Protein AF-K2BQH3-F1 (afdb_monomer)

Structure (mmCIF, N/CA/C/O backbone):
data_AF-K2BQH3-F1
#
_entry.id   AF-K2BQH3-F1
#
loop_
_atom_site.group_PDB
_atom_site.id
_atom_site.type_symbol
_atom_site.label_atom_id
_atom_site.label_alt_id
_atom_site.label_comp_id
_atom_site.label_asym_id
_atom_site.label_entity_id
_atom_site.label_seq_id
_atom_site.pdbx_PDB_ins_code
_atom_site.Cartn_x
_atom_site.Cartn_y
_atom_site.Cartn_z
_atom_site.occupancy
_atom_site.B_iso_or_equiv
_atom_site.auth_seq_id
_atom_site.auth_comp_id
_atom_site.auth_asym_id
_atom_site.auth_atom_id
_atom_site.pdbx_PDB_model_num
ATOM 1 N N . GLY A 1 1 ? 79.949 20.414 -43.241 1.00 42.97 1 GLY A N 1
ATOM 2 C CA . GLY A 1 1 ? 78.629 20.260 -43.867 1.00 42.97 1 GLY A CA 1
ATOM 3 C C . GLY A 1 1 ? 78.050 18.980 -43.336 1.00 42.97 1 GLY A C 1
ATOM 4 O O . GLY A 1 1 ? 78.662 17.947 -43.558 1.00 42.97 1 GLY A O 1
ATOM 5 N N . GLY A 1 2 ? 76.988 19.073 -42.546 1.00 39.22 2 GLY A N 1
ATOM 6 C CA . GLY A 1 2 ? 76.248 17.928 -42.030 1.00 39.22 2 GLY A CA 1
ATOM 7 C C . GLY A 1 2 ? 74.775 18.188 -42.300 1.00 39.22 2 GLY A C 1
ATOM 8 O O . GLY A 1 2 ? 74.281 19.247 -41.920 1.00 39.22 2 GLY A O 1
ATOM 9 N N . ASP A 1 3 ? 74.164 17.268 -43.039 1.00 40.38 3 ASP A N 1
ATOM 10 C CA . ASP A 1 3 ? 72.773 17.261 -43.484 1.00 40.38 3 ASP A CA 1
ATOM 11 C C . ASP A 1 3 ? 71.776 17.433 -42.336 1.00 40.38 3 ASP A C 1
ATOM 13 O O . ASP A 1 3 ? 71.841 16.737 -41.324 1.00 40.38 3 ASP A O 1
ATOM 17 N N . THR A 1 4 ? 70.802 18.315 -42.544 1.00 43.62 4 THR A N 1
ATOM 18 C CA . THR A 1 4 ? 69.538 18.358 -41.804 1.00 43.62 4 THR A CA 1
ATOM 19 C C . THR A 1 4 ? 68.500 17.539 -42.569 1.00 43.62 4 THR A C 1
ATOM 21 O O . THR A 1 4 ? 68.071 17.954 -43.646 1.00 43.62 4 THR A O 1
ATOM 24 N N . ALA A 1 5 ? 68.088 16.393 -42.022 1.00 47.06 5 ALA A N 1
ATOM 25 C CA . ALA A 1 5 ? 66.896 15.678 -42.478 1.00 47.06 5 ALA A CA 1
ATOM 26 C C . ALA A 1 5 ? 65.623 16.387 -41.960 1.00 47.06 5 ALA A C 1
ATOM 28 O O . ALA A 1 5 ? 65.644 16.909 -40.840 1.00 47.06 5 ALA A O 1
ATOM 29 N N . PRO A 1 6 ? 64.533 16.440 -42.748 1.00 49.22 6 PRO A N 1
ATOM 30 C CA . PRO A 1 6 ? 63.314 17.147 -42.379 1.00 49.22 6 PRO A CA 1
ATOM 31 C C . PRO A 1 6 ? 62.474 16.327 -41.392 1.00 49.22 6 PRO A C 1
ATOM 33 O O . PRO A 1 6 ? 62.423 15.099 -41.470 1.00 49.22 6 PRO A O 1
ATOM 36 N N . GLY A 1 7 ? 61.836 17.034 -40.457 1.00 43.50 7 GLY A N 1
ATOM 37 C CA . GLY A 1 7 ? 60.941 16.470 -39.453 1.00 43.50 7 GLY A CA 1
ATOM 38 C C . GLY A 1 7 ? 59.785 15.703 -40.086 1.00 43.50 7 GLY A C 1
ATOM 39 O O . GLY A 1 7 ? 59.143 16.188 -41.016 1.00 43.50 7 GLY A O 1
ATOM 40 N N . GLY A 1 8 ? 59.554 14.496 -39.571 1.00 41.94 8 GLY A N 1
ATOM 41 C CA . GLY A 1 8 ? 58.343 13.737 -39.829 1.00 41.94 8 GLY A CA 1
ATOM 42 C C . GLY A 1 8 ? 57.172 14.422 -39.141 1.00 41.94 8 GLY A C 1
ATOM 43 O O . GLY A 1 8 ? 57.174 14.587 -37.924 1.00 41.94 8 GLY A O 1
ATOM 44 N N . ASP A 1 9 ? 56.210 14.835 -39.952 1.00 46.88 9 ASP A N 1
ATOM 45 C CA . ASP A 1 9 ? 54.870 15.219 -39.544 1.00 46.88 9 ASP A CA 1
ATOM 46 C C . ASP A 1 9 ? 54.182 13.966 -38.982 1.00 46.88 9 ASP A C 1
ATOM 48 O O . ASP A 1 9 ? 53.768 13.074 -39.727 1.00 46.88 9 ASP A O 1
ATOM 52 N N . THR A 1 10 ? 54.168 13.818 -37.656 1.00 50.34 10 THR A N 1
ATOM 53 C CA . THR A 1 10 ? 53.294 12.846 -37.001 1.00 50.34 10 THR A CA 1
ATOM 54 C C . THR A 1 10 ? 51.891 13.421 -37.090 1.00 50.34 10 THR A C 1
ATOM 56 O O . THR A 1 10 ? 51.503 14.232 -36.246 1.00 50.34 10 THR A O 1
ATOM 59 N N . GLY A 1 11 ? 51.166 13.042 -38.146 1.00 50.97 11 GLY A N 1
ATOM 60 C CA . GLY A 1 11 ? 49.738 13.317 -38.256 1.00 50.97 11 GLY A CA 1
ATOM 61 C C . GLY A 1 11 ? 49.010 12.919 -36.965 1.00 50.97 11 GLY A C 1
ATOM 62 O O . GLY A 1 11 ? 49.521 12.071 -36.223 1.00 50.97 11 GLY A O 1
ATOM 63 N N . PRO A 1 12 ? 47.862 13.548 -36.666 1.00 50.16 12 PRO A N 1
ATOM 64 C CA . PRO A 1 12 ? 47.125 13.275 -35.442 1.00 50.16 12 PRO A CA 1
ATOM 65 C C . PRO A 1 12 ? 46.907 11.768 -35.317 1.00 50.16 12 PRO A C 1
ATOM 67 O O . PRO A 1 12 ? 46.407 11.126 -36.242 1.00 50.16 12 PRO A O 1
ATOM 70 N N . THR A 1 13 ? 47.355 11.202 -34.195 1.00 50.53 13 THR A N 1
ATOM 71 C CA . THR A 1 13 ? 47.004 9.839 -33.800 1.00 50.53 13 THR A CA 1
ATOM 72 C C . THR A 1 13 ? 45.485 9.726 -33.917 1.00 50.53 13 THR A C 1
ATOM 74 O O . THR A 1 13 ? 44.815 10.609 -33.378 1.00 50.53 13 THR A O 1
ATOM 77 N N . PRO A 1 14 ? 44.934 8.719 -34.620 1.00 55.00 14 PRO A N 1
ATOM 78 C CA . PRO A 1 14 ? 43.497 8.500 -34.623 1.00 55.00 14 PRO A CA 1
ATOM 79 C C . PRO A 1 14 ? 43.061 8.400 -33.163 1.00 55.00 14 PRO A C 1
ATOM 81 O O . PRO A 1 14 ? 43.542 7.533 -32.432 1.00 55.00 14 PRO A O 1
ATOM 84 N N . THR A 1 15 ? 42.256 9.353 -32.707 1.00 60.09 15 THR A N 1
ATOM 85 C CA . THR A 1 15 ? 41.535 9.208 -31.449 1.00 60.09 15 THR A CA 1
ATOM 86 C C . THR A 1 15 ? 40.572 8.061 -31.682 1.00 60.09 15 THR A C 1
ATOM 88 O O . THR A 1 15 ? 39.763 8.129 -32.606 1.00 60.09 15 THR A O 1
ATOM 91 N N . ASN A 1 16 ? 40.735 6.971 -30.929 1.00 72.56 16 ASN A N 1
ATOM 92 C CA . ASN A 1 16 ? 39.737 5.910 -30.938 1.00 72.56 16 ASN A CA 1
ATOM 93 C C . ASN A 1 16 ? 38.378 6.550 -30.628 1.00 72.56 16 ASN A C 1
ATOM 95 O O . ASN A 1 16 ? 38.345 7.423 -29.755 1.00 72.56 16 ASN A O 1
ATOM 99 N N . PRO A 1 17 ? 37.307 6.154 -31.332 1.00 77.50 17 PRO A N 1
ATOM 100 C CA . PRO A 1 17 ? 35.974 6.627 -31.003 1.00 77.50 17 PRO A CA 1
ATOM 101 C C . PRO A 1 17 ? 35.690 6.351 -29.521 1.00 77.50 17 PRO A C 1
ATOM 103 O O . PRO A 1 17 ? 35.982 5.268 -29.008 1.00 77.50 17 PRO A O 1
ATOM 106 N N . GLU A 1 18 ? 35.200 7.372 -28.827 1.00 85.31 18 GLU A N 1
ATOM 107 C CA . GLU A 1 18 ? 34.696 7.264 -27.462 1.00 85.31 18 GLU A CA 1
ATOM 108 C C . GLU A 1 18 ? 33.293 6.659 -27.521 1.00 85.31 18 GLU A C 1
ATOM 110 O O . GLU A 1 18 ? 32.458 7.128 -28.299 1.00 85.31 18 GLU A O 1
ATOM 115 N N . ALA A 1 19 ? 33.070 5.598 -26.745 1.00 89.00 19 ALA A N 1
ATOM 116 C CA . ALA A 1 19 ? 31.768 4.954 -26.622 1.00 89.00 19 ALA A CA 1
ATOM 117 C C . ALA A 1 19 ? 30.824 5.809 -25.776 1.00 89.00 19 ALA A C 1
ATOM 119 O O . ALA A 1 19 ? 31.276 6.552 -24.904 1.00 89.00 19 ALA A O 1
ATOM 120 N N . GLY A 1 20 ? 29.527 5.687 -26.035 1.00 92.50 20 GLY A N 1
ATOM 121 C CA . GLY A 1 20 ? 28.484 6.269 -25.208 1.00 92.50 20 GLY A CA 1
ATOM 122 C C . GLY A 1 20 ? 28.276 5.534 -23.887 1.00 92.50 20 GLY A C 1
ATOM 123 O O . GLY A 1 20 ? 29.080 4.705 -23.453 1.00 92.50 20 GLY A O 1
ATOM 124 N N . GLU A 1 21 ? 27.147 5.837 -23.259 1.00 94.31 21 GLU A N 1
ATOM 125 C CA . GLU A 1 21 ? 26.699 5.239 -22.004 1.00 94.31 21 GLU A CA 1
ATOM 126 C C . GLU A 1 21 ? 25.273 4.703 -22.169 1.00 94.31 21 GLU A C 1
ATOM 128 O O . GLU A 1 21 ? 24.444 5.313 -22.848 1.00 94.31 21 GLU A O 1
ATOM 133 N N . LEU A 1 22 ? 24.995 3.551 -21.556 1.00 94.00 22 LEU A N 1
ATOM 134 C CA . LEU A 1 22 ? 23.678 2.921 -21.544 1.00 94.00 22 LEU A CA 1
ATOM 135 C C . LEU A 1 22 ? 23.292 2.610 -20.099 1.00 94.00 22 LEU A C 1
ATOM 137 O O . LEU A 1 22 ? 24.027 1.923 -19.389 1.00 94.00 22 LEU A O 1
ATOM 141 N N . GLU A 1 23 ? 22.119 3.076 -19.698 1.00 91.44 23 GLU A N 1
ATOM 142 C CA . GLU A 1 23 ? 21.508 2.806 -18.403 1.00 91.44 23 GLU A CA 1
ATOM 143 C C . GLU A 1 23 ? 20.131 2.174 -18.603 1.00 91.44 23 GLU A C 1
ATOM 145 O O . GLU A 1 23 ? 19.475 2.362 -19.633 1.00 91.44 23 GLU A O 1
ATOM 150 N N . LYS A 1 24 ? 19.702 1.394 -17.612 1.00 86.81 24 LYS A N 1
ATOM 151 C CA . LYS A 1 24 ? 18.449 0.654 -17.661 1.00 86.81 24 LYS A CA 1
ATOM 152 C C . LYS A 1 24 ? 17.774 0.633 -16.304 1.00 86.81 24 LYS A C 1
ATOM 154 O O . LYS A 1 24 ? 18.370 0.205 -15.318 1.00 86.81 24 LYS A O 1
ATOM 159 N N . GLU A 1 25 ? 16.505 1.000 -16.301 1.00 82.44 25 GLU A N 1
ATOM 160 C CA . GLU A 1 25 ? 15.615 0.897 -15.155 1.00 82.44 25 GLU A CA 1
ATOM 161 C C . GLU A 1 25 ? 14.397 0.056 -15.534 1.00 82.44 25 GLU A C 1
ATOM 163 O O . GLU A 1 25 ? 13.898 0.132 -16.660 1.00 82.44 25 GLU A O 1
ATOM 168 N N . ALA A 1 26 ? 13.928 -0.758 -14.593 1.00 73.62 26 ALA A N 1
ATOM 169 C CA . ALA A 1 26 ? 12.722 -1.550 -14.745 1.00 73.62 26 ALA A CA 1
ATOM 170 C C . ALA A 1 26 ? 11.937 -1.543 -13.434 1.00 73.62 26 ALA A C 1
ATOM 172 O O . ALA A 1 26 ? 12.515 -1.649 -12.352 1.00 73.62 26 ALA A O 1
ATOM 173 N N . GLN A 1 27 ? 10.620 -1.410 -13.539 1.00 68.38 27 GLN A N 1
ATOM 174 C CA . GLN A 1 27 ? 9.699 -1.423 -12.410 1.00 68.38 27 GLN A CA 1
ATOM 175 C C . GLN A 1 27 ? 8.543 -2.358 -12.737 1.00 68.38 27 GLN A C 1
ATOM 177 O O . GLN A 1 27 ? 7.820 -2.129 -13.705 1.00 68.38 27 GLN A O 1
ATOM 182 N N . SER A 1 28 ? 8.390 -3.416 -11.951 1.00 65.12 28 SER A N 1
ATOM 183 C CA . SER A 1 28 ? 7.270 -4.346 -12.039 1.00 65.12 28 SER A CA 1
ATOM 184 C C . SER A 1 28 ? 6.154 -3.927 -11.096 1.00 65.12 28 SER A C 1
ATOM 186 O O . SER A 1 28 ? 6.394 -3.511 -9.960 1.00 65.12 28 SER A O 1
ATOM 188 N N . TYR A 1 29 ? 4.932 -4.069 -11.586 1.00 61.69 29 TYR A N 1
ATOM 189 C CA . TYR A 1 29 ? 3.720 -3.885 -10.819 1.00 61.69 29 TYR A CA 1
ATOM 190 C C . TYR A 1 29 ? 2.771 -5.036 -11.136 1.00 61.69 29 TYR A C 1
ATOM 192 O O . TYR A 1 29 ? 2.595 -5.401 -12.299 1.00 61.69 29 TYR A O 1
ATOM 200 N N . ASN A 1 30 ? 2.180 -5.616 -10.102 1.00 59.84 30 ASN A N 1
ATOM 201 C CA . ASN A 1 30 ? 1.113 -6.592 -10.267 1.00 59.84 30 ASN A CA 1
ATOM 202 C C . ASN A 1 30 ? -0.209 -5.869 -10.492 1.00 59.84 30 ASN A C 1
ATOM 204 O O . ASN A 1 30 ? -0.426 -4.818 -9.889 1.00 59.84 30 ASN A O 1
ATOM 208 N N . PHE A 1 31 ? -1.054 -6.416 -11.362 1.00 50.59 31 PHE A N 1
ATOM 209 C CA . PHE A 1 31 ? -2.405 -5.927 -11.585 1.00 50.59 31 PHE A CA 1
ATOM 210 C C . PHE A 1 31 ? -3.370 -7.107 -11.515 1.00 50.59 31 PHE A C 1
ATOM 212 O O . PHE A 1 31 ? -3.594 -7.797 -12.508 1.00 50.59 31 PHE A O 1
ATOM 219 N N . THR A 1 32 ? -4.002 -7.333 -10.363 1.00 45.41 32 THR A N 1
ATOM 220 C CA . THR A 1 32 ? -5.125 -8.273 -10.307 1.00 45.41 32 THR A CA 1
ATOM 221 C C . THR A 1 32 ? -6.323 -7.668 -11.038 1.00 45.41 32 THR A C 1
ATOM 223 O O . THR A 1 32 ? -6.978 -6.737 -10.573 1.00 45.41 32 THR A O 1
ATOM 226 N N . ILE A 1 33 ? -6.640 -8.200 -12.219 1.00 38.78 33 ILE A N 1
ATOM 227 C CA . ILE A 1 33 ? -7.914 -7.926 -12.889 1.00 38.78 33 ILE A CA 1
ATOM 228 C C . ILE A 1 33 ? -8.554 -9.255 -13.280 1.00 38.78 33 ILE A C 1
ATOM 230 O O . ILE A 1 33 ? -8.529 -9.659 -14.442 1.00 38.78 33 ILE A O 1
ATOM 234 N N . TYR A 1 34 ? -9.222 -9.929 -12.337 1.00 38.19 34 TYR A N 1
ATOM 235 C CA . TYR A 1 34 ? -10.145 -11.000 -12.721 1.00 38.19 34 TYR A CA 1
ATOM 236 C C . TYR A 1 34 ? -11.494 -10.417 -13.151 1.00 38.19 34 TYR A C 1
ATOM 238 O O . TYR A 1 34 ? -12.498 -10.432 -12.444 1.00 38.19 34 TYR A O 1
ATOM 246 N N . GLY A 1 35 ? -11.505 -9.873 -14.366 1.00 38.59 35 GLY A N 1
ATOM 247 C CA . GLY A 1 35 ? -12.663 -9.252 -14.993 1.00 38.59 35 GLY A CA 1
ATOM 248 C C . GLY A 1 35 ? -13.230 -10.032 -16.178 1.00 38.59 35 GLY A C 1
ATOM 249 O O . GLY A 1 35 ? -13.637 -9.394 -17.144 1.00 38.59 35 GLY A O 1
ATOM 250 N N . SER A 1 36 ? -13.273 -11.375 -16.188 1.00 35.62 36 SER A N 1
ATOM 251 C CA . SER A 1 36 ? -14.051 -12.076 -17.233 1.00 35.62 36 SER A CA 1
ATOM 252 C C . SER A 1 36 ? -14.621 -13.459 -16.862 1.00 35.62 36 SER A C 1
ATOM 254 O O . SER A 1 36 ? -14.126 -14.505 -17.245 1.00 35.62 36 SER A O 1
ATOM 256 N N . GLY A 1 37 ? -15.782 -13.463 -16.202 1.00 36.97 37 GLY A N 1
ATOM 257 C CA . GLY A 1 37 ? -16.996 -14.145 -16.690 1.00 36.97 37 GLY A CA 1
ATOM 258 C C . GLY A 1 37 ? -17.049 -15.664 -16.949 1.00 36.97 37 GLY A C 1
ATOM 259 O O . GLY A 1 37 ? -18.124 -16.128 -17.338 1.00 36.97 37 GLY A O 1
ATOM 260 N N . THR A 1 38 ? -16.006 -16.463 -16.737 1.00 33.53 38 THR A N 1
ATOM 261 C CA . THR A 1 38 ? -16.109 -17.930 -16.812 1.00 33.53 38 THR A CA 1
ATOM 262 C C . THR A 1 38 ? -15.513 -18.579 -15.579 1.00 33.53 38 THR A C 1
ATOM 264 O O . THR A 1 38 ? -14.305 -18.622 -15.408 1.00 33.53 38 THR A O 1
ATOM 267 N N . ALA A 1 39 ? -16.403 -19.096 -14.735 1.00 37.88 39 ALA A N 1
ATOM 268 C CA . ALA A 1 39 ? -16.084 -19.957 -13.612 1.00 37.88 39 ALA A CA 1
ATOM 269 C C . ALA A 1 39 ? -15.413 -21.245 -14.107 1.00 37.88 39 ALA A C 1
ATOM 271 O O . ALA A 1 39 ? -16.105 -22.188 -14.481 1.00 37.88 39 ALA A O 1
ATOM 272 N N . ASP A 1 40 ? -14.087 -21.269 -14.143 1.00 35.12 40 ASP A N 1
ATOM 273 C CA . ASP A 1 40 ? -13.304 -22.490 -13.981 1.00 35.12 40 ASP A CA 1
ATOM 274 C C . ASP A 1 40 ? -11.864 -22.098 -13.611 1.00 35.12 40 ASP A C 1
ATOM 276 O O . ASP A 1 40 ? -11.130 -21.592 -14.449 1.00 35.12 40 ASP A O 1
ATOM 280 N N . SER A 1 41 ? -11.521 -22.377 -12.347 1.00 34.22 41 SER A N 1
ATOM 281 C CA . SER A 1 41 ? -10.257 -22.192 -11.608 1.00 34.22 41 SER A CA 1
ATOM 282 C C . SER A 1 41 ? -10.121 -20.894 -10.800 1.00 34.22 41 SER A C 1
ATOM 284 O O . SER A 1 41 ? -9.739 -19.852 -11.316 1.00 34.22 41 SER A O 1
ATOM 286 N N . ALA A 1 42 ? -10.421 -21.024 -9.503 1.00 32.47 42 ALA A N 1
ATOM 287 C CA . ALA A 1 42 ? -10.044 -20.128 -8.412 1.00 32.47 42 ALA A CA 1
ATOM 288 C C . ALA A 1 42 ? -8.521 -20.176 -8.217 1.00 32.47 42 ALA A C 1
ATOM 290 O O . ALA A 1 42 ? -8.028 -20.932 -7.388 1.00 32.47 42 ALA A O 1
ATOM 291 N N . ILE A 1 43 ? -7.817 -19.490 -9.108 1.00 38.22 43 ILE A N 1
ATOM 292 C CA . ILE A 1 43 ? -6.401 -19.164 -8.991 1.00 38.22 43 ILE A CA 1
ATOM 293 C C . ILE A 1 43 ? -6.388 -17.636 -9.064 1.00 38.22 43 ILE A C 1
ATOM 295 O O . ILE A 1 43 ? -6.915 -17.106 -10.049 1.00 38.22 43 ILE A O 1
ATOM 299 N N . LEU A 1 44 ? -5.868 -16.925 -8.058 1.00 39.69 44 LEU A N 1
ATOM 300 C CA . LEU A 1 44 ? -5.482 -15.519 -8.178 1.00 39.69 44 LEU A CA 1
ATOM 301 C C . LEU A 1 44 ? -4.544 -15.422 -9.381 1.00 39.69 44 LEU A C 1
ATOM 303 O O . LEU A 1 44 ? -3.365 -15.763 -9.328 1.00 39.69 44 LEU A O 1
ATOM 307 N N . ALA A 1 45 ? -5.119 -15.070 -10.521 1.00 40.62 45 ALA A N 1
ATOM 308 C CA . ALA A 1 45 ? -4.427 -15.112 -11.783 1.00 40.62 45 ALA A CA 1
ATOM 309 C C . ALA A 1 45 ? -3.542 -13.871 -11.878 1.00 40.62 45 ALA A C 1
ATOM 311 O O . ALA A 1 45 ? -4.035 -12.766 -12.106 1.00 40.62 45 ALA A O 1
ATOM 312 N N . HIS A 1 46 ? -2.233 -14.073 -11.748 1.00 47.56 46 HIS A N 1
ATOM 313 C CA . HIS A 1 46 ? -1.180 -13.134 -12.145 1.00 47.56 46 HIS A CA 1
ATOM 314 C C . HIS A 1 46 ? -1.085 -12.970 -13.677 1.00 47.56 46 HIS A C 1
ATOM 316 O O . HIS A 1 46 ? -0.011 -12.771 -14.248 1.00 47.56 46 HIS A O 1
ATOM 322 N N . ASP A 1 47 ? -2.209 -13.110 -14.376 1.00 46.97 47 ASP A N 1
ATOM 323 C CA . ASP A 1 47 ? -2.244 -13.225 -15.830 1.00 46.97 47 ASP A CA 1
ATOM 324 C C . ASP A 1 47 ? -2.019 -11.868 -16.526 1.00 46.97 47 ASP A C 1
ATOM 326 O O . ASP A 1 47 ? -1.944 -11.828 -17.755 1.00 46.97 47 ASP A O 1
ATOM 330 N N . GLU A 1 48 ? -1.910 -10.759 -15.776 1.00 55.09 48 GLU A N 1
ATOM 331 C CA . GLU A 1 48 ? -1.661 -9.415 -16.315 1.00 55.09 48 GLU A CA 1
ATOM 332 C C . GLU A 1 48 ? -0.764 -8.528 -15.417 1.00 55.09 48 GLU A C 1
ATOM 334 O O . GLU A 1 48 ? -1.098 -7.373 -15.161 1.00 55.09 48 GLU A O 1
ATOM 339 N N . ASP A 1 49 ? 0.405 -8.998 -14.965 1.00 62.88 49 ASP A N 1
ATOM 340 C CA . ASP A 1 49 ? 1.388 -8.073 -14.363 1.00 62.88 49 ASP A CA 1
ATOM 341 C C . ASP A 1 49 ? 1.939 -7.124 -15.445 1.00 62.88 49 ASP A C 1
ATOM 343 O O . ASP A 1 49 ? 2.123 -7.537 -16.591 1.00 62.88 49 ASP A O 1
ATOM 347 N N . TYR A 1 50 ? 2.257 -5.866 -15.119 1.00 69.88 50 TYR A N 1
ATOM 348 C CA . TYR A 1 50 ? 2.922 -4.953 -16.059 1.00 69.88 50 TYR A CA 1
ATOM 349 C C . TYR A 1 50 ? 4.287 -4.525 -15.546 1.00 69.88 50 TYR A C 1
ATOM 351 O O . TYR A 1 50 ? 4.518 -4.315 -14.358 1.00 69.88 50 TYR A O 1
ATOM 359 N N . ILE A 1 51 ? 5.209 -4.344 -16.481 1.00 71.62 51 ILE A N 1
ATOM 360 C CA . ILE A 1 51 ? 6.552 -3.864 -16.209 1.00 71.62 51 ILE A CA 1
ATOM 361 C C . ILE A 1 51 ? 6.813 -2.651 -17.079 1.00 71.62 51 ILE A C 1
ATOM 363 O O . ILE A 1 51 ? 6.649 -2.700 -18.301 1.00 71.62 51 ILE A O 1
ATOM 367 N N . TYR A 1 52 ? 7.244 -1.574 -16.441 1.00 77.50 52 TYR A N 1
ATOM 368 C CA . TYR A 1 52 ? 7.657 -0.342 -17.088 1.00 77.50 52 TYR A CA 1
ATOM 369 C C . TYR A 1 52 ? 9.173 -0.297 -17.158 1.00 77.50 52 TYR A C 1
ATOM 371 O O . TYR A 1 52 ? 9.854 -0.527 -16.158 1.00 77.50 52 TYR A O 1
ATOM 379 N N . TYR A 1 53 ? 9.691 0.011 -18.340 1.00 79.62 53 TYR A N 1
ATOM 380 C CA . TYR A 1 53 ? 11.120 0.079 -18.598 1.00 79.62 53 TYR A CA 1
ATOM 381 C C . TYR A 1 53 ? 11.508 1.441 -19.120 1.00 79.62 53 TYR A C 1
ATOM 383 O O . TYR A 1 53 ? 10.829 1.986 -19.995 1.00 79.62 53 TYR A O 1
ATOM 391 N N . THR A 1 54 ? 12.667 1.891 -18.660 1.00 86.25 54 THR A N 1
ATOM 392 C CA . THR A 1 54 ? 13.346 3.078 -19.160 1.00 86.25 54 THR A CA 1
ATOM 393 C C . THR A 1 54 ? 14.759 2.682 -19.561 1.00 86.25 54 THR A C 1
ATOM 395 O O . THR A 1 54 ? 15.543 2.211 -18.736 1.00 86.25 54 THR A O 1
ATOM 398 N N . LEU A 1 55 ? 15.093 2.856 -20.838 1.00 89.06 55 LEU A N 1
ATOM 399 C CA . LEU A 1 55 ? 16.470 2.786 -21.323 1.00 89.06 55 LEU A CA 1
ATOM 400 C C . LEU A 1 55 ? 16.966 4.197 -21.589 1.00 89.06 55 LEU A C 1
ATOM 402 O O . LEU A 1 55 ? 16.412 4.886 -22.445 1.00 89.06 55 LEU A O 1
ATOM 406 N N . THR A 1 56 ? 18.032 4.595 -20.909 1.00 91.81 56 THR A N 1
ATOM 407 C CA . THR A 1 56 ? 18.681 5.883 -21.146 1.00 91.81 56 THR A CA 1
ATOM 408 C C . THR A 1 56 ? 19.966 5.634 -21.908 1.00 91.81 56 THR A C 1
ATOM 410 O O . THR A 1 56 ? 20.855 4.932 -21.431 1.00 91.81 56 THR A O 1
ATOM 413 N N . TYR A 1 57 ? 20.072 6.199 -23.105 1.00 94.19 57 TYR A N 1
ATOM 414 C CA . TYR A 1 57 ? 21.294 6.154 -23.895 1.00 94.19 57 TYR A CA 1
ATOM 415 C C . TYR A 1 57 ? 21.855 7.561 -24.060 1.00 94.19 57 TYR A C 1
ATOM 417 O O . TYR A 1 57 ? 21.148 8.475 -24.488 1.00 94.19 57 TYR A O 1
ATOM 425 N N . THR A 1 58 ? 23.139 7.722 -23.754 1.00 94.75 58 THR A N 1
ATOM 426 C CA . THR A 1 58 ? 23.885 8.961 -23.974 1.00 94.75 58 THR A CA 1
ATOM 427 C C . THR A 1 58 ? 24.951 8.710 -25.028 1.00 94.75 58 THR A C 1
ATOM 429 O O . THR A 1 58 ? 25.841 7.886 -24.838 1.00 94.75 58 THR A O 1
ATOM 432 N N . ALA A 1 59 ? 24.850 9.416 -26.152 1.00 93.06 59 ALA A N 1
ATOM 433 C CA . ALA A 1 59 ? 25.690 9.196 -27.319 1.00 93.06 59 ALA A CA 1
ATOM 434 C C . ALA A 1 59 ? 27.164 9.513 -27.049 1.00 93.06 59 ALA A C 1
ATOM 436 O O . ALA A 1 59 ? 27.498 10.590 -26.547 1.00 93.06 59 ALA A O 1
ATOM 437 N N . GLY A 1 60 ? 28.036 8.589 -27.450 1.00 90.00 60 GLY A N 1
ATOM 438 C CA . GLY A 1 60 ? 29.470 8.823 -27.554 1.00 90.00 60 GLY A CA 1
ATOM 439 C C . GLY A 1 60 ? 29.826 9.571 -28.838 1.00 90.00 60 GLY A C 1
ATOM 440 O O . GLY A 1 60 ? 29.058 10.367 -29.372 1.00 90.00 60 GLY A O 1
ATOM 441 N N . SER A 1 61 ? 31.006 9.289 -29.373 1.00 90.00 61 SER A N 1
ATOM 442 C CA . SER A 1 61 ? 31.483 9.879 -30.631 1.00 90.00 61 SER A CA 1
ATOM 443 C C . SER A 1 61 ? 30.848 9.276 -31.894 1.00 90.00 61 SER A C 1
ATOM 445 O O . SER A 1 61 ? 31.057 9.799 -32.990 1.00 90.00 61 SER A O 1
ATOM 447 N N . SER A 1 62 ? 30.097 8.180 -31.745 1.00 88.75 62 SER A N 1
ATOM 448 C CA . SER A 1 62 ? 29.377 7.510 -32.826 1.00 88.75 62 SER A CA 1
ATOM 449 C C . SER A 1 62 ? 28.106 8.273 -33.214 1.00 88.75 62 SER A C 1
ATOM 451 O O . SER A 1 62 ? 27.397 8.800 -32.357 1.00 88.75 62 SER A O 1
ATOM 453 N N . ASP A 1 63 ? 27.795 8.327 -34.510 1.00 90.25 63 ASP A N 1
ATOM 454 C CA . ASP A 1 63 ? 26.581 8.964 -35.036 1.00 90.25 63 ASP A CA 1
ATOM 455 C C . ASP A 1 63 ? 25.409 7.981 -35.212 1.00 90.25 63 ASP A C 1
ATOM 457 O O . ASP A 1 63 ? 24.289 8.408 -35.522 1.00 90.25 63 ASP A O 1
ATOM 461 N N . GLU A 1 64 ? 25.652 6.686 -34.989 1.00 93.44 64 GLU A N 1
ATOM 462 C CA . GLU A 1 64 ? 24.681 5.607 -35.141 1.00 93.44 64 GLU A CA 1
ATOM 463 C C . GLU A 1 64 ? 24.834 4.539 -34.049 1.00 93.44 64 GLU A C 1
ATOM 465 O O . GLU A 1 64 ? 25.915 3.989 -33.829 1.00 93.44 64 GLU A O 1
ATOM 470 N N . VAL A 1 65 ? 23.714 4.186 -33.416 1.00 93.81 65 VAL A N 1
ATOM 471 C CA . VAL A 1 65 ? 23.632 3.110 -32.421 1.00 93.81 65 VAL A CA 1
ATOM 472 C C . VAL A 1 65 ? 22.441 2.208 -32.714 1.00 93.81 65 VAL A C 1
ATOM 474 O O . VAL A 1 65 ? 21.377 2.681 -33.108 1.00 93.81 65 VAL A O 1
ATOM 477 N N . THR A 1 66 ? 22.599 0.903 -32.514 1.00 94.19 66 THR A N 1
ATOM 478 C CA . THR A 1 66 ? 21.486 -0.053 -32.506 1.00 94.19 66 THR A CA 1
ATOM 479 C C . THR A 1 66 ? 21.294 -0.603 -31.105 1.00 94.19 66 THR A C 1
ATOM 481 O O . THR A 1 66 ? 22.201 -1.226 -30.563 1.00 94.19 66 THR A O 1
ATOM 484 N N . ILE A 1 67 ? 20.113 -0.380 -30.535 1.00 91.25 67 ILE A N 1
ATOM 485 C CA . ILE A 1 67 ? 19.736 -0.818 -29.192 1.00 91.25 67 ILE A CA 1
ATOM 486 C C . ILE A 1 67 ? 18.786 -2.009 -29.312 1.00 91.25 67 ILE A C 1
ATOM 488 O O . ILE A 1 67 ? 17.799 -1.935 -30.043 1.00 91.25 67 ILE A O 1
ATOM 492 N N . THR A 1 68 ? 19.068 -3.101 -28.607 1.00 89.12 68 THR A N 1
ATOM 493 C CA . THR A 1 68 ? 18.218 -4.303 -28.542 1.00 89.12 68 THR A CA 1
ATOM 494 C C . THR A 1 68 ? 17.921 -4.676 -27.097 1.00 89.12 68 THR A C 1
ATOM 496 O O . THR A 1 68 ? 18.710 -4.360 -26.206 1.00 89.12 68 THR A O 1
ATOM 499 N N . ASP A 1 69 ? 16.789 -5.347 -26.868 1.00 83.69 69 ASP A N 1
ATOM 500 C CA . ASP A 1 69 ? 16.368 -5.755 -25.529 1.00 83.69 69 ASP A CA 1
ATOM 501 C C . ASP A 1 69 ? 15.972 -7.236 -25.463 1.00 83.69 69 ASP A C 1
ATOM 503 O O . ASP A 1 69 ? 15.193 -7.742 -26.278 1.00 83.69 69 ASP A O 1
ATOM 507 N N . SER A 1 70 ? 16.495 -7.935 -24.457 1.00 73.81 70 SER A N 1
ATOM 508 C CA . SER A 1 70 ? 16.310 -9.378 -24.260 1.00 73.81 70 SER A CA 1
ATOM 509 C C . SER A 1 70 ? 14.868 -9.803 -23.939 1.00 73.81 70 SER A C 1
ATOM 511 O O . SER A 1 70 ? 14.531 -10.968 -24.184 1.00 73.81 70 SER A O 1
ATOM 513 N N . ILE A 1 71 ? 13.983 -8.881 -23.516 1.00 66.75 71 ILE A N 1
ATOM 514 C CA . ILE A 1 71 ? 12.531 -9.144 -23.344 1.00 66.75 71 ILE A CA 1
ATOM 515 C C . ILE A 1 71 ? 11.910 -9.727 -24.616 1.00 66.75 71 ILE A C 1
ATOM 517 O O . ILE A 1 71 ? 10.968 -10.510 -24.548 1.00 66.75 71 ILE A O 1
ATOM 521 N N . ALA A 1 72 ? 12.454 -9.406 -25.793 1.00 54.88 72 ALA A N 1
ATOM 522 C CA . ALA A 1 72 ? 11.937 -9.887 -27.069 1.00 54.88 72 ALA A CA 1
ATOM 523 C C . ALA A 1 72 ? 12.006 -11.420 -27.258 1.00 54.88 72 ALA A C 1
ATOM 525 O O . ALA A 1 72 ? 11.472 -11.918 -28.252 1.00 54.88 72 ALA A O 1
ATOM 526 N N . SER A 1 73 ? 12.683 -12.167 -26.371 1.00 52.00 73 SER A N 1
ATOM 527 C CA . SER A 1 73 ? 13.088 -13.556 -26.637 1.00 52.00 73 SER A CA 1
ATOM 528 C C . SER A 1 73 ? 12.867 -14.592 -25.522 1.00 52.00 73 SER A C 1
ATOM 530 O O . SER A 1 73 ? 13.122 -15.771 -25.774 1.00 52.00 73 SER A O 1
ATOM 532 N N . GLY A 1 74 ? 12.398 -14.222 -24.326 1.00 50.41 74 GLY A N 1
ATOM 533 C CA . GLY A 1 74 ? 12.509 -15.094 -23.147 1.00 50.41 74 GLY A CA 1
ATOM 534 C C . GLY A 1 74 ? 11.193 -15.451 -22.459 1.00 50.41 74 GLY A C 1
ATOM 535 O O . GLY A 1 74 ? 10.415 -14.572 -22.107 1.00 50.41 74 GLY A O 1
ATOM 536 N N . GLY A 1 75 ? 10.993 -16.749 -22.213 1.00 51.00 75 GLY A N 1
ATOM 537 C CA . GLY A 1 75 ? 10.274 -17.199 -21.020 1.00 51.00 75 GLY A CA 1
ATOM 538 C C . GLY A 1 75 ? 11.206 -17.094 -19.810 1.00 51.00 75 GLY A C 1
ATOM 539 O O . GLY A 1 75 ? 12.423 -17.235 -19.948 1.00 51.00 75 GLY A O 1
ATOM 540 N N . ILE A 1 76 ? 10.642 -16.811 -18.647 1.00 53.62 76 ILE A N 1
ATOM 541 C CA . ILE A 1 76 ? 11.327 -16.761 -17.359 1.00 53.62 76 ILE A CA 1
ATOM 542 C C . ILE A 1 76 ? 11.547 -18.212 -16.920 1.00 53.62 76 ILE A C 1
ATOM 544 O O . ILE A 1 76 ? 10.640 -19.025 -17.030 1.00 53.62 76 ILE A O 1
ATOM 548 N N . ASP A 1 77 ? 12.752 -18.584 -16.490 1.00 49.44 77 ASP A N 1
ATOM 549 C CA . ASP A 1 77 ? 13.008 -19.920 -15.935 1.00 49.44 77 ASP A CA 1
ATOM 550 C C . ASP A 1 77 ? 12.917 -19.789 -14.410 1.00 49.44 77 ASP A C 1
ATOM 552 O O . ASP A 1 77 ? 13.883 -19.412 -13.742 1.00 49.44 77 ASP A O 1
ATOM 556 N N . GLY A 1 78 ? 11.712 -19.983 -13.866 1.00 48.06 78 GLY A N 1
ATOM 557 C CA . GLY A 1 78 ? 11.465 -19.907 -12.430 1.00 48.06 78 GLY A CA 1
ATOM 558 C C . GLY A 1 78 ? 12.181 -21.029 -11.674 1.00 48.06 78 GLY A C 1
ATOM 559 O O . GLY A 1 78 ? 12.482 -22.095 -12.218 1.00 48.06 78 GLY A O 1
ATOM 560 N N . SER A 1 79 ? 12.406 -20.837 -10.372 1.00 43.12 79 SER A N 1
ATOM 561 C CA . SER A 1 79 ? 13.007 -21.856 -9.488 1.00 43.12 79 SER A CA 1
ATOM 562 C C . SER A 1 79 ? 12.229 -23.189 -9.457 1.00 43.12 79 SER A C 1
ATOM 564 O O . SER A 1 79 ? 12.778 -24.224 -9.070 1.00 43.12 79 SER A O 1
ATOM 566 N N . LEU A 1 80 ? 10.974 -23.174 -9.923 1.00 46.03 80 LEU A N 1
ATOM 567 C CA . LEU A 1 80 ? 10.062 -24.311 -10.033 1.00 46.03 80 LEU A CA 1
ATOM 568 C C . LEU A 1 80 ? 9.998 -24.949 -11.436 1.00 46.03 80 LEU A C 1
ATOM 570 O O . LEU A 1 80 ? 9.281 -25.933 -11.618 1.00 46.03 80 LEU A O 1
ATOM 574 N N . GLY A 1 81 ? 10.713 -24.419 -12.438 1.00 48.97 81 GLY A N 1
ATOM 575 C CA . GLY A 1 81 ? 10.590 -24.852 -13.843 1.00 48.97 81 GLY A CA 1
ATOM 576 C C . GLY A 1 81 ? 9.224 -24.536 -14.471 1.00 48.97 81 GLY A C 1
ATOM 577 O O . GLY A 1 81 ? 8.871 -25.065 -15.527 1.00 48.97 81 GLY A O 1
ATOM 578 N N . ILE A 1 82 ? 8.452 -23.699 -13.787 1.00 53.69 82 ILE A N 1
ATOM 579 C CA . ILE A 1 82 ? 7.265 -23.026 -14.277 1.00 53.69 82 ILE A CA 1
ATOM 580 C C . ILE A 1 82 ? 7.781 -21.696 -14.826 1.00 53.69 82 ILE A C 1
ATOM 582 O O . ILE A 1 82 ? 8.520 -21.006 -14.130 1.00 53.69 82 ILE A O 1
ATOM 586 N N . GLY A 1 83 ? 7.505 -21.406 -16.096 1.00 57.09 83 GLY A N 1
ATOM 587 C CA . GLY A 1 83 ? 8.040 -20.211 -16.728 1.00 57.09 83 GLY A CA 1
ATOM 588 C C . GLY A 1 83 ? 6.975 -19.171 -16.984 1.00 57.09 83 GLY A C 1
ATOM 589 O O . GLY A 1 83 ? 5.971 -19.477 -17.627 1.00 57.09 83 GLY A O 1
ATOM 590 N N . SER A 1 84 ? 7.202 -17.961 -16.490 1.00 63.72 84 SER A N 1
ATOM 591 C CA . SER A 1 84 ? 6.399 -16.788 -16.826 1.00 63.72 84 SER A CA 1
ATOM 592 C C . SER A 1 84 ? 6.781 -16.252 -18.206 1.00 63.72 84 SER A C 1
ATOM 594 O O . SER A 1 84 ? 7.918 -16.405 -18.656 1.00 63.72 84 SER A O 1
ATOM 596 N N . TYR A 1 85 ? 5.838 -15.653 -18.922 1.00 67.44 85 TYR A N 1
ATOM 597 C CA . TYR A 1 85 ? 6.068 -15.154 -20.278 1.00 67.44 85 TYR A CA 1
ATOM 598 C C . TYR A 1 85 ? 5.928 -13.643 -20.326 1.00 67.44 85 TYR A C 1
ATOM 600 O O . TYR A 1 85 ? 4.986 -13.086 -19.779 1.00 67.44 85 TYR A O 1
ATOM 608 N N . LEU A 1 86 ? 6.855 -12.986 -21.021 1.00 69.00 86 LEU A N 1
ATOM 609 C CA . LEU A 1 86 ? 6.852 -11.538 -21.190 1.00 69.00 86 LEU A CA 1
ATOM 610 C C . LEU A 1 86 ? 6.351 -11.166 -22.580 1.00 69.00 86 LEU A C 1
ATOM 612 O O . LEU A 1 86 ? 6.842 -11.666 -23.596 1.00 69.00 86 LEU A O 1
ATOM 616 N N . TYR A 1 87 ? 5.406 -10.237 -22.626 1.00 72.44 87 TYR A N 1
ATOM 617 C CA . TYR A 1 87 ? 4.789 -9.752 -23.848 1.00 72.44 87 TYR A CA 1
ATOM 618 C C . TYR A 1 87 ? 4.935 -8.242 -23.935 1.00 72.44 87 TYR A C 1
ATOM 620 O O . TYR A 1 87 ? 4.421 -7.506 -23.106 1.00 72.44 87 TYR A O 1
ATOM 628 N N . TYR A 1 88 ? 5.601 -7.754 -24.978 1.00 71.88 88 TYR A N 1
ATOM 629 C CA . TYR A 1 88 ? 5.589 -6.326 -25.283 1.00 71.88 88 TYR A CA 1
ATOM 630 C C . TYR A 1 88 ? 4.154 -5.832 -25.521 1.00 71.88 88 TYR A C 1
ATOM 632 O O . TYR A 1 88 ? 3.423 -6.419 -26.328 1.00 71.88 88 TYR A O 1
ATOM 640 N N . GLU A 1 89 ? 3.773 -4.727 -24.878 1.00 72.25 89 GLU A N 1
ATOM 641 C CA . GLU A 1 89 ? 2.473 -4.112 -25.109 1.00 72.25 89 GLU A CA 1
ATOM 642 C C . GLU A 1 89 ? 2.522 -3.197 -26.339 1.00 72.25 89 GLU A C 1
ATOM 644 O O . GLU A 1 89 ? 3.155 -2.139 -26.369 1.00 72.25 89 GLU A O 1
ATOM 649 N N . SER A 1 90 ? 1.829 -3.611 -27.401 1.00 64.94 90 SER A N 1
ATOM 650 C CA . SER A 1 90 ? 1.814 -2.871 -28.661 1.00 64.94 90 SER A CA 1
ATOM 651 C C . SER A 1 90 ? 1.322 -1.432 -28.473 1.00 64.94 90 SER A C 1
ATOM 653 O O . SER A 1 90 ? 0.140 -1.202 -28.236 1.00 64.94 90 SER A O 1
ATOM 655 N N . GLY A 1 91 ? 2.199 -0.457 -28.729 1.00 65.88 91 GLY A N 1
ATOM 656 C CA . GLY A 1 91 ? 1.861 0.970 -28.695 1.00 65.88 91 GLY A CA 1
ATOM 657 C C . GLY A 1 91 ? 2.279 1.697 -27.417 1.00 65.88 91 GLY A C 1
ATOM 658 O O . GLY A 1 91 ? 2.129 2.914 -27.361 1.00 65.88 91 GLY A O 1
ATOM 659 N N . SER A 1 92 ? 2.876 1.004 -26.444 1.00 73.06 92 SER A N 1
ATOM 660 C CA . SER A 1 92 ? 3.398 1.598 -25.204 1.00 73.06 92 SER A CA 1
ATOM 661 C C . SER A 1 92 ? 4.737 2.341 -25.381 1.00 73.06 92 SER A C 1
ATOM 663 O O . SER A 1 92 ? 5.380 2.708 -24.404 1.00 73.06 92 SER A O 1
ATOM 665 N N . PHE A 1 93 ? 5.242 2.448 -26.610 1.00 83.00 93 PHE A N 1
ATOM 666 C CA . PHE A 1 93 ? 6.603 2.890 -26.902 1.00 83.00 93 PHE A CA 1
ATOM 667 C C . PHE A 1 93 ? 6.696 4.409 -27.042 1.00 83.00 93 PHE A C 1
ATOM 669 O O . PHE A 1 93 ? 5.933 5.015 -27.798 1.00 83.00 93 PHE A O 1
ATOM 676 N N . SER A 1 94 ? 7.681 5.018 -26.386 1.00 85.50 94 SER A N 1
ATOM 677 C CA . SER A 1 94 ? 8.003 6.434 -26.569 1.00 85.50 94 SER A CA 1
ATOM 678 C C . SER A 1 94 ? 9.503 6.705 -26.469 1.00 85.50 94 SER A C 1
ATOM 680 O O . SER A 1 94 ? 10.234 5.961 -25.821 1.00 85.50 94 SER A O 1
ATOM 682 N N . ILE A 1 95 ? 9.949 7.780 -27.127 1.00 88.00 95 ILE A N 1
ATOM 683 C CA . ILE A 1 95 ? 11.321 8.290 -27.040 1.00 88.00 95 ILE A CA 1
ATOM 684 C C . ILE A 1 95 ? 11.260 9.746 -26.578 1.00 88.00 95 ILE A C 1
ATOM 686 O O . ILE A 1 95 ? 10.510 10.540 -27.158 1.00 88.00 95 ILE A O 1
ATOM 690 N N . THR A 1 96 ? 12.060 10.097 -25.575 1.00 87.75 96 THR A N 1
ATOM 691 C CA . THR A 1 96 ? 12.207 11.459 -25.054 1.00 87.75 96 THR A CA 1
ATOM 692 C C . THR A 1 96 ? 13.669 11.905 -25.181 1.00 87.75 96 THR A C 1
ATOM 694 O O . THR A 1 96 ? 14.543 11.201 -24.696 1.00 87.75 96 THR A O 1
ATOM 697 N N . PRO A 1 97 ? 13.973 13.064 -25.793 1.00 88.94 97 PRO A N 1
ATOM 698 C CA . PRO A 1 97 ? 13.045 13.940 -26.501 1.00 88.94 97 PRO A CA 1
ATOM 699 C C . PRO A 1 97 ? 12.462 13.256 -27.746 1.00 88.94 97 PRO A C 1
ATOM 701 O O . PRO A 1 97 ? 13.075 12.374 -28.343 1.00 88.94 97 PRO A O 1
ATOM 704 N N . ALA A 1 98 ? 11.266 13.685 -28.149 1.00 90.69 98 ALA A N 1
ATOM 705 C CA . ALA A 1 98 ? 10.588 13.105 -29.301 1.00 90.69 98 ALA A CA 1
ATOM 706 C C . ALA A 1 98 ? 11.414 13.299 -30.585 1.00 90.69 98 ALA A C 1
ATOM 708 O O . ALA A 1 98 ? 11.618 14.427 -31.040 1.00 90.69 98 ALA A O 1
ATOM 709 N N . ILE A 1 99 ? 11.835 12.184 -31.181 1.00 91.69 99 ILE A N 1
ATOM 710 C CA . ILE A 1 99 ? 12.505 12.113 -32.484 1.00 91.69 99 ILE A CA 1
ATOM 711 C C . ILE A 1 99 ? 11.607 11.411 -33.507 1.00 91.69 99 ILE A C 1
ATOM 713 O O . ILE A 1 99 ? 10.658 10.709 -33.154 1.00 91.69 99 ILE A O 1
ATOM 717 N N . SER A 1 100 ? 11.865 11.636 -34.794 1.00 91.69 100 SER A N 1
ATOM 718 C CA . SER A 1 100 ? 11.032 11.107 -35.882 1.00 91.69 100 SER A CA 1
ATOM 719 C C . SER A 1 100 ? 11.610 9.828 -36.492 1.00 91.69 100 SER A C 1
ATOM 721 O O . SER A 1 100 ? 12.781 9.508 -36.295 1.00 91.69 100 SER A O 1
ATOM 723 N N . ILE A 1 101 ? 10.787 9.087 -37.237 1.00 90.75 101 ILE A N 1
ATOM 724 C CA . ILE A 1 101 ? 11.259 7.942 -38.025 1.00 90.75 101 ILE A CA 1
ATOM 725 C C . ILE A 1 101 ? 12.184 8.454 -39.136 1.00 90.75 101 ILE A C 1
ATOM 727 O O . ILE A 1 101 ? 11.865 9.455 -39.784 1.00 90.75 101 ILE A O 1
ATOM 731 N N . CYS A 1 102 ? 13.303 7.772 -39.385 1.00 92.81 102 CYS A N 1
ATOM 732 C CA . CYS A 1 102 ? 14.258 8.192 -40.405 1.00 92.81 102 CYS A CA 1
ATOM 733 C C . CYS A 1 102 ? 13.642 8.217 -41.813 1.00 92.81 102 CYS A C 1
ATOM 735 O O . CYS A 1 102 ? 13.073 7.240 -42.300 1.00 92.81 102 CYS A O 1
ATOM 737 N N . ALA A 1 103 ? 13.787 9.359 -42.487 1.00 90.94 103 ALA A N 1
ATOM 738 C CA . ALA A 1 103 ? 13.600 9.476 -43.930 1.00 90.94 103 ALA A CA 1
ATOM 739 C C . ALA A 1 103 ? 14.914 9.130 -44.656 1.00 90.94 103 ALA A C 1
ATOM 741 O O . ALA A 1 103 ? 15.983 9.333 -44.083 1.00 90.94 103 ALA A O 1
ATOM 742 N N . GLU A 1 104 ? 14.845 8.699 -45.926 1.00 80.19 104 GLU A N 1
ATOM 743 C CA . GLU A 1 104 ? 15.996 8.229 -46.737 1.00 80.19 104 GLU A CA 1
ATOM 744 C C . GLU A 1 104 ? 17.193 9.210 -46.820 1.00 80.19 104 GLU A C 1
ATOM 746 O O . GLU A 1 104 ? 18.278 8.809 -47.228 1.00 80.19 104 GLU A O 1
ATOM 751 N N . GLU A 1 105 ? 17.026 10.475 -46.418 1.00 85.06 105 GLU A N 1
ATOM 752 C CA . GLU A 1 105 ? 18.073 11.509 -46.417 1.00 85.06 105 GLU A CA 1
ATOM 753 C C . GLU A 1 105 ? 18.009 12.431 -45.178 1.00 85.06 105 GLU A C 1
ATOM 755 O O . GLU A 1 105 ? 18.385 13.604 -45.249 1.00 85.06 105 GLU A O 1
ATOM 760 N N . SER A 1 106 ? 17.484 11.954 -44.042 1.00 85.19 106 SER A N 1
ATOM 761 C CA . SER A 1 106 ? 17.426 12.779 -42.825 1.00 85.19 106 SER A CA 1
ATOM 762 C C . SER A 1 106 ? 18.829 13.132 -42.331 1.00 85.19 106 SER A C 1
ATOM 764 O O . SER A 1 106 ? 19.679 12.255 -42.205 1.00 85.19 106 SER A O 1
ATOM 766 N N . THR A 1 107 ? 19.047 14.403 -41.992 1.00 89.00 107 THR A N 1
ATOM 767 C CA . THR A 1 107 ? 20.223 14.870 -41.233 1.00 89.00 107 THR A CA 1
ATOM 768 C C . THR A 1 107 ? 19.886 15.185 -39.777 1.00 89.00 107 THR A C 1
ATOM 770 O O . THR A 1 107 ? 20.759 15.583 -39.014 1.00 89.00 107 THR A O 1
ATOM 773 N N . GLU A 1 108 ? 18.607 15.095 -39.409 1.00 92.50 108 GLU A N 1
ATOM 774 C CA . GLU A 1 108 ? 18.137 15.250 -38.033 1.00 92.50 108 GLU A CA 1
ATOM 775 C C . GLU A 1 108 ? 18.169 13.892 -37.329 1.00 92.50 108 GLU A C 1
ATOM 777 O O . GLU A 1 108 ? 18.004 12.851 -37.981 1.00 92.50 108 GLU A O 1
ATOM 782 N N . THR A 1 109 ? 18.364 13.908 -36.006 1.00 94.19 109 THR A N 1
ATOM 783 C CA . THR A 1 109 ? 18.306 12.705 -35.170 1.00 94.19 109 THR A CA 1
ATOM 784 C C . THR A 1 109 ? 16.969 12.002 -35.365 1.00 94.19 109 THR A C 1
ATOM 786 O O . THR A 1 109 ? 15.898 12.604 -35.243 1.00 94.19 109 THR A O 1
ATOM 789 N N . CYS A 1 110 ? 17.035 10.726 -35.722 1.00 94.62 110 CYS A N 1
ATOM 790 C CA . CYS A 1 110 ? 15.878 9.931 -36.103 1.00 94.62 110 CYS A CA 1
ATOM 791 C C . CYS A 1 110 ? 16.089 8.466 -35.721 1.00 94.62 110 CYS A C 1
ATOM 793 O O . CYS A 1 110 ? 17.207 8.067 -35.393 1.00 94.62 110 CYS A O 1
ATOM 795 N N . TYR A 1 111 ? 15.022 7.669 -35.771 1.00 93.88 111 TYR A N 1
ATOM 796 C CA . TYR A 1 111 ? 15.088 6.242 -35.461 1.00 93.88 111 TYR A CA 1
ATOM 797 C C . TYR A 1 111 ? 14.479 5.351 -36.548 1.00 93.88 111 TYR A C 1
ATOM 799 O O . TYR A 1 111 ? 13.609 5.759 -37.320 1.00 93.88 111 TYR A O 1
ATOM 807 N N . GLU A 1 112 ? 14.917 4.099 -36.574 1.00 92.75 112 GLU A N 1
ATOM 808 C CA . GLU A 1 112 ? 14.395 3.005 -37.387 1.00 92.75 112 GLU A CA 1
ATOM 809 C C . GLU A 1 112 ? 14.122 1.807 -36.476 1.00 92.75 112 GLU A C 1
ATOM 811 O O . GLU A 1 112 ? 14.939 1.466 -35.625 1.00 92.75 112 GLU A O 1
ATOM 816 N N . LEU A 1 113 ? 12.972 1.156 -36.649 1.00 89.00 113 LEU A N 1
ATOM 817 C CA . LEU A 1 113 ? 12.641 -0.062 -35.910 1.00 89.00 113 LEU A CA 1
ATOM 818 C C . LEU A 1 113 ? 12.995 -1.286 -36.753 1.00 89.00 113 LEU A C 1
ATOM 820 O O . LEU A 1 113 ? 12.580 -1.383 -37.910 1.00 89.00 113 LEU A O 1
ATOM 824 N N . ALA A 1 114 ? 13.679 -2.259 -36.154 1.00 84.88 114 ALA A N 1
ATOM 825 C CA . ALA A 1 114 ? 13.942 -3.558 -36.769 1.00 84.88 114 ALA A CA 1
ATOM 826 C C . ALA A 1 114 ? 12.638 -4.325 -37.060 1.00 84.88 114 ALA A C 1
ATOM 828 O O . ALA A 1 114 ? 12.543 -5.066 -38.041 1.00 84.88 114 ALA A O 1
ATOM 829 N N . SER A 1 115 ? 11.611 -4.117 -36.229 1.00 77.75 115 SER A N 1
ATOM 830 C CA . SER A 1 115 ? 10.256 -4.621 -36.437 1.00 77.75 115 SER A CA 1
ATOM 831 C C . SER A 1 115 ? 9.224 -3.554 -36.092 1.00 77.75 115 SER A C 1
ATOM 833 O O . SER A 1 115 ? 9.202 -3.026 -34.983 1.00 77.75 115 SER A O 1
ATOM 835 N N . SER A 1 116 ? 8.296 -3.289 -37.014 1.00 68.88 116 SER A N 1
ATOM 836 C CA . SER A 1 116 ? 7.195 -2.343 -36.791 1.00 68.88 116 SER A CA 1
ATOM 837 C C . SER A 1 116 ? 6.202 -2.794 -35.716 1.00 68.88 116 SER A C 1
ATOM 839 O O . SER A 1 116 ? 5.365 -2.001 -35.302 1.00 68.88 116 SER A O 1
ATOM 841 N N . SER A 1 117 ? 6.238 -4.070 -35.317 1.00 66.56 117 SER A N 1
ATOM 842 C CA . SER A 1 117 ? 5.350 -4.641 -34.299 1.00 66.56 117 SER A CA 1
ATOM 843 C C . SER A 1 117 ? 6.041 -4.907 -32.962 1.00 66.56 117 SER A C 1
ATOM 845 O O . SER A 1 117 ? 5.360 -5.267 -32.010 1.00 66.56 117 SER A O 1
ATOM 847 N N . ASN A 1 118 ? 7.373 -4.799 -32.893 1.00 71.12 118 ASN A N 1
ATOM 848 C CA . ASN A 1 118 ? 8.124 -5.010 -31.661 1.00 71.12 118 ASN A CA 1
ATOM 849 C C . ASN A 1 118 ? 9.411 -4.161 -31.672 1.00 71.12 118 ASN A C 1
ATOM 851 O O . ASN A 1 118 ? 10.412 -4.602 -32.245 1.00 71.12 118 ASN A O 1
ATOM 855 N N . PRO A 1 119 ? 9.405 -2.969 -31.051 1.00 69.75 119 PRO A N 1
ATOM 856 C CA . PRO A 1 119 ? 10.591 -2.124 -30.965 1.00 69.75 119 PRO A CA 1
ATOM 857 C C . PRO A 1 119 ? 11.727 -2.791 -30.172 1.00 69.75 119 PRO A C 1
ATOM 859 O O . PRO A 1 119 ? 12.888 -2.501 -30.430 1.00 69.75 119 PRO A O 1
ATOM 862 N N . LEU A 1 120 ? 11.432 -3.761 -29.297 1.00 70.12 120 LEU A N 1
ATOM 863 C CA . LEU A 1 120 ? 12.440 -4.491 -28.513 1.00 70.12 120 LEU A CA 1
ATOM 864 C C . LEU A 1 120 ? 13.318 -5.415 -29.368 1.00 70.12 120 LEU A C 1
ATOM 866 O O . LEU A 1 120 ? 14.419 -5.776 -28.961 1.00 70.12 120 LEU A O 1
ATOM 870 N N . ALA A 1 121 ? 12.866 -5.761 -30.580 1.00 78.06 121 ALA A N 1
ATOM 871 C CA . ALA A 1 121 ? 13.669 -6.517 -31.540 1.00 78.06 121 ALA A CA 1
ATOM 872 C C . ALA A 1 121 ? 14.853 -5.708 -32.105 1.00 78.06 121 ALA A C 1
ATOM 874 O O . ALA A 1 121 ? 15.725 -6.284 -32.755 1.00 78.06 121 ALA A O 1
ATOM 875 N N . GLY A 1 122 ? 14.868 -4.388 -31.897 1.00 86.62 122 GLY A N 1
ATOM 876 C CA . GLY A 1 122 ? 15.959 -3.508 -32.289 1.00 86.62 122 GLY A CA 1
ATOM 877 C C . GLY A 1 122 ? 15.477 -2.120 -32.694 1.00 86.62 122 GLY A C 1
ATOM 878 O O . GLY A 1 122 ? 14.545 -1.986 -33.491 1.00 86.62 122 GLY A O 1
ATOM 879 N N . ILE A 1 123 ? 16.154 -1.094 -32.188 1.00 90.50 123 ILE A N 1
ATOM 880 C CA . ILE A 1 123 ? 15.960 0.311 -32.547 1.00 90.50 123 ILE A CA 1
ATOM 881 C C . ILE A 1 123 ? 17.307 0.857 -32.986 1.00 90.50 123 ILE A C 1
ATOM 883 O O . ILE A 1 123 ? 18.245 0.906 -32.195 1.00 90.50 123 ILE A O 1
ATOM 887 N N . THR A 1 124 ? 17.405 1.286 -34.236 1.00 93.81 124 THR A N 1
ATOM 888 C CA . THR A 1 124 ? 18.589 1.979 -34.740 1.00 93.81 124 THR A CA 1
ATOM 889 C C . THR A 1 124 ? 18.339 3.476 -34.688 1.00 93.81 124 THR A C 1
ATOM 891 O O . THR A 1 124 ? 17.364 3.958 -35.258 1.00 93.81 124 THR A O 1
ATOM 894 N N . ILE A 1 125 ? 19.210 4.217 -34.014 1.00 93.81 125 ILE A N 1
ATOM 895 C CA . ILE A 1 125 ? 19.149 5.673 -33.895 1.00 93.81 125 ILE A CA 1
ATOM 896 C C . ILE A 1 125 ? 20.307 6.246 -34.700 1.00 93.81 125 ILE A C 1
ATOM 898 O O . ILE A 1 125 ? 21.440 5.796 -34.554 1.00 93.81 125 ILE A O 1
ATOM 902 N N . ARG A 1 126 ? 20.011 7.212 -35.571 1.00 94.69 126 ARG A N 1
ATOM 903 C CA . ARG A 1 126 ? 20.962 7.817 -36.514 1.00 94.69 126 ARG A CA 1
ATOM 904 C C . ARG A 1 126 ? 21.093 9.316 -36.278 1.00 94.69 126 ARG A C 1
ATOM 906 O O . ARG A 1 126 ? 20.190 9.943 -35.718 1.00 94.69 126 ARG A O 1
ATOM 913 N N . ASN A 1 127 ? 22.163 9.897 -36.819 1.00 93.38 127 ASN A N 1
ATOM 914 C CA . ASN A 1 127 ? 22.481 11.325 -36.738 1.00 93.38 127 ASN A CA 1
ATOM 915 C C . ASN A 1 127 ? 22.560 11.812 -35.284 1.00 93.38 127 ASN A C 1
ATOM 917 O O . ASN A 1 127 ? 22.017 12.865 -34.931 1.00 93.38 127 ASN A O 1
ATOM 921 N N . LEU A 1 128 ? 23.183 11.007 -34.426 1.00 91.38 128 LEU A N 1
ATOM 922 C CA . LEU A 1 128 ? 23.452 11.380 -33.047 1.00 91.38 128 LEU A CA 1
ATOM 923 C C . LEU A 1 128 ? 24.611 12.372 -32.983 1.00 91.38 128 LEU A C 1
ATOM 925 O O . LEU A 1 128 ? 25.558 12.322 -33.766 1.00 91.38 128 LEU A O 1
ATOM 929 N N . THR A 1 129 ? 24.516 13.300 -32.040 1.00 92.00 129 THR A N 1
ATOM 930 C CA . THR A 1 129 ? 25.629 14.172 -31.670 1.00 92.00 129 THR A CA 1
ATOM 931 C C . THR A 1 129 ? 26.178 13.716 -30.332 1.00 92.00 129 THR A C 1
ATOM 933 O O . THR A 1 129 ? 25.393 13.394 -29.447 1.00 92.00 129 THR A O 1
ATOM 936 N N . GLU A 1 130 ? 27.494 13.756 -30.161 1.00 91.88 130 GLU A N 1
ATOM 937 C CA . GLU A 1 130 ? 28.149 13.429 -28.891 1.00 91.88 130 GLU A CA 1
ATOM 938 C C . GLU A 1 130 ? 27.496 14.154 -27.701 1.00 91.88 130 GLU A C 1
ATOM 940 O O . GLU A 1 130 ? 27.217 15.358 -27.755 1.00 91.88 130 GLU A O 1
ATOM 945 N N . GLY A 1 131 ? 27.204 13.398 -26.641 1.00 89.12 131 GLY A N 1
ATOM 946 C CA . GLY A 1 131 ? 26.498 13.854 -25.444 1.00 89.12 131 GLY A CA 1
ATOM 947 C C . GLY A 1 131 ? 24.979 13.996 -25.595 1.00 89.12 131 GLY A C 1
ATOM 948 O O . GLY A 1 131 ? 24.319 14.426 -24.650 1.00 89.12 131 GLY A O 1
ATOM 949 N N . TYR A 1 132 ? 24.398 13.669 -26.755 1.00 91.44 132 TYR A N 1
ATOM 950 C CA . TYR A 1 132 ? 22.945 13.630 -26.918 1.00 91.44 132 TYR A CA 1
ATOM 951 C C . TYR A 1 132 ? 22.362 12.472 -26.112 1.00 91.44 132 TYR A C 1
ATOM 953 O O . TYR A 1 132 ? 22.777 11.330 -26.288 1.00 91.44 132 TYR A O 1
ATOM 961 N N . SER A 1 133 ? 21.392 12.772 -25.253 1.00 93.31 133 SER A N 1
ATOM 962 C CA . SER A 1 133 ? 20.749 11.785 -24.392 1.00 93.31 133 SER A CA 1
ATOM 963 C C . SER A 1 133 ? 19.305 11.556 -24.820 1.00 93.31 133 SER A C 1
ATOM 965 O O . SER A 1 133 ? 18.597 12.504 -25.179 1.00 93.31 133 SER A O 1
ATOM 967 N N . LEU A 1 134 ? 18.895 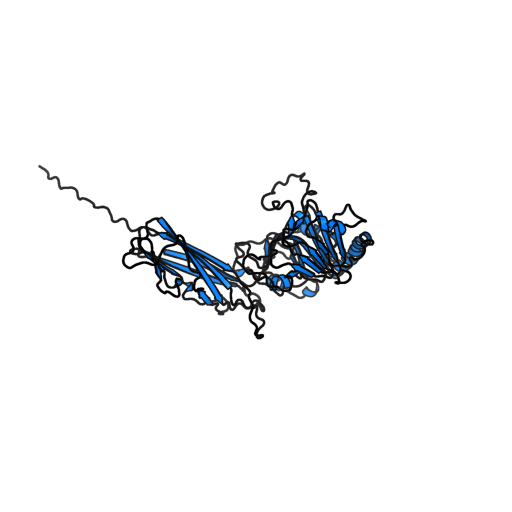10.293 -24.805 1.00 91.56 134 LEU A N 1
ATOM 968 C CA . LEU A 1 134 ? 17.548 9.850 -25.121 1.00 91.56 134 LEU A CA 1
ATOM 969 C C . LEU A 1 134 ? 17.079 8.798 -24.120 1.00 91.56 134 LEU A C 1
ATOM 971 O O . LEU A 1 134 ? 17.832 7.906 -23.742 1.00 91.56 134 LEU A O 1
ATOM 975 N N . GLU A 1 135 ? 15.814 8.902 -23.743 1.00 90.56 135 GLU A N 1
ATOM 976 C CA . GLU A 1 135 ? 15.096 7.944 -22.915 1.00 90.56 135 GLU A CA 1
ATOM 977 C C . GLU A 1 135 ? 14.105 7.190 -23.792 1.00 90.56 135 GLU A C 1
ATOM 979 O O . GLU A 1 135 ? 13.292 7.798 -24.494 1.00 90.56 135 GLU A O 1
ATOM 984 N N . ILE A 1 136 ? 14.158 5.868 -23.749 1.00 87.75 136 ILE A N 1
ATOM 985 C CA . ILE A 1 136 ? 13.239 4.980 -24.444 1.00 87.75 136 ILE A CA 1
ATOM 986 C C . ILE A 1 136 ? 12.377 4.305 -23.389 1.00 87.75 136 ILE A C 1
ATOM 988 O O . ILE A 1 136 ? 12.882 3.513 -22.596 1.00 87.75 136 ILE A O 1
ATOM 992 N N . ASN A 1 1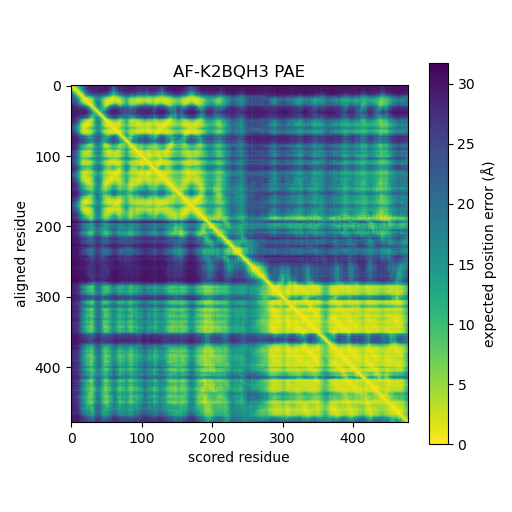37 ? 11.080 4.602 -23.410 1.00 84.81 137 ASN A N 1
ATOM 993 C CA . ASN A 1 137 ? 10.120 4.043 -22.466 1.00 84.81 137 ASN A CA 1
ATOM 994 C C . ASN A 1 137 ? 9.220 3.024 -23.159 1.00 84.81 137 ASN A C 1
ATOM 996 O O . ASN A 1 137 ? 8.741 3.267 -24.274 1.00 84.81 137 ASN A O 1
ATOM 1000 N N . TYR A 1 138 ? 8.955 1.904 -22.493 1.00 81.88 138 TYR A N 1
ATOM 1001 C CA . TYR A 1 138 ? 7.977 0.917 -22.942 1.00 81.88 138 TYR A CA 1
ATOM 1002 C C . TYR A 1 138 ? 7.392 0.116 -21.776 1.00 81.88 138 TYR A C 1
ATOM 1004 O O . TYR A 1 138 ? 7.930 0.106 -20.671 1.00 81.88 138 TYR A O 1
ATOM 1012 N N . THR A 1 139 ? 6.282 -0.567 -22.049 1.00 77.12 139 THR A N 1
ATOM 1013 C CA . THR A 1 139 ? 5.543 -1.399 -21.108 1.00 77.12 139 THR A CA 1
ATOM 1014 C C . THR A 1 139 ? 5.514 -2.825 -21.652 1.00 77.12 139 THR A C 1
ATOM 1016 O O . THR A 1 139 ? 5.350 -3.045 -22.858 1.00 77.12 139 THR A O 1
ATOM 1019 N N . ALA A 1 140 ? 5.711 -3.803 -20.777 1.00 74.12 140 ALA A N 1
ATOM 1020 C CA . ALA A 1 140 ? 5.499 -5.211 -21.079 1.00 74.12 140 ALA A CA 1
ATOM 1021 C C . ALA A 1 140 ? 4.490 -5.798 -20.097 1.00 74.12 140 ALA A C 1
ATOM 1023 O O . ALA A 1 140 ? 4.452 -5.387 -18.944 1.00 74.12 140 ALA A O 1
ATOM 1024 N N . ARG A 1 141 ? 3.721 -6.776 -20.555 1.00 75.25 141 ARG A N 1
ATOM 1025 C CA . ARG A 1 141 ? 2.880 -7.629 -19.728 1.00 75.25 141 ARG A CA 1
ATOM 1026 C C . ARG A 1 141 ? 3.644 -8.891 -19.340 1.00 75.25 141 ARG A C 1
ATOM 1028 O O . ARG A 1 141 ? 4.379 -9.428 -20.172 1.00 75.25 141 ARG A O 1
ATOM 1035 N N . VAL A 1 142 ? 3.456 -9.376 -18.123 1.00 71.94 142 VAL A N 1
ATOM 1036 C CA . VAL A 1 142 ? 3.868 -10.711 -17.693 1.00 71.94 142 VAL A CA 1
ATOM 1037 C C . VAL A 1 142 ? 2.630 -11.576 -17.564 1.00 71.94 142 VAL A C 1
ATOM 1039 O O . VAL A 1 142 ? 1.700 -11.208 -16.857 1.00 71.94 142 VAL A O 1
ATOM 1042 N N . ASP A 1 143 ? 2.656 -12.735 -18.209 1.00 71.31 143 ASP A N 1
ATOM 1043 C CA . ASP A 1 143 ? 1.753 -13.826 -17.868 1.00 71.31 143 ASP A CA 1
ATOM 1044 C C . ASP A 1 143 ? 2.542 -14.729 -16.912 1.00 71.31 143 ASP A C 1
ATOM 1046 O O . ASP A 1 143 ? 3.412 -15.502 -17.346 1.00 71.31 143 ASP A O 1
ATOM 1050 N N . SER A 1 144 ? 2.308 -14.553 -15.610 1.00 67.50 144 SER A N 1
ATOM 1051 C CA . SER A 1 144 ? 2.991 -15.309 -14.566 1.00 67.50 144 SER A CA 1
ATOM 1052 C C . SER A 1 144 ? 2.213 -16.556 -14.178 1.00 67.50 144 SER A C 1
ATOM 1054 O O . SER A 1 144 ? 0.992 -16.553 -14.091 1.00 67.50 144 SER A O 1
ATOM 1056 N N . ASN A 1 145 ? 2.937 -17.647 -13.950 1.00 68.06 145 ASN A N 1
ATOM 1057 C CA . ASN A 1 145 ? 2.356 -18.925 -13.537 1.00 68.06 145 ASN A CA 1
ATOM 1058 C C . ASN A 1 145 ? 2.579 -19.192 -12.031 1.00 68.06 145 ASN A C 1
ATOM 1060 O O . ASN A 1 145 ? 2.568 -20.349 -11.599 1.00 68.06 145 ASN A O 1
ATOM 1064 N N . LEU A 1 146 ? 2.837 -18.144 -11.241 1.00 67.12 146 LEU A N 1
ATOM 1065 C CA . LEU A 1 146 ? 2.916 -18.237 -9.784 1.00 67.12 146 LEU A CA 1
ATOM 1066 C C . LEU A 1 146 ? 1.551 -18.646 -9.202 1.00 67.12 146 LEU A C 1
ATOM 1068 O O . LEU A 1 146 ? 0.537 -18.015 -9.482 1.00 67.12 146 LEU A O 1
ATOM 1072 N N . ASP A 1 147 ? 1.534 -19.701 -8.384 1.00 68.69 147 ASP A N 1
ATOM 1073 C CA . ASP A 1 147 ? 0.347 -20.144 -7.638 1.00 68.69 147 ASP A CA 1
ATOM 1074 C C . ASP A 1 147 ? 0.340 -19.468 -6.264 1.00 68.69 147 ASP A C 1
ATOM 1076 O O . ASP A 1 147 ? 0.921 -19.978 -5.304 1.00 68.69 147 ASP A O 1
ATOM 1080 N N . CYS A 1 148 ? -0.256 -18.279 -6.201 1.00 66.56 148 CYS A N 1
ATOM 1081 C CA . CYS A 1 148 ? -0.310 -17.484 -4.973 1.00 66.56 148 CYS A CA 1
ATOM 1082 C C . CYS A 1 148 ? -1.408 -17.924 -4.004 1.00 66.56 148 CYS A C 1
ATOM 1084 O O . CYS A 1 148 ? -1.359 -17.542 -2.841 1.00 66.56 148 CYS A O 1
ATOM 1086 N N . ASP A 1 149 ? -2.331 -18.776 -4.458 1.00 60.91 149 ASP A N 1
ATOM 1087 C CA . ASP A 1 149 ? -3.404 -19.335 -3.628 1.00 60.91 149 ASP A CA 1
ATOM 1088 C C . ASP A 1 149 ? -2.952 -20.592 -2.890 1.00 60.91 149 ASP A C 1
ATOM 1090 O O . ASP A 1 149 ? -3.513 -20.961 -1.861 1.00 60.91 149 ASP A O 1
ATOM 1094 N N . ASN A 1 150 ? -1.960 -21.302 -3.435 1.00 63.06 150 ASN A N 1
ATOM 1095 C CA . ASN A 1 150 ? -1.451 -22.537 -2.851 1.00 63.06 150 ASN A CA 1
ATOM 1096 C C . ASN A 1 150 ? 0.087 -22.547 -2.812 1.00 63.06 150 ASN A C 1
ATOM 1098 O O . ASN A 1 150 ? 0.709 -23.399 -3.463 1.00 63.06 150 ASN A O 1
ATOM 1102 N N . PRO A 1 151 ? 0.724 -21.650 -2.027 1.00 58.56 151 PRO A N 1
ATOM 1103 C CA . PRO A 1 151 ? 2.168 -21.652 -1.851 1.00 58.56 151 PRO A CA 1
ATOM 1104 C C . PRO A 1 151 ? 2.679 -23.039 -1.455 1.00 58.56 151 PRO A C 1
ATOM 1106 O O . PRO A 1 151 ? 2.284 -23.578 -0.415 1.00 58.56 151 PRO A O 1
ATOM 1109 N N . PRO A 1 152 ? 3.607 -23.641 -2.216 1.00 57.75 152 PRO A N 1
ATOM 1110 C CA . PRO A 1 152 ? 4.333 -24.791 -1.717 1.00 57.75 152 PRO A CA 1
ATOM 1111 C C . PRO A 1 152 ? 5.187 -24.356 -0.516 1.00 57.75 152 PRO A C 1
ATOM 1113 O O . PRO A 1 152 ? 5.880 -23.339 -0.573 1.00 57.75 152 PRO A O 1
ATOM 1116 N N . GLU A 1 153 ? 5.178 -25.137 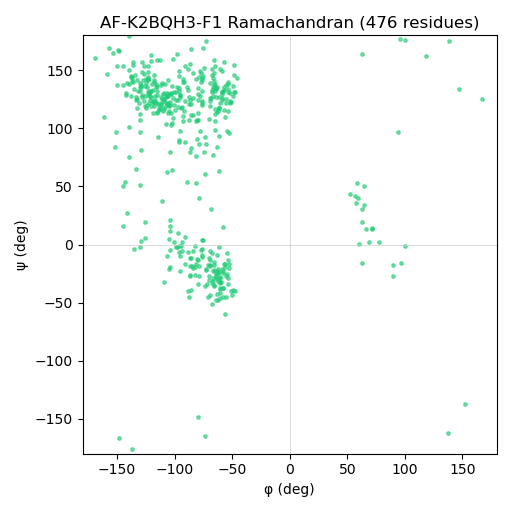0.567 1.00 54.62 153 GLU A N 1
ATOM 1117 C CA . GLU A 1 153 ? 5.966 -24.824 1.767 1.00 54.62 153 GLU A CA 1
ATOM 1118 C C . GLU A 1 153 ? 7.448 -24.564 1.436 1.00 54.62 153 GLU A C 1
ATOM 1120 O O . GLU A 1 153 ? 8.110 -25.366 0.769 1.00 54.62 153 GLU A O 1
ATOM 1125 N N . GLY A 1 154 ? 7.985 -23.450 1.947 1.00 52.31 154 GLY A N 1
ATOM 1126 C CA . GLY A 1 154 ? 9.398 -23.088 1.800 1.00 52.31 154 GLY A CA 1
ATOM 1127 C C . GLY A 1 154 ? 9.805 -22.656 0.388 1.00 52.31 154 GLY A C 1
ATOM 1128 O O . GLY A 1 154 ? 11.003 -22.595 0.095 1.00 52.31 154 GLY A O 1
ATOM 1129 N N . VAL A 1 155 ? 8.841 -22.375 -0.491 1.00 55.34 155 VAL A N 1
ATOM 1130 C CA . VAL A 1 155 ? 9.099 -21.859 -1.833 1.00 55.34 155 VAL A CA 1
ATOM 1131 C C . VAL A 1 155 ? 8.908 -20.351 -1.868 1.00 55.34 155 VAL A C 1
ATOM 1133 O O . VAL A 1 155 ? 7.903 -19.807 -1.428 1.00 55.34 155 VAL A O 1
ATOM 1136 N N . CYS A 1 156 ? 9.902 -19.685 -2.442 1.00 57.28 156 CYS A N 1
ATOM 1137 C CA . CYS A 1 156 ? 9.823 -18.290 -2.831 1.00 57.28 156 CYS A CA 1
ATOM 1138 C C . CYS A 1 156 ? 8.779 -18.131 -3.942 1.00 57.28 156 CYS A C 1
ATOM 1140 O O . CYS A 1 156 ? 9.061 -18.504 -5.083 1.00 57.28 156 CYS A O 1
ATOM 1142 N N . LEU A 1 157 ? 7.601 -17.578 -3.641 1.00 68.50 157 LEU A N 1
ATOM 1143 C CA . LEU A 1 157 ? 6.621 -17.213 -4.672 1.00 68.50 157 LEU A CA 1
ATOM 1144 C C . LEU A 1 157 ? 6.961 -15.854 -5.299 1.00 68.50 157 LEU A C 1
ATOM 1146 O O . LEU A 1 157 ? 6.160 -14.919 -5.347 1.00 68.50 157 LEU A O 1
ATOM 1150 N N . ALA A 1 158 ? 8.204 -15.754 -5.751 1.00 66.56 158 ALA A N 1
ATOM 1151 C CA . ALA A 1 158 ? 8.671 -14.669 -6.577 1.00 66.56 158 ALA A CA 1
ATOM 1152 C C . ALA A 1 158 ? 9.541 -15.235 -7.694 1.00 66.56 158 ALA A C 1
ATOM 1154 O O . ALA A 1 158 ? 10.324 -16.171 -7.503 1.00 66.56 158 ALA A O 1
ATOM 1155 N N . GLU A 1 159 ? 9.425 -14.627 -8.861 1.00 66.69 159 GLU A N 1
ATOM 1156 C CA . GLU A 1 159 ? 10.289 -14.896 -9.995 1.00 66.69 159 GLU A CA 1
ATOM 1157 C C . GLU A 1 159 ? 11.084 -13.641 -10.298 1.00 66.69 159 GLU A C 1
ATOM 1159 O O . GLU A 1 159 ? 10.533 -12.546 -10.371 1.00 66.69 159 GLU A O 1
ATOM 1164 N N . SER A 1 160 ? 12.392 -13.788 -10.471 1.00 70.12 160 SER A N 1
ATOM 1165 C CA . SER A 1 160 ? 13.235 -12.691 -10.916 1.00 70.12 160 SER A CA 1
ATOM 1166 C C . SER A 1 160 ? 13.969 -13.072 -12.184 1.00 70.12 160 SER A C 1
ATOM 1168 O O . SER A 1 160 ? 14.372 -14.220 -12.382 1.00 70.12 160 SER A O 1
ATOM 1170 N N . TYR A 1 161 ? 14.150 -12.095 -13.061 1.00 71.19 161 TYR A N 1
ATOM 1171 C CA . TYR A 1 161 ? 14.969 -12.263 -14.246 1.00 71.19 161 TYR A CA 1
ATOM 1172 C C . TYR A 1 161 ? 15.832 -11.035 -14.476 1.00 71.19 161 TYR A C 1
ATOM 1174 O O . TYR A 1 161 ? 15.447 -9.895 -14.216 1.00 71.19 161 TYR A O 1
ATOM 1182 N N . ILE A 1 162 ? 17.036 -11.294 -14.975 1.00 74.38 162 ILE A N 1
ATOM 1183 C CA . ILE A 1 162 ? 17.964 -10.248 -15.373 1.00 74.38 162 ILE A CA 1
ATOM 1184 C C . ILE A 1 162 ? 17.606 -9.868 -16.799 1.00 74.38 162 ILE A C 1
ATOM 1186 O O . ILE A 1 162 ? 17.787 -10.648 -17.733 1.00 74.38 162 ILE A O 1
ATOM 1190 N N . ASN A 1 163 ? 17.088 -8.664 -16.958 1.00 77.88 163 ASN A N 1
ATOM 1191 C CA . ASN A 1 163 ? 16.784 -8.104 -18.247 1.00 77.88 163 ASN A CA 1
ATOM 1192 C C . ASN A 1 163 ? 17.976 -7.308 -18.776 1.00 77.88 163 ASN A C 1
ATOM 1194 O O . ASN A 1 163 ? 18.346 -6.265 -18.242 1.00 77.88 163 ASN A O 1
ATOM 1198 N N . GLU A 1 164 ? 18.548 -7.798 -19.866 1.00 85.75 164 GLU A N 1
ATOM 1199 C CA . GLU A 1 164 ? 19.695 -7.209 -20.545 1.00 85.75 164 GLU A CA 1
ATOM 1200 C C . GLU A 1 164 ? 19.251 -6.355 -21.737 1.00 85.75 164 GLU A C 1
ATOM 1202 O O . GLU A 1 164 ? 18.369 -6.759 -22.504 1.00 85.75 164 GLU A O 1
ATOM 1207 N N . ALA A 1 165 ? 19.846 -5.172 -21.869 1.00 88.81 165 ALA A N 1
ATOM 1208 C CA . ALA A 1 165 ? 19.819 -4.356 -23.075 1.00 88.81 165 ALA A CA 1
ATOM 1209 C C . ALA A 1 165 ? 21.241 -4.185 -23.610 1.00 88.81 165 ALA A C 1
ATOM 1211 O O . ALA A 1 165 ? 22.175 -3.951 -22.839 1.00 88.81 165 ALA A O 1
ATOM 1212 N N . GLU A 1 166 ? 21.381 -4.249 -24.930 1.00 92.75 166 GLU A N 1
ATOM 1213 C CA . GLU A 1 166 ? 22.650 -4.038 -25.621 1.00 92.75 166 GLU A CA 1
ATOM 1214 C C . GLU A 1 166 ? 22.540 -2.837 -26.560 1.00 92.75 166 GLU A C 1
ATOM 1216 O O . GLU A 1 166 ? 21.593 -2.754 -27.342 1.00 92.75 166 GLU A O 1
ATOM 1221 N N . ALA A 1 167 ? 23.525 -1.940 -26.525 1.00 92.25 167 ALA A N 1
ATOM 1222 C CA . ALA A 1 167 ? 23.694 -0.856 -27.484 1.00 92.25 167 ALA A CA 1
ATOM 1223 C C . ALA A 1 167 ? 24.988 -1.061 -28.283 1.00 92.25 167 ALA A C 1
ATOM 1225 O O . ALA A 1 167 ? 26.097 -1.004 -27.749 1.00 92.25 167 ALA A O 1
ATOM 1226 N N . GLN A 1 168 ? 24.839 -1.304 -29.583 1.00 94.38 168 GLN A N 1
ATOM 1227 C CA . GLN A 1 168 ? 25.935 -1.489 -30.525 1.00 94.38 168 GLN A CA 1
ATOM 1228 C C . GLN A 1 168 ? 26.144 -0.210 -31.337 1.00 94.38 168 GLN A C 1
ATOM 1230 O O . GLN A 1 168 ? 25.342 0.117 -32.213 1.00 94.38 168 GLN A O 1
ATOM 1235 N N . GLU A 1 169 ? 27.240 0.493 -31.066 1.00 91.62 169 GLU A N 1
ATOM 1236 C CA . GLU A 1 169 ? 27.664 1.676 -31.821 1.00 91.62 169 GLU A CA 1
ATOM 1237 C C . GLU A 1 169 ? 28.444 1.286 -33.076 1.00 91.62 169 GLU A C 1
ATOM 1239 O O . GLU A 1 169 ? 29.167 0.281 -33.092 1.00 91.62 169 GLU A O 1
ATOM 1244 N N . ILE A 1 170 ? 28.320 2.078 -34.144 1.00 86.38 170 ILE A N 1
ATOM 1245 C CA . ILE A 1 170 ? 29.135 1.851 -35.338 1.00 86.38 170 ILE A CA 1
ATOM 1246 C C . ILE A 1 170 ? 30.614 2.117 -35.011 1.00 86.38 170 ILE A C 1
ATOM 1248 O O . ILE A 1 170 ? 30.941 3.041 -34.270 1.00 86.38 170 ILE A O 1
ATOM 1252 N N . GLU A 1 171 ? 31.509 1.283 -35.549 1.00 83.44 171 GLU A N 1
ATOM 1253 C CA . GLU A 1 171 ? 32.974 1.364 -35.367 1.00 83.44 171 GLU A CA 1
ATOM 1254 C C . GLU A 1 171 ? 33.513 1.048 -33.955 1.00 83.44 171 GLU A C 1
ATOM 1256 O O . GLU A 1 171 ? 34.732 1.047 -33.758 1.00 83.44 171 GLU A O 1
ATOM 1261 N N . ILE A 1 172 ? 32.649 0.681 -33.003 1.00 85.62 172 ILE A N 1
ATOM 1262 C CA . ILE A 1 172 ? 33.040 0.215 -31.664 1.00 85.62 172 ILE A CA 1
ATOM 1263 C C . ILE A 1 172 ? 32.836 -1.300 -31.569 1.00 85.62 172 ILE A C 1
ATOM 1265 O O . ILE A 1 172 ? 31.741 -1.809 -31.769 1.00 85.62 172 ILE A O 1
ATOM 1269 N N . GLU A 1 173 ? 33.908 -2.049 -31.297 1.00 85.38 173 GLU A N 1
ATOM 1270 C CA . GLU A 1 173 ? 33.896 -3.521 -31.386 1.00 85.38 173 GLU A CA 1
ATOM 1271 C C . GLU A 1 173 ? 33.053 -4.202 -30.295 1.00 85.38 173 GLU A C 1
ATOM 1273 O O . GLU A 1 173 ? 32.497 -5.268 -30.546 1.00 85.38 173 GLU A O 1
ATOM 1278 N N . ASN A 1 174 ? 32.952 -3.603 -29.104 1.00 88.38 174 ASN A N 1
ATOM 1279 C CA . ASN A 1 174 ? 32.205 -4.176 -27.983 1.00 88.38 174 ASN A CA 1
ATOM 1280 C C . ASN A 1 174 ? 30.897 -3.403 -27.763 1.00 88.38 174 ASN A C 1
ATOM 1282 O O . ASN A 1 174 ? 30.963 -2.175 -27.655 1.00 88.38 174 ASN A O 1
ATOM 1286 N N . PRO A 1 175 ? 29.746 -4.086 -27.644 1.00 90.75 175 PRO A N 1
ATOM 1287 C CA . PRO A 1 175 ? 28.495 -3.435 -27.287 1.00 90.75 175 PRO A CA 1
ATOM 1288 C C . PRO A 1 175 ? 28.541 -2.921 -25.844 1.00 90.75 175 PRO A C 1
ATOM 1290 O O . PRO A 1 175 ? 29.221 -3.481 -24.978 1.00 90.75 175 PRO A O 1
ATOM 1293 N N . LEU A 1 176 ? 27.790 -1.855 -25.587 1.00 92.12 176 LEU A N 1
ATOM 1294 C CA . LEU A 1 176 ? 27.456 -1.418 -24.238 1.00 92.12 176 LEU A CA 1
ATOM 1295 C C . LEU A 1 176 ? 26.319 -2.298 -23.724 1.00 92.12 176 LEU A C 1
ATOM 1297 O O . LEU A 1 176 ? 25.343 -2.513 -24.439 1.00 92.12 176 LEU A O 1
ATOM 1301 N N . THR A 1 177 ? 26.426 -2.781 -22.492 1.00 92.62 177 THR A N 1
ATOM 1302 C CA . THR A 1 177 ? 25.408 -3.643 -21.879 1.00 92.62 177 THR A CA 1
ATOM 1303 C C . THR A 1 177 ? 24.880 -3.000 -20.609 1.00 92.62 177 THR A C 1
ATOM 1305 O O . THR A 1 177 ? 25.676 -2.625 -19.745 1.00 92.62 177 THR A O 1
ATOM 1308 N N . ALA A 1 178 ? 23.561 -2.933 -20.469 1.00 89.81 178 ALA A N 1
ATOM 1309 C CA . ALA A 1 178 ? 22.893 -2.512 -19.246 1.00 89.81 178 ALA A CA 1
ATOM 1310 C C . ALA A 1 178 ? 21.938 -3.607 -18.771 1.00 89.81 178 ALA A C 1
ATOM 1312 O O . ALA A 1 178 ? 21.282 -4.275 -19.571 1.00 89.81 178 ALA A O 1
ATOM 1313 N N . TYR A 1 179 ? 21.858 -3.777 -17.455 1.00 84.81 179 TYR A N 1
ATOM 1314 C CA . TYR A 1 179 ? 21.064 -4.822 -16.823 1.00 84.81 179 TYR A CA 1
ATOM 1315 C C . TYR A 1 179 ? 20.103 -4.195 -15.825 1.00 84.81 179 TYR A C 1
ATOM 1317 O O . TYR A 1 179 ? 20.475 -3.272 -15.104 1.00 84.81 179 TYR A O 1
ATOM 1325 N N . SER A 1 180 ? 18.898 -4.741 -15.742 1.00 79.06 180 SER A N 1
ATOM 1326 C CA . SER A 1 180 ? 17.984 -4.482 -14.637 1.00 79.06 180 SER A CA 1
ATOM 1327 C C . SER A 1 180 ? 17.329 -5.788 -14.213 1.00 79.06 180 SER A C 1
ATOM 1329 O O . SER A 1 180 ? 17.035 -6.636 -15.056 1.00 79.06 180 SER A O 1
ATOM 1331 N N . THR A 1 181 ? 17.151 -5.979 -12.910 1.00 74.00 181 THR A N 1
ATOM 1332 C CA . THR A 1 181 ? 16.419 -7.132 -12.388 1.00 74.00 181 THR A CA 1
ATOM 1333 C C . THR A 1 181 ? 14.949 -6.774 -12.352 1.00 74.00 181 THR A C 1
ATOM 1335 O O . THR A 1 181 ? 14.568 -5.789 -11.727 1.00 74.0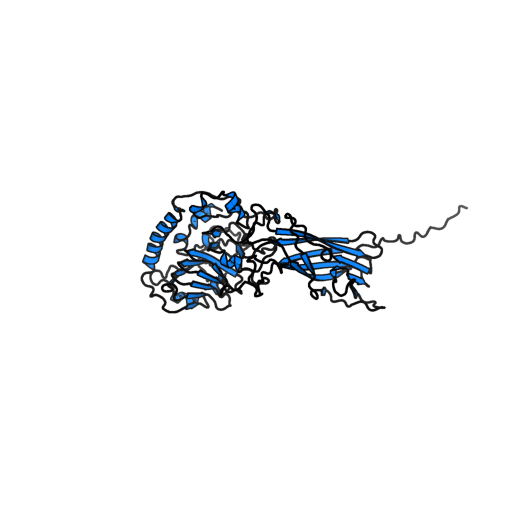0 181 THR A O 1
ATOM 1338 N N . VAL A 1 182 ? 14.130 -7.591 -12.995 1.00 72.19 182 VAL A N 1
ATOM 1339 C CA . VAL A 1 182 ? 12.682 -7.504 -12.872 1.00 72.19 182 VAL A CA 1
ATOM 1340 C C . VAL A 1 182 ? 12.218 -8.609 -11.948 1.00 72.19 182 VAL A C 1
ATOM 1342 O O . VAL A 1 182 ? 12.675 -9.745 -12.080 1.00 72.19 182 VAL A O 1
ATOM 1345 N N . THR A 1 183 ? 11.302 -8.273 -11.044 1.00 70.44 183 THR A N 1
ATOM 1346 C CA . THR A 1 183 ? 10.789 -9.207 -10.046 1.00 70.44 183 THR A CA 1
ATOM 1347 C C . THR A 1 183 ? 9.271 -9.255 -10.099 1.00 70.44 183 THR A C 1
ATOM 1349 O O . THR A 1 183 ? 8.608 -8.236 -9.945 1.00 70.44 183 THR A O 1
ATOM 1352 N N . VAL A 1 184 ? 8.717 -10.439 -10.290 1.00 70.00 184 VAL A N 1
ATOM 1353 C CA . VAL A 1 184 ? 7.284 -10.716 -10.214 1.00 70.00 184 VAL A CA 1
ATOM 1354 C C . VAL A 1 184 ? 7.011 -11.406 -8.886 1.00 70.00 184 VAL A C 1
ATOM 1356 O O . VAL A 1 184 ? 7.730 -12.336 -8.528 1.00 70.00 184 VAL A O 1
ATOM 1359 N N . ILE A 1 185 ? 6.031 -10.915 -8.129 1.00 70.00 185 ILE A N 1
ATOM 1360 C CA . ILE A 1 185 ? 5.808 -11.296 -6.729 1.00 70.00 185 ILE A CA 1
ATOM 1361 C C . ILE A 1 185 ? 4.301 -11.393 -6.481 1.00 70.00 185 ILE A C 1
ATOM 1363 O O . ILE A 1 185 ? 3.541 -10.537 -6.944 1.00 70.00 185 ILE A O 1
ATOM 1367 N N . CYS A 1 186 ? 3.877 -12.410 -5.731 1.00 69.19 186 CYS A N 1
ATOM 1368 C CA . CYS A 1 186 ? 2.536 -12.454 -5.143 1.00 69.19 186 CYS A CA 1
ATOM 1369 C C . CYS A 1 186 ? 2.252 -11.234 -4.249 1.00 69.19 186 CYS A C 1
ATOM 1371 O O . CYS A 1 186 ? 3.196 -10.639 -3.714 1.00 69.19 186 CYS A O 1
ATOM 1373 N N . PRO A 1 187 ? 0.969 -10.895 -4.024 1.00 66.69 187 PRO A N 1
ATOM 1374 C CA . PRO A 1 187 ? 0.567 -9.947 -2.995 1.00 66.69 187 PRO A CA 1
ATOM 1375 C C . PRO A 1 187 ? 1.259 -10.206 -1.659 1.00 66.69 187 PRO A C 1
ATOM 1377 O O . PRO A 1 187 ? 1.547 -11.347 -1.288 1.00 66.69 187 PRO A O 1
ATOM 1380 N N . TYR A 1 188 ? 1.590 -9.131 -0.954 1.00 65.00 188 TYR A N 1
ATOM 1381 C CA . TYR A 1 188 ? 2.341 -9.225 0.286 1.00 65.00 188 TYR A CA 1
ATOM 1382 C C . TYR A 1 188 ? 2.142 -7.978 1.154 1.00 65.00 188 TYR A C 1
ATOM 1384 O O . TYR A 1 188 ? 2.012 -6.858 0.653 1.00 65.00 188 TYR A O 1
ATOM 1392 N N . VAL A 1 189 ? 2.154 -8.158 2.475 1.00 65.88 189 VAL A N 1
ATOM 1393 C CA . VAL A 1 189 ? 2.109 -7.056 3.444 1.00 65.88 189 VAL A CA 1
ATOM 1394 C C . VAL A 1 189 ? 3.527 -6.566 3.722 1.00 65.88 189 VAL A C 1
ATOM 1396 O O . VAL A 1 189 ? 4.418 -7.339 4.086 1.00 65.88 189 VAL A O 1
ATOM 1399 N N . LEU A 1 190 ? 3.764 -5.266 3.574 1.00 67.06 190 LEU A N 1
ATOM 1400 C CA . LEU A 1 190 ? 5.045 -4.663 3.924 1.00 67.06 190 LEU A CA 1
ATOM 1401 C C . LEU A 1 190 ? 4.936 -3.928 5.258 1.00 67.06 190 LEU A C 1
ATOM 1403 O O . LEU A 1 190 ? 4.294 -2.883 5.340 1.00 67.06 190 LEU A O 1
ATOM 1407 N N . THR A 1 191 ? 5.628 -4.423 6.281 1.00 61.84 191 THR A N 1
ATOM 1408 C CA . THR A 1 191 ? 5.778 -3.723 7.561 1.00 61.84 191 THR A CA 1
ATOM 1409 C C . THR A 1 191 ? 7.098 -2.942 7.599 1.00 61.84 191 THR A C 1
ATOM 1411 O O . THR A 1 191 ? 8.145 -3.439 7.175 1.00 61.84 191 THR A O 1
ATOM 1414 N N . ARG A 1 192 ? 7.073 -1.684 8.059 1.00 56.28 192 ARG A N 1
ATOM 1415 C CA . ARG A 1 192 ? 8.271 -0.838 8.230 1.00 56.28 192 ARG A CA 1
ATOM 1416 C C . ARG A 1 192 ? 8.393 -0.359 9.670 1.00 56.28 192 ARG A C 1
ATOM 1418 O O . ARG A 1 192 ? 7.473 0.282 10.178 1.00 56.28 192 ARG A O 1
ATOM 1425 N N . ASN A 1 193 ? 9.577 -0.566 10.254 1.00 52.34 193 ASN A N 1
ATOM 1426 C CA . ASN A 1 193 ? 9.838 -0.441 11.694 1.00 52.34 193 ASN A CA 1
ATOM 1427 C C . ASN A 1 193 ? 9.024 -1.447 12.512 1.00 52.34 193 ASN A C 1
ATOM 1429 O O . ASN A 1 193 ? 8.136 -2.093 11.961 1.00 52.34 193 ASN A O 1
ATOM 1433 N N . ALA A 1 194 ? 9.417 -1.651 13.774 1.00 46.75 194 ALA A N 1
ATOM 1434 C CA . ALA A 1 194 ? 8.732 -2.556 14.684 1.00 46.75 194 ALA A CA 1
ATOM 1435 C C . ALA A 1 194 ? 7.266 -2.149 14.721 1.00 46.75 194 ALA A C 1
ATOM 1437 O O . ALA A 1 194 ? 6.931 -1.117 15.293 1.00 46.75 194 ALA A O 1
ATOM 1438 N N . GLY A 1 195 ? 6.468 -2.853 13.931 1.00 46.25 195 GLY A N 1
ATOM 1439 C CA . GLY A 1 195 ? 5.099 -2.531 13.604 1.00 46.25 195 GLY A CA 1
ATOM 1440 C C . GLY A 1 195 ? 4.284 -3.685 14.105 1.00 46.25 195 GLY A C 1
ATOM 1441 O O . GLY A 1 195 ? 4.444 -4.810 13.630 1.00 46.25 195 GLY A O 1
ATOM 1442 N N . ASP A 1 196 ? 3.485 -3.383 15.114 1.00 58.44 196 ASP A N 1
ATOM 1443 C CA . ASP A 1 196 ? 2.700 -4.354 15.847 1.00 58.44 196 ASP A CA 1
ATOM 1444 C C . ASP A 1 196 ? 1.464 -4.675 15.005 1.00 58.44 196 ASP A C 1
ATOM 1446 O O . ASP A 1 196 ? 0.432 -4.008 15.071 1.00 58.44 196 ASP A O 1
ATOM 1450 N N . VAL A 1 197 ? 1.627 -5.647 14.106 1.00 55.75 197 VAL A N 1
ATOM 1451 C CA . VAL A 1 197 ? 0.520 -6.260 13.375 1.00 55.75 197 VAL A CA 1
ATOM 1452 C C . VAL A 1 197 ? 0.098 -7.482 14.174 1.00 55.75 197 VAL A C 1
ATOM 1454 O O . VAL A 1 197 ? 0.797 -8.496 14.199 1.00 55.75 197 VAL A O 1
ATOM 1457 N N . TYR A 1 198 ? -1.042 -7.370 14.847 1.00 60.47 198 TYR A N 1
ATOM 1458 C CA . TYR A 1 198 ? -1.678 -8.496 15.513 1.00 60.47 198 TYR A CA 1
ATOM 1459 C C . TYR A 1 198 ? -2.712 -9.104 14.582 1.00 60.47 198 TYR A C 1
ATOM 1461 O O . TYR A 1 198 ? -3.693 -8.449 14.232 1.00 60.47 198 TYR A O 1
ATOM 1469 N N . LEU A 1 199 ? -2.505 -10.363 14.217 1.00 53.91 199 LEU A N 1
ATOM 1470 C CA . LEU A 1 199 ? -3.456 -11.101 13.407 1.00 53.91 199 LEU A CA 1
ATOM 1471 C C . LEU A 1 199 ? -4.127 -12.154 14.268 1.00 53.91 199 LEU A C 1
ATOM 1473 O O . LEU A 1 199 ? -3.460 -12.977 14.897 1.00 53.91 199 LEU A O 1
ATOM 1477 N N . GLU A 1 200 ? -5.453 -12.112 14.299 1.00 46.69 200 GLU A N 1
ATOM 1478 C CA . GLU A 1 200 ? -6.246 -13.093 15.035 1.00 46.69 200 GLU A CA 1
ATOM 1479 C C . GLU A 1 200 ? -6.105 -14.493 14.412 1.00 46.69 200 GLU A C 1
ATOM 1481 O O . GLU A 1 200 ? -6.016 -15.495 15.128 1.00 46.69 200 GLU A O 1
ATOM 1486 N N . ASN A 1 201 ? -5.979 -14.536 13.083 1.00 47.78 201 ASN A N 1
ATOM 1487 C CA . ASN A 1 201 ? -5.781 -15.737 12.282 1.00 47.78 201 ASN A CA 1
ATOM 1488 C C . ASN A 1 201 ? -4.407 -15.726 11.592 1.00 47.78 201 ASN A C 1
ATOM 1490 O O . ASN A 1 201 ? -3.776 -14.684 11.419 1.00 47.78 201 ASN A O 1
ATOM 1494 N N . GLN A 1 202 ? -3.921 -16.908 11.210 1.00 46.88 202 GLN A N 1
ATOM 1495 C CA . GLN A 1 202 ? -2.804 -17.006 10.271 1.00 46.88 202 GLN A CA 1
ATOM 1496 C C . GLN A 1 202 ? -3.253 -16.403 8.934 1.00 46.88 202 GLN A C 1
ATOM 1498 O O . GLN A 1 202 ? -4.356 -16.720 8.506 1.00 46.88 202 GLN A O 1
ATOM 1503 N N . LEU A 1 203 ? -2.410 -15.581 8.296 1.00 52.47 203 LEU A N 1
ATOM 1504 C CA . LEU A 1 203 ? -2.691 -15.107 6.939 1.00 52.47 203 LEU A CA 1
ATOM 1505 C C . LEU A 1 203 ? -2.767 -16.312 6.004 1.00 52.47 203 LEU A C 1
ATOM 1507 O O . LEU A 1 203 ? -1.764 -17.016 5.829 1.00 52.47 203 LEU A O 1
ATOM 1511 N N . ASP A 1 204 ? -3.933 -16.523 5.405 1.00 50.16 204 ASP A N 1
ATOM 1512 C CA . ASP A 1 204 ? -4.085 -17.454 4.286 1.00 50.16 204 ASP A CA 1
ATOM 1513 C C . ASP A 1 204 ? -3.669 -16.781 2.960 1.00 50.16 204 ASP A C 1
ATOM 1515 O O . ASP A 1 204 ? -3.316 -17.468 1.999 1.00 50.16 204 ASP A O 1
ATOM 1519 N N . ALA A 1 205 ? -3.632 -15.440 2.927 1.00 48.03 205 ALA A N 1
ATOM 1520 C CA . ALA A 1 205 ? -3.244 -14.633 1.775 1.00 48.03 205 ALA A CA 1
ATOM 1521 C C . ALA A 1 205 ? -1.882 -13.928 1.970 1.00 48.03 205 ALA A C 1
ATOM 1523 O O . ALA A 1 205 ? -1.643 -13.220 2.948 1.00 48.03 205 ALA A O 1
ATOM 1524 N N . GLY A 1 206 ? -0.990 -14.053 0.981 1.00 49.22 206 GLY A N 1
ATOM 1525 C CA . GLY A 1 206 ? 0.268 -13.300 0.897 1.00 49.22 206 GLY A CA 1
ATOM 1526 C C . GLY A 1 206 ? 1.548 -14.149 0.919 1.00 49.22 206 GLY A C 1
ATOM 1527 O O . GLY A 1 206 ? 1.540 -15.317 1.296 1.00 49.22 206 GLY A O 1
ATOM 1528 N N . THR A 1 207 ? 2.676 -13.567 0.485 1.00 57.69 207 THR A N 1
ATOM 1529 C CA . THR A 1 207 ? 3.928 -14.319 0.238 1.00 57.69 207 THR A CA 1
ATOM 1530 C C . THR A 1 207 ? 5.148 -13.805 0.987 1.00 57.69 207 THR A C 1
ATOM 1532 O O . THR A 1 207 ? 5.455 -12.616 0.973 1.00 57.69 207 THR A O 1
ATOM 1535 N N . ASN A 1 208 ? 5.950 -14.739 1.504 1.00 57.34 208 ASN A N 1
ATOM 1536 C CA . ASN A 1 208 ? 7.304 -14.504 2.000 1.00 57.34 208 ASN A CA 1
ATOM 1537 C C . ASN A 1 208 ? 8.280 -14.022 0.897 1.00 57.34 208 ASN A C 1
ATOM 1539 O O . ASN A 1 208 ? 8.638 -14.779 -0.007 1.00 57.34 208 ASN A O 1
ATOM 1543 N N . ILE A 1 209 ? 8.769 -12.777 1.013 1.00 55.22 209 ILE A N 1
ATOM 1544 C CA . ILE A 1 209 ? 9.687 -12.146 0.040 1.00 55.22 209 ILE A CA 1
ATOM 1545 C C . ILE A 1 209 ? 11.183 -12.229 0.413 1.00 55.22 209 ILE A C 1
ATOM 1547 O O . ILE A 1 209 ? 12.023 -11.604 -0.240 1.00 55.22 209 ILE A O 1
ATOM 1551 N N . LEU A 1 210 ? 11.560 -13.009 1.437 1.00 56.22 210 LEU A N 1
ATOM 1552 C CA . LEU A 1 210 ? 12.951 -13.154 1.915 1.00 56.22 210 LEU A CA 1
ATOM 1553 C C . LEU A 1 210 ? 13.942 -13.476 0.787 1.00 56.22 210 LEU A C 1
ATOM 1555 O O . LEU A 1 210 ? 15.059 -12.972 0.737 1.00 56.22 210 LEU A O 1
ATOM 1559 N N . CYS A 1 211 ? 13.517 -14.325 -0.140 1.00 55.97 211 CYS A N 1
ATOM 1560 C CA . CYS A 1 211 ? 14.330 -14.843 -1.232 1.00 55.97 211 CYS A CA 1
ATOM 1561 C C . CYS A 1 211 ? 14.822 -13.795 -2.242 1.00 55.97 211 CYS A C 1
ATOM 1563 O O . CYS A 1 211 ? 15.841 -14.030 -2.894 1.00 55.97 211 CYS A O 1
ATOM 1565 N N . ILE A 1 212 ? 14.114 -12.673 -2.395 1.00 56.94 212 ILE A N 1
ATOM 1566 C CA . ILE A 1 212 ? 14.400 -11.651 -3.415 1.00 56.94 212 ILE A CA 1
ATOM 1567 C C . ILE A 1 212 ? 15.063 -10.398 -2.840 1.00 56.94 212 ILE A C 1
ATOM 1569 O O . ILE A 1 212 ? 15.753 -9.695 -3.570 1.00 56.94 212 ILE A O 1
ATOM 1573 N N . ALA A 1 213 ? 14.934 -10.154 -1.534 1.00 56.50 213 ALA A N 1
ATOM 1574 C CA . ALA A 1 213 ? 15.349 -8.910 -0.890 1.00 56.50 213 ALA A CA 1
ATOM 1575 C C . ALA A 1 213 ? 16.216 -9.159 0.362 1.00 56.50 213 ALA A C 1
ATOM 1577 O O . ALA A 1 213 ? 15.940 -8.616 1.430 1.00 56.50 213 ALA A O 1
ATOM 1578 N N . ASN A 1 214 ? 17.272 -9.979 0.240 1.00 51.53 214 ASN A N 1
ATOM 1579 C CA . ASN A 1 214 ? 18.149 -10.398 1.356 1.00 51.53 214 ASN A CA 1
ATOM 1580 C C . ASN A 1 214 ? 18.839 -9.240 2.116 1.00 51.53 214 ASN A C 1
ATOM 1582 O O . ASN A 1 214 ? 19.228 -9.415 3.270 1.00 51.53 214 ASN A O 1
ATOM 1586 N N . ASP A 1 215 ? 19.027 -8.081 1.471 1.00 46.41 215 ASP A N 1
ATOM 1587 C CA . ASP A 1 215 ? 19.766 -6.933 2.027 1.00 46.41 215 ASP A CA 1
ATOM 1588 C C . ASP A 1 215 ? 18.857 -5.876 2.686 1.00 46.41 215 ASP A C 1
ATOM 1590 O O . ASP A 1 215 ? 19.346 -4.939 3.326 1.00 46.41 215 ASP A O 1
ATOM 1594 N N . PHE A 1 216 ? 17.534 -6.023 2.576 1.00 46.72 216 PHE A N 1
ATOM 1595 C CA . PHE A 1 216 ? 16.574 -5.153 3.252 1.00 46.72 216 PHE A CA 1
ATOM 1596 C C . PHE A 1 216 ? 16.339 -5.698 4.656 1.00 46.72 216 PHE A C 1
ATOM 1598 O O . PHE A 1 216 ? 15.415 -6.461 4.909 1.00 46.72 216 PHE A O 1
ATOM 1605 N N . ALA A 1 217 ? 17.251 -5.340 5.563 1.00 38.84 217 ALA A N 1
ATOM 1606 C CA . ALA A 1 217 ? 17.157 -5.696 6.970 1.00 38.84 217 ALA A CA 1
ATOM 1607 C C . ALA A 1 217 ? 15.897 -5.068 7.586 1.00 38.84 217 ALA A C 1
ATOM 1609 O O . ALA A 1 217 ? 15.761 -3.844 7.668 1.00 38.84 217 ALA A O 1
ATOM 1610 N N . ASN A 1 218 ? 14.984 -5.936 7.998 1.00 44.16 218 ASN A N 1
ATOM 1611 C CA . ASN A 1 218 ? 13.739 -5.587 8.657 1.00 44.16 218 ASN A CA 1
ATOM 1612 C C . ASN A 1 218 ? 13.943 -5.175 10.116 1.00 44.16 218 ASN A C 1
ATOM 1614 O O . ASN A 1 218 ? 15.000 -5.360 10.717 1.00 44.16 218 ASN A O 1
ATOM 1618 N N . SER A 1 219 ? 12.875 -4.629 10.673 1.00 39.78 219 SER A N 1
ATOM 1619 C CA . SER A 1 219 ? 12.693 -4.328 12.086 1.00 39.78 219 SER A CA 1
ATOM 1620 C C . SER A 1 219 ? 11.933 -5.438 12.809 1.00 39.78 219 SER A C 1
ATOM 1622 O O . SER A 1 219 ? 10.999 -6.001 12.242 1.00 39.78 219 SER A O 1
ATOM 1624 N N . ASP A 1 220 ? 12.288 -5.683 14.068 1.00 40.72 220 ASP A N 1
ATOM 1625 C CA . ASP A 1 220 ? 11.642 -6.657 14.956 1.00 40.72 220 ASP A CA 1
ATOM 1626 C C . ASP A 1 220 ? 10.147 -6.344 15.133 1.00 40.72 220 ASP A C 1
ATOM 1628 O O . ASP A 1 220 ? 9.817 -5.207 15.421 1.00 40.72 220 ASP A O 1
ATOM 1632 N N . GLY A 1 221 ? 9.235 -7.303 14.960 1.00 39.78 221 GLY A N 1
ATOM 1633 C CA . GLY A 1 221 ? 7.791 -7.106 15.165 1.00 39.78 221 GLY A CA 1
ATOM 1634 C C . GLY A 1 221 ? 7.210 -8.172 16.089 1.00 39.78 221 GLY A C 1
ATOM 1635 O O . GLY A 1 221 ? 7.693 -9.305 16.094 1.00 39.78 221 GLY A O 1
ATOM 1636 N N . ILE A 1 222 ? 6.186 -7.827 16.874 1.00 42.59 222 ILE A N 1
ATOM 1637 C CA . ILE A 1 222 ? 5.451 -8.799 17.689 1.00 42.59 222 ILE A CA 1
ATOM 1638 C C . ILE A 1 222 ? 4.323 -9.394 16.845 1.00 42.59 222 ILE A C 1
ATOM 1640 O O . ILE A 1 222 ? 3.427 -8.678 16.413 1.00 42.59 222 ILE A O 1
ATOM 1644 N N . VAL A 1 223 ? 4.336 -10.716 16.673 1.00 43.72 223 VAL A N 1
ATOM 1645 C CA . VAL A 1 223 ? 3.168 -11.476 16.214 1.00 43.72 223 VAL A CA 1
ATOM 1646 C C . VAL A 1 223 ? 2.675 -12.332 17.363 1.00 43.72 223 VAL A C 1
ATOM 1648 O O . VAL A 1 223 ? 3.430 -13.113 17.946 1.00 43.72 223 VAL A O 1
ATOM 1651 N N . LEU A 1 224 ? 1.398 -12.179 17.686 1.00 44.53 224 LEU A N 1
ATOM 1652 C CA . LEU A 1 224 ? 0.712 -13.017 18.656 1.00 44.53 224 LEU A CA 1
ATOM 1653 C C . LEU A 1 224 ? -0.305 -13.836 17.882 1.00 44.53 224 LEU A C 1
ATOM 1655 O O . LEU A 1 224 ? -0.973 -13.335 16.987 1.00 44.53 224 LEU A O 1
ATOM 1659 N N . VAL A 1 225 ? -0.379 -15.108 18.226 1.00 47.09 225 VAL A N 1
ATOM 1660 C CA . VAL A 1 225 ? -1.095 -16.110 17.456 1.00 47.09 225 VAL A CA 1
ATOM 1661 C C . VAL A 1 225 ? -2.078 -16.789 18.398 1.00 47.09 225 VAL A C 1
ATOM 1663 O O . VAL A 1 225 ? -1.717 -17.085 19.541 1.00 47.09 225 VAL A O 1
ATOM 1666 N N . ALA A 1 226 ? -3.315 -17.019 17.953 1.00 43.66 226 ALA A N 1
ATOM 1667 C CA . ALA A 1 226 ? -4.332 -17.673 18.770 1.00 43.66 226 ALA A CA 1
ATOM 1668 C C . ALA A 1 226 ? -3.835 -19.025 19.324 1.00 43.66 226 ALA A C 1
ATOM 1670 O O . ALA A 1 226 ? -3.184 -19.808 18.633 1.00 43.66 226 ALA A O 1
ATOM 1671 N N . GLN A 1 227 ? -4.175 -19.317 20.584 1.00 40.66 227 GLN A N 1
ATOM 1672 C CA . GLN A 1 227 ? -3.674 -20.461 21.366 1.00 40.66 227 GLN A CA 1
ATOM 1673 C C . GLN A 1 227 ? -3.912 -21.839 20.706 1.00 40.66 227 GLN A C 1
ATOM 1675 O O . GLN A 1 227 ? -3.245 -22.820 21.030 1.00 40.66 227 GLN A O 1
ATOM 1680 N N . GLU A 1 228 ? -4.843 -21.941 19.755 1.00 45.34 228 GLU A N 1
ATOM 1681 C CA . GLU A 1 228 ? -5.090 -23.181 19.006 1.00 45.34 228 GLU A CA 1
ATOM 1682 C C . GLU A 1 228 ? -3.947 -23.547 18.034 1.00 45.34 228 GLU A C 1
ATOM 1684 O O . GLU A 1 228 ? -3.855 -24.690 17.575 1.00 45.34 228 GLU A O 1
ATOM 1689 N N . LEU A 1 229 ? -3.011 -22.623 17.801 1.00 45.50 229 LEU A N 1
ATOM 1690 C CA . LEU A 1 229 ? -1.826 -22.802 16.963 1.00 45.50 229 LEU A CA 1
ATOM 1691 C C . LEU A 1 229 ? -0.594 -23.308 17.742 1.00 45.50 229 LEU A C 1
ATOM 1693 O O . LEU A 1 229 ? 0.452 -23.517 17.13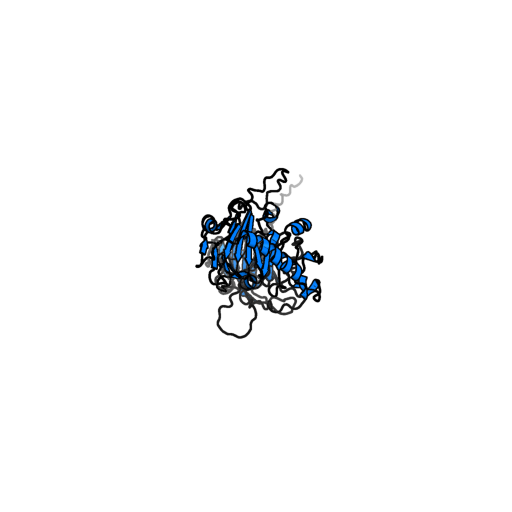7 1.00 45.50 229 LEU A O 1
ATOM 1697 N N . ASP A 1 230 ? -0.732 -23.663 19.032 1.00 45.88 230 ASP A N 1
ATOM 1698 C CA . ASP A 1 230 ? 0.290 -24.360 19.854 1.00 45.88 230 ASP A CA 1
ATOM 1699 C C . ASP A 1 230 ? 0.835 -25.656 19.207 1.00 45.88 230 ASP A C 1
ATOM 1701 O O . ASP A 1 230 ? 1.858 -26.210 19.621 1.00 45.88 230 ASP A O 1
ATOM 1705 N N . SER A 1 231 ? 0.124 -26.183 18.207 1.00 51.41 231 SER A N 1
ATOM 1706 C CA . SER A 1 231 ? 0.502 -27.379 17.452 1.00 51.41 231 SER A CA 1
ATOM 1707 C C . SER A 1 231 ? 1.257 -27.100 16.146 1.00 51.41 231 SER A C 1
ATOM 1709 O O . SER A 1 231 ? 1.799 -28.043 15.561 1.00 51.41 231 SER A O 1
ATOM 1711 N N . ILE A 1 232 ? 1.329 -25.840 15.706 1.00 52.50 232 ILE A N 1
ATOM 1712 C CA . ILE A 1 232 ? 2.003 -25.428 14.476 1.00 52.50 232 ILE A CA 1
ATOM 1713 C C . ILE A 1 232 ? 3.432 -24.971 14.812 1.00 52.50 232 ILE A C 1
ATOM 1715 O O . ILE A 1 232 ? 3.628 -24.142 15.701 1.00 52.50 232 ILE A O 1
ATOM 1719 N N . PRO A 1 233 ? 4.469 -25.514 14.146 1.00 59.28 233 PRO A N 1
ATOM 1720 C CA . PRO A 1 233 ? 5.834 -25.044 14.334 1.00 59.28 233 PRO A CA 1
ATOM 1721 C C . PRO A 1 233 ? 5.940 -23.540 14.068 1.00 59.28 233 PRO A C 1
ATOM 1723 O O . PRO A 1 233 ? 5.430 -23.052 13.066 1.00 59.28 233 PRO A O 1
ATOM 1726 N N . LEU A 1 234 ? 6.674 -22.821 14.919 1.00 52.22 234 LEU A N 1
ATOM 1727 C CA . LEU A 1 234 ? 6.968 -21.394 14.739 1.00 52.22 234 LEU A CA 1
ATOM 1728 C C . LEU A 1 234 ? 7.451 -21.062 13.317 1.00 52.22 234 LEU A C 1
ATOM 1730 O O . LEU A 1 234 ? 7.053 -20.064 12.735 1.00 52.22 234 LEU A O 1
ATOM 1734 N N . GLU A 1 235 ? 8.282 -21.930 12.745 1.00 54.56 235 GLU A N 1
ATOM 1735 C CA . GLU A 1 235 ? 8.775 -21.806 11.371 1.00 54.56 235 GL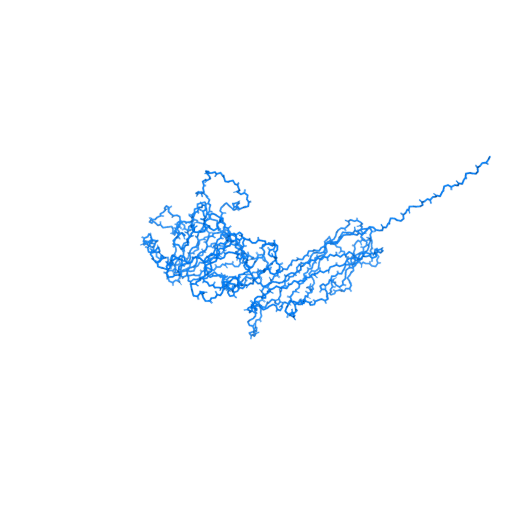U A CA 1
ATOM 1736 C C . GLU A 1 235 ? 7.636 -21.755 10.338 1.00 54.56 235 GLU A C 1
ATOM 1738 O O . GLU A 1 235 ? 7.706 -20.979 9.396 1.00 54.56 235 GLU A O 1
ATOM 1743 N N . THR A 1 236 ? 6.556 -22.514 10.537 1.00 55.56 236 THR A N 1
ATOM 1744 C CA . THR A 1 236 ? 5.374 -22.505 9.665 1.00 55.56 236 THR A CA 1
ATOM 1745 C C . THR A 1 236 ? 4.602 -21.190 9.777 1.00 55.56 236 THR A C 1
ATOM 1747 O O . THR A 1 236 ? 4.250 -20.624 8.751 1.00 55.56 236 THR A O 1
ATOM 1750 N N . ILE A 1 237 ? 4.408 -20.670 10.994 1.00 54.59 237 ILE A N 1
ATOM 1751 C CA . ILE A 1 237 ? 3.742 -19.376 11.228 1.00 54.59 237 ILE A CA 1
ATOM 1752 C C . ILE A 1 237 ? 4.541 -18.245 10.573 1.00 54.59 237 ILE A C 1
ATOM 1754 O O . ILE A 1 237 ? 3.980 -17.431 9.845 1.00 54.59 237 ILE A O 1
ATOM 1758 N N . LEU A 1 238 ? 5.860 -18.223 10.788 1.00 52.19 238 LEU A N 1
ATOM 1759 C CA . LEU A 1 238 ? 6.761 -17.222 10.211 1.00 52.19 238 LEU A CA 1
ATOM 1760 C C . LEU A 1 238 ? 6.826 -17.294 8.678 1.00 52.19 238 LEU A C 1
ATOM 1762 O O . LEU A 1 238 ? 7.071 -16.278 8.037 1.00 52.19 238 LEU A O 1
ATOM 1766 N N . ASN A 1 239 ? 6.591 -18.466 8.081 1.00 52.03 239 ASN A N 1
ATOM 1767 C CA . ASN A 1 239 ? 6.568 -18.625 6.625 1.00 52.03 239 ASN A CA 1
ATOM 1768 C C . ASN A 1 239 ? 5.324 -18.014 5.957 1.00 52.03 239 ASN A C 1
ATOM 1770 O O . ASN A 1 239 ? 5.397 -17.701 4.773 1.00 52.03 239 ASN A O 1
ATOM 1774 N N . SER A 1 240 ? 4.224 -17.825 6.691 1.00 48.97 240 SER A N 1
ATOM 1775 C CA . SER A 1 240 ? 2.997 -17.161 6.204 1.00 48.97 240 SER A CA 1
ATOM 1776 C C . SER A 1 240 ? 3.084 -15.632 6.211 1.00 48.97 240 SER A C 1
ATOM 1778 O O . SER A 1 240 ? 2.262 -14.968 5.593 1.00 48.97 240 SER A O 1
ATOM 1780 N N . PHE A 1 241 ? 4.084 -15.048 6.878 1.00 47.16 241 PHE A N 1
ATOM 1781 C CA . PHE A 1 241 ? 4.310 -13.608 6.817 1.00 47.16 241 PHE A CA 1
ATOM 1782 C C . PHE A 1 241 ? 5.240 -13.255 5.662 1.00 47.16 241 PHE A C 1
ATOM 1784 O O . PHE A 1 241 ? 6.301 -13.849 5.452 1.00 47.16 241 PHE A O 1
ATOM 1791 N N . SER A 1 242 ? 4.860 -12.206 4.942 1.00 44.53 242 SER A N 1
ATOM 1792 C CA . SER A 1 242 ? 5.680 -11.591 3.909 1.00 44.53 242 SER A CA 1
ATOM 1793 C C . SER A 1 242 ? 6.903 -10.852 4.439 1.00 44.53 242 SER A C 1
ATOM 1795 O O . SER A 1 242 ? 7.843 -10.596 3.688 1.00 44.53 242 SER A O 1
ATOM 1797 N N . SER A 1 243 ? 6.921 -10.527 5.733 1.00 41.44 243 SER A N 1
ATOM 1798 C CA . SER A 1 243 ? 7.998 -9.793 6.383 1.00 41.44 243 SER A CA 1
ATOM 1799 C C . SER A 1 243 ? 8.687 -10.599 7.490 1.00 41.44 243 SER A C 1
ATOM 1801 O O . SER A 1 243 ? 8.084 -11.354 8.249 1.00 41.44 243 SER A O 1
ATOM 1803 N N . TYR A 1 244 ? 10.008 -10.419 7.551 1.00 51.62 244 TYR A N 1
ATOM 1804 C CA . TYR A 1 244 ? 10.926 -10.985 8.527 1.00 51.62 244 TYR A CA 1
ATOM 1805 C C . TYR A 1 244 ? 10.500 -10.605 9.964 1.00 51.62 244 TYR A C 1
ATOM 1807 O O . TYR A 1 244 ? 10.685 -9.459 10.377 1.00 51.62 244 TYR A O 1
ATOM 1815 N N . ILE A 1 245 ? 10.011 -11.565 10.748 1.00 38.84 245 ILE A N 1
ATOM 1816 C CA . ILE A 1 245 ? 9.969 -11.474 12.215 1.00 38.84 245 ILE A CA 1
ATOM 1817 C C . ILE A 1 245 ? 11.111 -12.341 12.743 1.00 38.84 245 ILE A C 1
ATOM 1819 O O . ILE A 1 245 ? 11.052 -13.569 12.712 1.00 38.84 245 ILE A O 1
ATOM 1823 N N . THR A 1 246 ? 12.204 -11.701 13.162 1.00 31.02 246 THR A N 1
ATOM 1824 C CA . THR A 1 246 ? 13.423 -12.380 13.638 1.00 31.02 246 THR A CA 1
ATOM 1825 C C . THR A 1 246 ? 13.321 -12.890 15.070 1.00 31.02 246 THR A C 1
ATOM 1827 O O . THR A 1 246 ? 14.094 -13.767 15.460 1.00 31.02 246 THR A O 1
ATOM 1830 N N . GLU A 1 247 ? 12.378 -12.373 15.852 1.00 29.77 247 GLU A N 1
ATOM 1831 C CA . GLU A 1 247 ? 12.207 -12.752 17.247 1.00 29.77 247 GLU A CA 1
ATOM 1832 C C . GLU A 1 247 ? 10.716 -12.865 17.573 1.00 29.77 247 GLU A C 1
ATOM 1834 O O . GLU A 1 247 ? 10.020 -11.877 17.777 1.00 29.77 247 GLU A O 1
ATOM 1839 N N . LEU A 1 248 ? 10.209 -14.100 17.617 1.00 31.98 248 LEU A N 1
ATOM 1840 C CA . LEU A 1 248 ? 8.918 -14.368 18.235 1.00 31.98 248 LEU A CA 1
ATOM 1841 C C . LEU A 1 248 ? 9.134 -14.449 19.747 1.00 31.98 248 LEU A C 1
ATOM 1843 O O . LEU A 1 248 ? 9.673 -15.438 20.258 1.00 31.98 248 LEU A O 1
ATOM 1847 N N . PHE A 1 249 ? 8.690 -13.431 20.480 1.00 29.44 249 PHE A N 1
ATOM 1848 C CA . PHE A 1 249 ? 8.540 -13.549 21.924 1.00 29.44 249 PHE A CA 1
ATOM 1849 C C . PHE A 1 249 ? 7.328 -14.433 22.233 1.00 29.44 249 PHE A C 1
ATOM 1851 O O . PHE A 1 249 ? 6.222 -13.963 22.475 1.00 29.44 249 PHE A O 1
ATOM 1858 N N . TYR A 1 250 ? 7.553 -15.748 22.266 1.00 31.23 250 TYR A N 1
ATOM 1859 C CA . TYR A 1 250 ? 6.615 -16.689 22.870 1.00 31.23 250 TYR A CA 1
ATOM 1860 C C . TYR A 1 250 ? 6.704 -16.564 24.394 1.00 31.23 250 TYR A C 1
ATOM 1862 O O . TYR A 1 250 ? 7.381 -17.333 25.081 1.00 31.23 250 TYR A O 1
ATOM 1870 N N . ALA A 1 251 ? 6.055 -15.543 24.936 1.00 30.17 251 ALA A N 1
ATOM 1871 C CA . ALA A 1 251 ? 5.699 -15.511 26.338 1.00 30.17 251 ALA A CA 1
ATOM 1872 C C . ALA A 1 251 ? 4.178 -15.537 26.406 1.00 30.17 251 ALA A C 1
ATOM 1874 O O . ALA A 1 251 ? 3.534 -14.495 26.399 1.00 30.17 251 ALA A O 1
ATOM 1875 N N . THR A 1 252 ? 3.599 -16.735 26.513 1.00 32.47 252 THR A N 1
ATOM 1876 C CA . THR A 1 252 ? 2.265 -16.877 27.098 1.00 32.47 252 THR A CA 1
ATOM 1877 C C . THR A 1 252 ? 2.372 -16.411 28.551 1.00 32.47 252 THR A C 1
ATOM 1879 O O . THR A 1 252 ? 2.629 -17.207 29.457 1.00 32.47 252 THR A O 1
ATOM 1882 N N . GLN A 1 253 ? 2.281 -15.104 28.790 1.00 34.75 253 GLN A N 1
ATOM 1883 C CA . GLN A 1 253 ? 1.757 -14.659 30.069 1.00 34.75 253 GLN A CA 1
ATOM 1884 C C . GLN A 1 253 ? 0.293 -15.084 30.078 1.00 34.75 253 GLN A C 1
ATOM 1886 O O . GLN A 1 253 ? -0.393 -14.939 29.068 1.00 34.75 253 GLN A O 1
ATOM 1891 N N . ASP A 1 254 ? -0.171 -15.641 31.196 1.00 38.66 254 ASP A N 1
ATOM 1892 C CA . ASP A 1 254 ? -1.561 -16.089 31.342 1.00 38.66 254 ASP A CA 1
ATOM 1893 C C . ASP A 1 254 ? -2.565 -14.966 30.992 1.00 38.66 254 ASP A C 1
ATOM 1895 O O . ASP A 1 254 ? -3.698 -15.259 30.628 1.00 38.66 254 ASP A O 1
ATOM 1899 N N . ASP A 1 255 ? -2.124 -13.703 31.020 1.00 36.84 255 ASP A N 1
ATOM 1900 C CA . ASP A 1 255 ? -2.866 -12.492 30.655 1.00 36.84 255 ASP A CA 1
ATOM 1901 C C . ASP A 1 255 ? -3.135 -12.332 29.135 1.00 36.84 255 ASP A C 1
ATOM 1903 O O . ASP A 1 255 ? -4.031 -11.583 28.764 1.00 36.84 255 ASP A O 1
ATOM 1907 N N . TRP A 1 256 ? -2.415 -13.045 28.255 1.00 36.59 256 TRP A N 1
ATOM 1908 C CA . TRP A 1 256 ? -2.511 -12.940 26.779 1.00 36.59 256 TRP A CA 1
ATOM 1909 C C . TRP A 1 256 ? -3.248 -14.113 26.117 1.00 36.59 256 TRP A C 1
ATOM 1911 O O . TRP A 1 256 ? -3.300 -14.223 24.893 1.00 36.59 256 TRP A O 1
ATOM 1921 N N . LEU A 1 257 ? -3.802 -15.033 26.907 1.00 41.62 257 LEU A N 1
ATOM 1922 C CA . LEU A 1 257 ? -4.671 -16.080 26.370 1.00 41.62 257 LEU A CA 1
ATOM 1923 C C . LEU A 1 257 ? -5.929 -15.426 25.803 1.00 41.62 257 LEU A C 1
ATOM 1925 O O . LEU A 1 257 ? -6.492 -14.587 26.487 1.00 41.62 257 LEU A O 1
ATOM 1929 N N . VAL A 1 258 ? -6.431 -15.848 24.636 1.00 41.09 258 VAL A N 1
ATOM 1930 C CA . VAL A 1 258 ? -7.710 -15.346 24.084 1.00 41.09 258 VAL A CA 1
ATOM 1931 C C . VAL A 1 258 ? -8.815 -15.395 25.142 1.00 41.09 258 VAL A C 1
ATOM 1933 O O . VAL A 1 258 ? -9.557 -14.444 25.294 1.00 41.09 258 VAL A O 1
ATOM 1936 N N . ALA A 1 259 ? -8.865 -16.442 25.970 1.00 41.28 259 ALA A N 1
ATOM 1937 C CA . ALA A 1 259 ? -9.806 -16.526 27.088 1.00 41.28 259 ALA A CA 1
ATOM 1938 C C . ALA A 1 259 ? -9.565 -15.481 28.198 1.00 41.28 259 ALA A C 1
ATOM 1940 O O . ALA A 1 259 ? -10.529 -15.000 28.780 1.00 41.28 259 ALA A O 1
ATOM 1941 N N . SER A 1 260 ? -8.313 -15.124 28.491 1.00 40.69 260 SER A N 1
ATOM 1942 C CA . SER A 1 260 ? -7.955 -14.085 29.466 1.00 40.69 260 SER A CA 1
ATOM 1943 C C . SER A 1 260 ? -8.101 -12.680 28.893 1.00 40.69 260 SER A C 1
ATOM 1945 O O . SER A 1 260 ? -8.501 -11.797 29.636 1.00 40.69 260 SER A O 1
ATOM 1947 N N . ILE A 1 261 ? -7.834 -12.477 27.597 1.00 41.81 261 ILE A N 1
ATOM 1948 C CA . ILE A 1 261 ? -8.154 -11.260 26.848 1.00 41.81 261 ILE A CA 1
ATOM 1949 C C . ILE A 1 261 ? -9.666 -11.112 26.814 1.00 41.81 261 ILE A C 1
ATOM 1951 O O . ILE A 1 261 ? -10.134 -10.074 27.212 1.00 41.81 261 ILE A O 1
ATOM 1955 N N . ILE A 1 262 ? -10.448 -12.141 26.494 1.00 43.25 262 ILE A N 1
ATOM 1956 C CA . ILE A 1 262 ? -11.915 -12.096 26.548 1.00 43.25 262 ILE A CA 1
ATOM 1957 C C . ILE A 1 262 ? -12.413 -11.870 27.982 1.00 43.25 262 ILE A C 1
ATOM 1959 O O . ILE A 1 262 ? -13.296 -11.054 28.173 1.00 43.25 262 ILE A O 1
ATOM 1963 N N . GLU A 1 263 ? -11.859 -12.508 29.019 1.00 42.59 263 GLU A N 1
ATOM 1964 C CA . GLU A 1 263 ? -12.293 -12.294 30.416 1.00 42.59 263 GLU A CA 1
ATOM 1965 C C . GLU A 1 263 ? -11.862 -10.912 30.965 1.00 42.59 263 GLU A C 1
ATOM 1967 O O . GLU A 1 263 ? -12.581 -10.286 31.753 1.00 42.59 263 GLU A O 1
ATOM 1972 N N . SER A 1 264 ? -10.699 -10.413 30.537 1.00 41.34 264 SER A N 1
ATOM 1973 C CA . SER A 1 264 ? -10.178 -9.059 30.772 1.00 41.34 264 SER A CA 1
ATOM 1974 C C . SER A 1 264 ? -11.025 -8.025 30.040 1.00 41.34 264 SER A C 1
ATOM 1976 O O . SER A 1 264 ? -11.531 -7.111 30.678 1.00 41.34 264 SER A O 1
ATOM 1978 N N . SER A 1 265 ? -11.261 -8.222 28.744 1.00 41.50 265 SER A N 1
ATOM 1979 C CA . SER A 1 265 ? -12.102 -7.427 27.858 1.00 41.50 265 SER A CA 1
ATOM 1980 C C . SER A 1 265 ? -13.534 -7.436 28.352 1.00 41.50 265 SER A C 1
ATOM 1982 O O . SER A 1 265 ? -14.064 -6.369 28.539 1.00 41.50 265 SER A O 1
ATOM 1984 N N . GLU A 1 266 ? -14.161 -8.547 28.733 1.00 41.62 266 GLU A N 1
ATOM 1985 C CA . GLU A 1 266 ? -15.514 -8.545 29.314 1.00 41.62 266 GLU A CA 1
ATOM 1986 C C . GLU A 1 266 ? -15.582 -7.724 30.617 1.00 41.62 266 GLU A C 1
ATOM 1988 O O . GLU A 1 266 ? -16.556 -7.006 30.847 1.00 41.62 266 GLU A O 1
ATOM 1993 N N . ASN A 1 267 ? -14.542 -7.757 31.464 1.00 36.59 267 ASN A N 1
ATOM 1994 C CA . ASN A 1 267 ? -14.460 -6.930 32.678 1.00 36.59 267 ASN A CA 1
ATOM 1995 C C . ASN A 1 267 ? -14.048 -5.464 32.409 1.00 36.59 267 ASN A C 1
ATOM 1997 O O . ASN A 1 267 ? -14.408 -4.577 33.191 1.00 36.59 267 ASN A O 1
ATOM 2001 N N . HIS A 1 268 ? -13.309 -5.192 31.333 1.00 43.50 268 HIS A N 1
ATOM 2002 C CA . HIS A 1 268 ? -12.839 -3.869 30.917 1.00 43.50 268 HIS A CA 1
ATOM 2003 C C . HIS A 1 268 ? -13.862 -3.155 30.039 1.00 43.50 268 HIS A C 1
ATOM 2005 O O . HIS A 1 268 ? -14.215 -2.037 30.377 1.00 43.50 268 HIS A O 1
ATOM 2011 N N . ILE A 1 269 ? -14.461 -3.827 29.060 1.00 43.56 269 ILE A N 1
ATOM 2012 C CA . ILE A 1 269 ? -15.730 -3.502 28.397 1.00 43.56 269 ILE A CA 1
ATOM 2013 C C . ILE A 1 269 ? -16.795 -3.254 29.460 1.00 43.56 269 ILE A C 1
ATOM 2015 O O . ILE A 1 269 ? -17.452 -2.231 29.398 1.00 43.56 269 ILE A O 1
ATOM 2019 N N . ALA A 1 270 ? -16.914 -4.051 30.529 1.00 42.66 270 ALA A N 1
ATOM 2020 C CA . ALA A 1 270 ? -17.834 -3.706 31.618 1.00 42.66 270 ALA A CA 1
ATOM 2021 C C . ALA A 1 270 ? -17.481 -2.386 32.335 1.00 42.66 270 ALA A C 1
ATOM 2023 O O . ALA A 1 270 ? -18.380 -1.767 32.897 1.00 42.66 270 ALA A O 1
ATOM 2024 N N . ARG A 1 271 ? -16.224 -1.918 32.321 1.00 44.47 271 ARG A N 1
ATOM 2025 C CA . ARG A 1 271 ? -15.778 -0.639 32.911 1.00 44.47 271 ARG A CA 1
ATOM 2026 C C . ARG A 1 271 ? -15.892 0.537 31.927 1.00 44.47 271 ARG A C 1
ATOM 2028 O O . ARG A 1 271 ? -16.368 1.596 32.334 1.00 44.47 271 ARG A O 1
ATOM 2035 N N . ALA A 1 272 ? -15.552 0.327 30.658 1.00 44.62 272 ALA A N 1
ATOM 2036 C CA . ALA A 1 272 ? -15.856 1.183 29.518 1.00 44.62 272 ALA A CA 1
ATOM 2037 C C . ALA A 1 272 ? -17.374 1.394 29.418 1.00 44.62 272 ALA A C 1
ATOM 2039 O O . ALA A 1 272 ? -17.859 2.505 29.605 1.00 44.62 272 ALA A O 1
ATOM 2040 N N . MET A 1 273 ? -18.167 0.333 29.267 1.00 45.66 273 MET A N 1
ATOM 2041 C CA . MET A 1 273 ? -19.635 0.357 29.238 1.00 45.66 273 MET A CA 1
ATOM 2042 C C . MET A 1 273 ? -20.259 0.924 30.518 1.00 45.66 273 MET A C 1
ATOM 2044 O O . MET A 1 273 ? -21.299 1.584 30.451 1.00 45.66 273 MET A O 1
ATOM 2048 N N . TYR A 1 274 ? -19.638 0.745 31.694 1.00 47.34 274 TYR A N 1
ATOM 2049 C CA . TYR A 1 274 ? -20.096 1.425 32.914 1.00 47.34 274 TYR A CA 1
ATOM 2050 C C . TYR A 1 274 ? -20.028 2.958 32.776 1.00 47.34 274 TYR A C 1
ATOM 2052 O O . TYR A 1 274 ? -20.876 3.645 33.348 1.00 47.34 274 TYR A O 1
ATOM 2060 N N . ASN A 1 275 ? -19.107 3.482 31.958 1.00 42.81 275 ASN A N 1
ATOM 2061 C CA . ASN A 1 275 ? -19.027 4.893 31.572 1.00 42.81 275 ASN A CA 1
ATOM 2062 C C . ASN A 1 275 ? -19.900 5.265 30.347 1.00 42.81 275 ASN A C 1
ATOM 2064 O O . ASN A 1 275 ? -20.198 6.449 30.180 1.00 42.81 275 ASN A O 1
ATOM 2068 N N . PHE A 1 276 ? -20.347 4.315 29.511 1.00 51.94 276 PHE A N 1
ATOM 2069 C CA . PHE A 1 276 ? -21.129 4.575 28.276 1.00 51.94 276 PHE A CA 1
ATOM 2070 C C . PHE A 1 276 ? -22.656 4.402 28.408 1.00 51.94 276 PHE A C 1
ATOM 2072 O O . PHE A 1 276 ? -23.388 4.696 27.466 1.00 51.94 276 PHE A O 1
ATOM 2079 N N . ASN A 1 277 ? -23.162 4.003 29.582 1.00 46.66 277 ASN A N 1
ATOM 2080 C CA . ASN A 1 277 ? -24.575 3.685 29.885 1.00 46.66 277 ASN A CA 1
ATOM 2081 C C . ASN A 1 277 ? -25.640 4.795 29.646 1.00 46.66 277 ASN A C 1
ATOM 2083 O O . ASN A 1 277 ? -26.763 4.686 30.148 1.00 46.66 277 ASN A O 1
ATOM 2087 N N . THR A 1 278 ? -25.342 5.872 28.919 1.00 48.62 278 THR A N 1
ATOM 2088 C CA . THR A 1 278 ? -26.307 6.943 28.615 1.00 48.62 278 THR A CA 1
ATOM 2089 C C . THR A 1 278 ? -26.403 7.339 27.146 1.00 48.62 278 THR A C 1
ATOM 2091 O O . THR A 1 278 ? -27.254 8.174 26.835 1.00 48.62 278 THR A O 1
ATOM 2094 N N . ILE A 1 279 ? -25.611 6.764 26.235 1.00 54.19 279 ILE A N 1
ATOM 2095 C CA . ILE A 1 279 ? -25.757 7.097 24.814 1.00 54.19 279 ILE A CA 1
ATOM 2096 C C . ILE A 1 279 ? -26.993 6.364 24.287 1.00 54.19 279 ILE A C 1
ATOM 2098 O O . ILE A 1 279 ? -27.141 5.152 24.414 1.00 54.19 279 ILE A O 1
ATOM 2102 N N . THR A 1 280 ? -27.957 7.139 23.792 1.00 57.72 280 THR A N 1
ATOM 2103 C CA . THR A 1 280 ? -29.142 6.578 23.138 1.00 57.72 280 THR A CA 1
ATOM 2104 C C . THR A 1 280 ? -28.662 5.912 21.851 1.00 57.72 280 THR A C 1
ATOM 2106 O O . THR A 1 280 ? -27.978 6.605 21.097 1.00 57.72 280 THR A O 1
ATOM 2109 N N . PRO A 1 281 ? -29.004 4.637 21.584 1.00 62.59 281 PRO A N 1
ATOM 2110 C CA . PRO A 1 281 ? -28.620 3.967 20.346 1.00 62.59 281 PRO A CA 1
ATOM 2111 C C . PRO A 1 281 ? -28.928 4.863 19.151 1.00 62.59 281 PRO A C 1
ATOM 2113 O O . PRO A 1 281 ? -30.030 5.430 19.071 1.00 62.59 281 PRO A O 1
ATOM 2116 N N . VAL A 1 282 ? -27.959 5.030 18.253 1.00 68.69 282 VAL A N 1
ATOM 2117 C CA . VAL A 1 282 ? -28.183 5.819 17.045 1.00 68.69 282 VAL A CA 1
ATOM 2118 C C . VAL A 1 282 ? -29.155 5.017 16.182 1.00 68.69 282 VAL A C 1
ATOM 2120 O O . VAL A 1 282 ? -28.980 3.824 15.964 1.00 68.69 282 VAL A O 1
ATOM 2123 N N . THR A 1 283 ? -30.261 5.638 15.766 1.00 71.25 283 THR A N 1
ATOM 2124 C CA . THR A 1 283 ? -31.354 4.927 15.074 1.00 71.25 283 THR A CA 1
ATOM 2125 C C . THR A 1 283 ? -31.248 4.963 13.551 1.00 71.25 283 THR A C 1
ATOM 2127 O O . THR A 1 283 ? -32.183 4.534 12.877 1.00 71.25 283 THR A O 1
ATOM 2130 N N . THR A 1 284 ? -30.192 5.574 13.023 1.00 85.44 284 THR A N 1
ATOM 2131 C CA . THR A 1 284 ? -29.941 5.777 11.593 1.00 85.44 284 THR A CA 1
ATOM 2132 C C . THR A 1 284 ? -28.442 5.795 11.341 1.00 85.44 284 THR A C 1
ATOM 2134 O O . THR A 1 284 ? -27.706 6.227 12.226 1.00 85.44 284 THR A O 1
ATOM 2137 N N . ASP A 1 285 ? -28.020 5.439 10.130 1.00 91.69 285 ASP A N 1
ATOM 2138 C CA . ASP A 1 285 ? -26.645 5.648 9.660 1.00 91.69 285 ASP A CA 1
ATOM 2139 C C . ASP A 1 285 ? -26.160 7.077 9.937 1.00 91.69 285 ASP A C 1
ATOM 2141 O O . ASP A 1 285 ? -26.938 8.044 9.875 1.00 91.69 285 ASP A O 1
ATOM 2145 N N . MET A 1 286 ? -24.868 7.210 10.229 1.00 94.12 286 MET A N 1
ATOM 2146 C CA . MET A 1 286 ? -24.212 8.493 10.453 1.00 94.12 286 MET A CA 1
ATOM 2147 C C . MET A 1 286 ? -23.034 8.655 9.501 1.00 94.12 286 MET A C 1
ATOM 2149 O O . MET A 1 286 ? -22.211 7.762 9.368 1.00 94.12 286 MET A O 1
ATOM 2153 N N . THR A 1 287 ? -22.913 9.832 8.895 1.00 96.25 287 THR A N 1
ATOM 2154 C CA . THR A 1 287 ? -21.727 10.221 8.127 1.00 96.25 287 THR A CA 1
ATOM 2155 C C . THR A 1 287 ? -21.058 11.395 8.826 1.00 96.25 287 THR A C 1
ATOM 2157 O O . THR A 1 287 ? -21.696 12.430 9.019 1.00 96.25 287 THR A O 1
ATOM 2160 N N . ALA A 1 288 ? -19.792 11.230 9.197 1.00 96.38 288 ALA A N 1
ATOM 2161 C CA . ALA A 1 288 ? -18.926 12.278 9.713 1.00 96.38 288 ALA A CA 1
ATOM 2162 C C . ALA A 1 288 ? -17.971 12.725 8.604 1.00 96.38 288 ALA A C 1
ATOM 2164 O O . ALA A 1 288 ? -17.029 12.017 8.259 1.00 96.38 288 ALA A O 1
ATOM 2165 N N . THR A 1 289 ? -18.233 13.889 8.018 1.00 96.25 289 THR A N 1
ATOM 2166 C CA . THR A 1 289 ? -17.423 14.448 6.925 1.00 96.25 289 THR A CA 1
ATOM 2167 C C . THR A 1 289 ? -16.179 15.169 7.437 1.00 96.25 289 THR A C 1
ATOM 2169 O O . THR A 1 289 ? -15.155 15.206 6.756 1.00 96.25 289 THR A O 1
ATOM 2172 N N . ASP A 1 290 ? -16.234 15.678 8.667 1.00 94.81 290 ASP A N 1
ATOM 2173 C CA . ASP A 1 290 ? -15.098 16.220 9.401 1.00 94.81 290 ASP A CA 1
ATOM 2174 C C . ASP A 1 290 ? -15.140 15.816 10.886 1.00 94.81 290 ASP A C 1
ATOM 2176 O O . ASP A 1 290 ? -16.027 15.089 11.336 1.00 94.81 290 ASP A O 1
ATOM 2180 N N . TRP A 1 291 ? -14.135 16.244 11.654 1.00 94.25 291 TRP A N 1
ATOM 2181 C CA . TRP A 1 291 ? -14.039 15.882 13.067 1.00 94.25 291 TRP A CA 1
ATOM 2182 C C . TRP A 1 291 ? -15.161 16.485 13.923 1.00 94.25 291 TRP A C 1
ATOM 2184 O O . TRP A 1 291 ? -15.582 15.866 14.898 1.00 94.25 291 TRP A O 1
ATOM 2194 N N . ASP A 1 292 ? -15.663 17.673 13.569 1.00 93.81 292 ASP A N 1
ATOM 2195 C CA . ASP A 1 292 ? -16.699 18.351 14.355 1.00 93.81 292 ASP A CA 1
ATOM 2196 C C . ASP A 1 292 ? -18.021 17.563 14.306 1.00 93.81 292 ASP A C 1
ATOM 2198 O O . ASP A 1 292 ? -18.782 17.578 15.277 1.00 93.81 292 ASP A O 1
ATOM 2202 N N . ASP A 1 293 ? -18.274 16.819 13.222 1.00 93.75 293 ASP A N 1
ATOM 2203 C CA . ASP A 1 293 ? -19.422 15.913 13.115 1.00 93.75 293 ASP A CA 1
ATOM 2204 C C . ASP A 1 293 ? -19.392 14.802 14.187 1.00 93.75 293 ASP A C 1
ATOM 2206 O O . ASP A 1 293 ? -20.449 14.395 14.682 1.00 93.75 293 ASP A O 1
ATOM 2210 N N . LEU A 1 294 ? -18.203 14.343 14.606 1.00 91.62 294 LEU A N 1
ATOM 2211 C CA . LEU A 1 294 ? -18.055 13.310 15.638 1.00 91.62 294 LEU A CA 1
ATOM 2212 C C . LEU A 1 294 ? -18.375 13.822 17.044 1.00 91.62 294 LEU A C 1
ATOM 2214 O O . LEU A 1 294 ? -18.730 13.017 17.898 1.00 91.62 294 LEU A O 1
ATOM 2218 N N . GLU A 1 295 ? -18.335 15.130 17.317 1.00 88.00 295 GLU A N 1
ATOM 2219 C CA . GLU A 1 295 ? -18.610 15.677 18.659 1.00 88.00 295 GLU A CA 1
ATOM 2220 C C . GLU A 1 295 ? -20.006 15.307 19.191 1.00 88.00 295 GLU A C 1
ATOM 2222 O O . GLU A 1 295 ? -20.217 15.260 20.404 1.00 88.00 295 GLU A O 1
ATOM 2227 N N . ALA A 1 296 ? -20.955 14.977 18.307 1.00 84.75 296 ALA A N 1
ATOM 2228 C CA . ALA A 1 296 ? -22.264 14.446 18.688 1.00 84.75 296 ALA A CA 1
ATOM 2229 C C . ALA A 1 296 ? -22.204 13.049 19.345 1.00 84.75 296 ALA A C 1
ATOM 2231 O O . ALA A 1 296 ? -23.131 12.679 20.066 1.00 84.75 296 ALA A O 1
ATOM 2232 N N . LEU A 1 297 ? -21.129 12.294 19.109 1.00 86.38 297 LEU A N 1
ATOM 2233 C CA . LEU A 1 297 ? -20.859 10.958 19.653 1.00 86.38 297 LEU A CA 1
ATOM 2234 C C . LEU A 1 297 ? -19.997 10.992 20.922 1.00 86.38 297 LEU A C 1
ATOM 2236 O O . LEU A 1 297 ? -19.682 9.944 21.491 1.00 86.38 297 LEU A O 1
ATOM 2240 N N . LYS A 1 298 ? -19.581 12.182 21.368 1.00 85.00 298 LYS A N 1
ATOM 2241 C CA . LYS A 1 298 ? -18.717 12.333 22.539 1.00 85.00 298 LYS A CA 1
ATOM 2242 C C . LYS A 1 298 ? -19.425 11.854 23.802 1.00 85.00 298 LYS A C 1
ATOM 2244 O O . LYS A 1 298 ? -20.575 12.213 24.065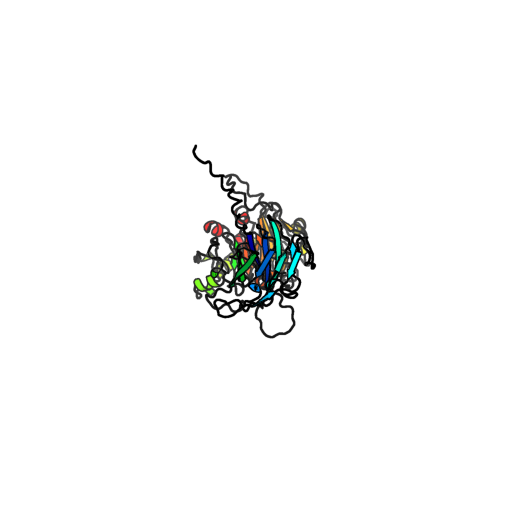 1.00 85.00 298 LYS A O 1
ATOM 2249 N N . ASN A 1 299 ? -18.727 11.074 24.625 1.00 70.12 299 ASN A N 1
ATOM 2250 C CA . ASN A 1 299 ? -19.315 10.534 25.847 1.00 70.12 299 ASN A CA 1
ATOM 2251 C C . ASN A 1 299 ? -19.665 11.647 26.860 1.00 70.12 299 ASN A C 1
ATOM 2253 O O . ASN A 1 299 ? -18.789 12.252 27.480 1.00 70.12 299 ASN A O 1
ATOM 2257 N N . GLU A 1 300 ? -20.962 11.866 27.105 1.00 67.56 300 GLU A N 1
ATOM 2258 C CA . GLU A 1 300 ? -21.459 12.874 28.055 1.00 67.56 300 GLU A CA 1
ATOM 2259 C C . GLU A 1 300 ? -20.995 12.649 29.507 1.00 67.56 300 GLU A C 1
ATOM 2261 O O . GLU A 1 300 ? -20.864 13.608 30.274 1.00 67.56 300 GLU A O 1
ATOM 2266 N N . ASN A 1 301 ? -20.732 11.400 29.905 1.00 62.38 301 ASN A N 1
ATOM 2267 C CA . ASN A 1 301 ? -20.276 11.071 31.257 1.00 62.38 301 ASN A CA 1
ATOM 2268 C C . ASN A 1 301 ? -18.775 11.291 31.440 1.00 62.38 301 ASN A C 1
ATOM 2270 O O . ASN A 1 301 ? -18.309 11.365 32.580 1.00 62.38 301 ASN A O 1
ATOM 2274 N N . ASN A 1 302 ? -18.028 11.406 30.340 1.00 64.00 302 ASN A N 1
ATOM 2275 C CA . ASN A 1 302 ? -16.590 11.595 30.367 1.00 64.00 302 ASN A CA 1
ATOM 2276 C C . ASN A 1 302 ? -16.104 12.541 29.265 1.00 64.00 302 ASN A C 1
ATOM 2278 O O . ASN A 1 302 ? -15.190 12.225 28.521 1.00 64.00 302 ASN A O 1
ATOM 2282 N N . LEU A 1 303 ? -16.690 13.741 29.204 1.00 62.66 303 LEU A N 1
ATOM 2283 C CA . LEU A 1 303 ? -16.354 14.774 28.211 1.00 62.66 303 LEU A CA 1
ATOM 2284 C C . LEU A 1 303 ? -14.869 15.181 28.181 1.00 62.66 303 LEU A C 1
ATOM 2286 O O . LEU A 1 303 ? -14.455 15.879 27.260 1.00 62.66 303 LEU A O 1
ATOM 2290 N N . ALA A 1 304 ? -14.105 14.847 29.225 1.00 61.28 304 ALA A N 1
ATOM 2291 C CA . ALA A 1 304 ? -12.673 15.119 29.304 1.00 61.28 304 ALA A CA 1
ATOM 2292 C C . ALA A 1 304 ? -11.821 14.031 28.633 1.00 61.28 304 ALA A C 1
ATOM 2294 O O . ALA A 1 304 ? -10.651 14.274 28.352 1.00 61.28 304 ALA A O 1
ATOM 2295 N N . GLU A 1 305 ? -12.389 12.848 28.413 1.00 69.94 305 GLU A N 1
ATOM 2296 C CA . GLU A 1 305 ? -11.783 11.785 27.627 1.00 69.94 305 GLU A CA 1
ATOM 2297 C C . GLU A 1 305 ? -12.314 11.934 26.200 1.00 69.94 305 GLU A C 1
ATOM 2299 O O . GLU A 1 305 ? -13.521 11.910 25.968 1.00 69.94 305 GLU A O 1
ATOM 2304 N N . GLU A 1 306 ? -11.415 12.168 25.247 1.00 86.94 306 GLU A N 1
ATOM 2305 C CA . GLU A 1 306 ? -11.727 12.367 23.828 1.00 86.94 306 GLU A CA 1
ATOM 2306 C C . GLU A 1 306 ? -12.126 11.030 23.163 1.00 86.94 306 GLU A C 1
ATOM 2308 O O . GLU A 1 306 ? -11.445 10.509 22.279 1.00 86.94 306 GLU A O 1
ATOM 2313 N N . ILE A 1 307 ? -13.207 10.427 23.670 1.00 86.88 307 ILE A N 1
ATOM 2314 C CA . ILE A 1 307 ? -13.778 9.162 23.211 1.00 86.88 307 ILE A CA 1
ATOM 2315 C C . ILE A 1 307 ? -15.140 9.424 22.563 1.00 86.88 307 ILE A C 1
ATOM 2317 O O . ILE A 1 307 ? -16.046 10.002 23.179 1.00 86.88 307 ILE A O 1
ATOM 2321 N N . TYR A 1 308 ? -15.285 8.925 21.342 1.00 89.62 308 TYR A N 1
ATOM 2322 C CA . TYR A 1 308 ? -16.454 9.040 20.484 1.00 89.62 308 TYR A CA 1
ATOM 2323 C C . TYR A 1 308 ? -17.047 7.647 20.285 1.00 89.62 308 TYR A C 1
ATOM 2325 O O . TYR A 1 308 ? -16.348 6.750 19.823 1.00 89.62 308 TYR A O 1
ATOM 2333 N N . TYR A 1 309 ? -18.306 7.445 20.669 1.00 88.25 309 TYR A N 1
ATOM 2334 C CA . TYR A 1 309 ? -18.929 6.120 20.687 1.00 88.25 309 TYR A CA 1
ATOM 2335 C C . TYR A 1 309 ? -20.180 6.073 19.807 1.00 88.25 309 TYR A C 1
ATOM 2337 O O . TYR A 1 309 ? -21.098 6.880 19.973 1.00 88.25 309 TYR A O 1
ATOM 2345 N N . PHE A 1 310 ? -20.220 5.093 18.909 1.00 89.50 310 PHE A N 1
ATOM 2346 C CA . PHE A 1 310 ? -21.331 4.796 18.015 1.00 89.50 310 PHE A CA 1
ATOM 2347 C C . PHE A 1 310 ? -21.818 3.359 18.249 1.00 89.50 310 PHE A C 1
ATOM 2349 O O . PHE A 1 310 ? -21.038 2.422 18.134 1.00 89.50 310 PHE A O 1
ATOM 2356 N N . ASP A 1 311 ? -23.110 3.191 18.547 1.00 89.00 311 ASP A N 1
ATOM 2357 C CA . ASP A 1 311 ? -23.783 1.884 18.606 1.00 89.00 311 ASP A CA 1
ATOM 2358 C C . ASP A 1 311 ? -24.682 1.729 17.372 1.00 89.00 311 ASP A C 1
ATOM 2360 O O . ASP A 1 311 ? -25.680 2.450 17.233 1.00 89.00 311 ASP A O 1
ATOM 2364 N N . GLY A 1 312 ? -24.333 0.785 16.495 1.00 86.44 312 GLY A N 1
ATOM 2365 C CA . GLY A 1 312 ? -25.049 0.465 15.256 1.00 86.44 312 GLY A CA 1
ATOM 2366 C C . GLY A 1 312 ? -26.347 -0.328 15.457 1.00 86.44 312 GLY A C 1
ATOM 2367 O O . GLY A 1 312 ? -27.044 -0.684 14.495 1.00 86.44 312 GLY A O 1
ATOM 2368 N N . ASN A 1 313 ? -26.739 -0.573 16.713 1.00 85.44 313 ASN A N 1
ATOM 2369 C CA . ASN A 1 313 ? -28.009 -1.182 17.092 1.00 85.44 313 ASN A CA 1
ATOM 2370 C C . ASN A 1 313 ? -28.199 -2.586 16.473 1.00 85.44 313 ASN A C 1
ATOM 2372 O O . ASN A 1 313 ? -29.239 -2.894 15.886 1.00 85.44 313 ASN A O 1
ATOM 2376 N N . ASN A 1 314 ? -27.221 -3.476 16.671 1.00 82.12 314 ASN A N 1
ATOM 2377 C CA . ASN A 1 314 ? -27.170 -4.836 16.099 1.00 82.12 314 ASN A CA 1
ATOM 2378 C C . ASN A 1 314 ? -27.057 -4.843 14.565 1.00 82.12 314 ASN A C 1
ATOM 2380 O O . ASN A 1 314 ? -27.839 -5.512 13.882 1.00 82.12 314 ASN A O 1
ATOM 2384 N N . ASN A 1 315 ? -26.096 -4.084 14.051 1.00 79.88 315 ASN A N 1
ATOM 2385 C CA . ASN A 1 315 ? -25.685 -3.995 12.650 1.00 79.88 315 ASN A CA 1
ATOM 2386 C C . ASN A 1 315 ? -26.848 -3.538 11.759 1.00 79.88 315 ASN A C 1
ATOM 2388 O O . ASN A 1 315 ? -27.109 -4.081 10.687 1.00 79.88 315 ASN A O 1
ATOM 2392 N N . THR A 1 316 ? -27.630 -2.582 12.273 1.00 86.81 316 THR A N 1
ATOM 2393 C CA . THR A 1 316 ? -28.727 -1.944 11.526 1.00 86.81 316 THR A CA 1
ATOM 2394 C C . THR A 1 316 ? -28.380 -0.553 11.035 1.00 86.81 316 THR A C 1
ATOM 2396 O O . THR A 1 316 ? -29.085 -0.057 10.159 1.00 86.81 316 THR A O 1
ATOM 2399 N N . ASN A 1 317 ? -27.363 0.061 11.637 1.00 92.50 317 ASN A N 1
ATOM 2400 C CA . ASN A 1 317 ? -26.864 1.372 11.285 1.00 92.50 317 ASN A CA 1
ATOM 2401 C C . ASN A 1 317 ? -25.344 1.348 11.303 1.00 92.50 317 ASN A C 1
ATOM 2403 O O . ASN A 1 317 ? -24.757 0.751 12.206 1.00 92.50 317 ASN A O 1
ATOM 2407 N N . ASP A 1 318 ? -24.754 2.089 10.379 1.00 95.62 318 ASP A N 1
ATOM 2408 C CA . ASP A 1 318 ? -23.310 2.126 10.193 1.00 95.62 318 ASP A CA 1
ATOM 2409 C C . ASP A 1 318 ? -22.754 3.542 10.382 1.00 95.62 318 ASP A C 1
ATOM 2411 O O . ASP A 1 318 ? -23.469 4.549 10.259 1.00 95.62 318 ASP A O 1
ATOM 2415 N N . LEU A 1 319 ? -21.459 3.617 10.695 1.00 96.62 319 LEU A N 1
ATOM 2416 C CA . LEU A 1 319 ? -20.717 4.871 10.749 1.00 96.62 319 LEU A CA 1
ATOM 2417 C C . LEU A 1 319 ? -19.885 5.018 9.477 1.00 96.62 319 LEU A C 1
ATOM 2419 O O . LEU A 1 319 ? -19.059 4.171 9.164 1.00 96.62 319 LEU A O 1
ATOM 2423 N N . THR A 1 320 ? -20.039 6.131 8.772 1.00 97.69 320 THR A N 1
ATOM 2424 C CA . THR A 1 320 ? -19.165 6.524 7.665 1.00 97.69 320 THR A CA 1
ATOM 2425 C C . THR A 1 320 ? -18.269 7.678 8.098 1.00 97.69 320 THR A C 1
ATOM 2427 O O . THR A 1 320 ? -18.761 8.705 8.564 1.00 97.69 320 THR A O 1
ATOM 2430 N N . ILE A 1 321 ? -16.961 7.537 7.914 1.00 97.00 321 ILE A N 1
ATOM 2431 C CA . ILE A 1 321 ? -15.962 8.589 8.100 1.00 97.00 321 ILE A CA 1
ATOM 2432 C C . ILE A 1 321 ? -15.495 9.062 6.727 1.00 97.00 321 ILE A C 1
ATOM 2434 O O . ILE A 1 321 ? -14.926 8.297 5.946 1.00 97.00 321 ILE A O 1
ATOM 2438 N N . GLY A 1 322 ? -15.673 10.353 6.472 1.00 95.25 322 GLY A N 1
ATOM 2439 C CA . GLY A 1 322 ? -15.231 11.011 5.257 1.00 95.25 322 GLY A CA 1
ATOM 2440 C C . GLY A 1 322 ? -16.291 11.151 4.169 1.00 95.25 322 GLY A C 1
ATOM 2441 O O . GLY A 1 322 ? -17.431 10.714 4.293 1.00 95.25 322 GLY A O 1
ATOM 2442 N N . ASP A 1 323 ? -15.876 11.819 3.098 1.00 94.06 323 ASP A N 1
ATOM 2443 C CA . ASP A 1 323 ? -16.663 12.130 1.900 1.00 94.06 323 ASP A CA 1
ATOM 2444 C C . ASP A 1 323 ? -15.811 12.098 0.610 1.00 94.06 323 ASP A C 1
ATOM 2446 O O . ASP A 1 323 ? -16.194 12.661 -0.420 1.00 94.06 323 ASP A O 1
ATOM 2450 N N . GLY A 1 324 ? -14.618 11.495 0.678 1.00 91.19 324 GLY A N 1
ATOM 2451 C CA . GLY A 1 324 ? -13.579 11.537 -0.354 1.00 91.19 324 GLY A CA 1
ATOM 2452 C C . GLY A 1 324 ? -12.501 12.605 -0.121 1.00 91.19 324 GLY A C 1
ATOM 2453 O O . GLY A 1 324 ? -11.435 12.547 -0.736 1.00 91.19 324 GLY A O 1
ATOM 2454 N N . SER A 1 325 ? -12.726 13.586 0.762 1.00 93.00 325 SER A N 1
ATOM 2455 C CA . SER A 1 325 ? -11.713 14.578 1.159 1.00 93.00 325 SER A CA 1
ATOM 2456 C C . SER A 1 325 ? -10.994 14.185 2.456 1.00 93.00 325 SER A C 1
ATOM 2458 O O . SER A 1 325 ? -11.582 13.523 3.296 1.00 93.00 325 SER A O 1
ATOM 2460 N N . ASN A 1 326 ? -9.719 14.557 2.650 1.00 94.38 326 ASN A N 1
ATOM 2461 C CA . ASN A 1 326 ? -8.947 14.112 3.826 1.00 94.38 326 ASN A CA 1
ATOM 2462 C C . ASN A 1 326 ? -9.679 14.391 5.156 1.00 94.38 326 ASN A C 1
ATOM 2464 O O . ASN A 1 326 ? -9.897 15.551 5.514 1.00 94.38 326 ASN A O 1
ATOM 2468 N N . PHE A 1 327 ? -9.932 13.338 5.929 1.00 96.81 327 PHE A N 1
ATOM 2469 C CA . PHE A 1 327 ? -10.445 13.420 7.287 1.00 96.81 327 PHE A CA 1
ATOM 2470 C C . PHE A 1 327 ? -9.289 13.748 8.238 1.00 96.81 327 PHE A C 1
ATOM 2472 O O . PHE A 1 327 ? -8.333 12.979 8.374 1.00 96.81 327 PHE A O 1
ATOM 2479 N N . THR A 1 328 ? -9.322 14.938 8.841 1.00 96.00 328 THR A N 1
ATOM 2480 C CA . THR A 1 328 ? -8.189 15.457 9.619 1.00 96.00 328 THR A CA 1
ATOM 2481 C C . THR A 1 328 ? -8.402 15.245 11.113 1.00 96.00 328 THR A C 1
ATOM 2483 O O . THR A 1 328 ? -9.286 15.858 11.704 1.00 96.00 328 THR A O 1
ATOM 2486 N N . VAL A 1 329 ? -7.544 14.436 11.732 1.00 94.81 329 VAL A N 1
ATOM 2487 C CA . VAL A 1 329 ? -7.529 14.199 13.180 1.00 94.81 329 VAL A CA 1
ATOM 2488 C C . VAL A 1 329 ? -6.894 15.406 13.883 1.00 94.81 329 VAL A C 1
ATOM 2490 O O . VAL A 1 329 ? -5.751 15.758 13.557 1.00 94.81 329 VAL A O 1
ATOM 2493 N N . PRO A 1 330 ? -7.585 16.061 14.830 1.00 94.25 330 PRO A N 1
ATOM 2494 C CA . PRO A 1 330 ? -7.063 17.222 15.531 1.00 94.25 330 PRO A CA 1
ATOM 2495 C C . PRO A 1 330 ? -5.968 16.838 16.535 1.00 94.25 330 PRO A C 1
ATOM 2497 O O . PRO A 1 330 ? -5.651 15.673 16.756 1.00 94.25 330 PRO A O 1
ATOM 2500 N N . GLN A 1 331 ? -5.367 17.854 17.155 1.00 91.06 331 GLN A N 1
ATOM 2501 C CA . GLN A 1 331 ? -4.385 17.663 18.225 1.00 91.06 331 GLN A CA 1
ATOM 2502 C C . GLN A 1 331 ? -4.986 16.894 19.404 1.00 91.06 331 GLN A C 1
ATOM 2504 O O . GLN A 1 331 ? -6.169 17.054 19.707 1.00 91.06 331 GLN A O 1
ATOM 2509 N N . GLY A 1 332 ? -4.150 16.130 20.105 1.00 88.31 332 GLY A N 1
ATOM 2510 C CA . GLY A 1 332 ? -4.568 15.308 21.236 1.00 88.31 332 GLY A CA 1
ATOM 2511 C C . GLY A 1 332 ? -4.749 13.838 20.875 1.00 88.31 332 GLY A C 1
ATOM 2512 O O . GLY A 1 332 ? -4.582 13.432 19.727 1.00 88.31 332 GLY A O 1
ATOM 2513 N N . ALA A 1 333 ? -5.050 13.041 21.894 1.00 89.38 333 ALA A N 1
ATOM 2514 C CA . ALA A 1 333 ? -5.245 11.607 21.772 1.00 89.38 333 ALA A CA 1
ATOM 2515 C C . ALA A 1 333 ? -6.741 11.304 21.744 1.00 89.38 333 ALA A C 1
ATOM 2517 O O . ALA A 1 333 ? -7.437 11.634 22.702 1.00 89.38 333 ALA A O 1
ATOM 2518 N N . HIS A 1 334 ? -7.208 10.686 20.664 1.00 93.00 334 HIS A N 1
ATOM 2519 C CA . HIS A 1 334 ? -8.624 10.497 20.363 1.00 93.00 334 HIS A CA 1
ATOM 2520 C C . HIS A 1 334 ? -8.946 9.036 20.100 1.00 93.00 334 HIS A C 1
ATOM 2522 O O . HIS A 1 334 ? -8.137 8.328 19.501 1.00 93.00 334 HIS A O 1
ATOM 2528 N N . THR A 1 335 ? -10.150 8.611 20.472 1.00 93.00 335 THR A N 1
ATOM 2529 C CA . THR A 1 335 ? -10.610 7.239 20.239 1.00 93.00 335 THR A CA 1
ATOM 2530 C C . THR A 1 335 ? -12.018 7.218 19.672 1.00 93.00 335 THR A C 1
ATOM 2532 O O . THR A 1 335 ? -12.929 7.791 20.263 1.00 93.00 335 THR A O 1
ATOM 2535 N N . ILE A 1 336 ? -12.208 6.523 18.554 1.00 94.12 336 ILE A N 1
ATOM 2536 C CA . ILE A 1 336 ? -13.518 6.239 17.964 1.00 94.12 336 ILE A CA 1
ATOM 2537 C C . ILE A 1 336 ? -13.842 4.772 18.235 1.00 94.12 336 ILE A C 1
ATOM 2539 O O . ILE A 1 336 ? -13.031 3.898 17.938 1.00 94.12 336 ILE A O 1
ATOM 2543 N N . ILE A 1 337 ? -15.013 4.507 18.804 1.00 91.88 337 ILE A N 1
ATOM 2544 C CA . ILE A 1 337 ? -15.519 3.163 19.078 1.00 91.88 337 ILE A CA 1
ATOM 2545 C C . ILE A 1 337 ? -16.814 2.974 18.290 1.00 91.88 337 ILE A C 1
ATOM 2547 O O . ILE A 1 337 ? -17.757 3.748 18.462 1.00 91.88 337 ILE A O 1
ATOM 2551 N N . VAL A 1 338 ? -16.853 1.944 17.453 1.00 92.50 338 VAL A N 1
ATOM 2552 C CA . VAL A 1 338 ? -18.031 1.497 16.705 1.00 92.50 338 VAL A CA 1
ATOM 2553 C C . VAL A 1 338 ? -18.411 0.124 17.246 1.00 92.50 338 VAL A C 1
ATOM 2555 O O . VAL A 1 338 ? -17.628 -0.814 17.156 1.00 92.50 338 VAL A O 1
ATOM 2558 N N . GLU A 1 339 ? -19.582 0.000 17.858 1.00 89.81 339 GLU A N 1
ATOM 2559 C CA . GLU A 1 339 ? -20.073 -1.258 18.420 1.00 89.81 339 GLU A CA 1
ATOM 2560 C C . GLU A 1 339 ? -21.339 -1.698 17.689 1.00 89.81 339 GLU A C 1
ATOM 2562 O O . GLU A 1 339 ? -22.247 -0.894 17.479 1.00 89.81 339 GLU A O 1
ATOM 2567 N N . ASN A 1 340 ? -21.432 -2.984 17.346 1.00 89.06 340 ASN A N 1
ATOM 2568 C CA . ASN A 1 340 ? -22.606 -3.574 16.703 1.00 89.06 340 ASN A CA 1
ATOM 2569 C C . ASN A 1 340 ? -23.042 -2.790 15.449 1.00 89.06 340 ASN A C 1
ATOM 2571 O O . ASN A 1 340 ? -24.232 -2.506 15.280 1.00 89.06 340 ASN A O 1
ATOM 2575 N N . GLY A 1 341 ? -22.087 -2.399 14.614 1.00 92.25 341 GLY A N 1
ATOM 2576 C CA . GLY A 1 341 ? -22.277 -1.688 13.353 1.00 92.25 341 GLY A CA 1
ATOM 2577 C C . GLY A 1 341 ? -20.972 -1.672 12.574 1.00 92.25 341 GLY A C 1
ATOM 2578 O O . GLY A 1 341 ? -19.908 -1.875 13.162 1.00 92.25 341 GLY A O 1
ATOM 2579 N N . ASP A 1 342 ? -21.060 -1.424 11.274 1.00 96.69 342 ASP A N 1
ATOM 2580 C CA . ASP A 1 342 ? -19.882 -1.392 10.418 1.00 96.69 342 ASP A CA 1
ATOM 2581 C C . ASP A 1 342 ? -19.307 0.029 10.330 1.00 96.69 342 ASP A C 1
ATOM 2583 O O . ASP A 1 342 ? -20.008 1.038 10.489 1.00 96.69 342 ASP A O 1
ATOM 2587 N N . LEU A 1 343 ? -18.002 0.110 10.075 1.00 97.81 343 LEU A N 1
ATOM 2588 C CA . LEU A 1 343 ? -17.294 1.358 9.823 1.00 97.81 343 LEU A CA 1
ATOM 2589 C C . LEU A 1 343 ? -16.923 1.461 8.343 1.00 97.81 343 LEU A C 1
ATOM 2591 O O . LEU A 1 343 ? -16.149 0.658 7.839 1.00 97.81 343 LEU A O 1
ATOM 2595 N N . TYR A 1 344 ? -17.381 2.510 7.671 1.00 98.06 344 TYR A N 1
ATOM 2596 C CA . TYR A 1 344 ? -16.994 2.847 6.303 1.00 98.06 344 TYR A CA 1
ATOM 2597 C C . TYR A 1 344 ? -16.007 4.012 6.320 1.00 98.06 344 TYR A C 1
ATOM 2599 O O . TYR A 1 344 ? -16.321 5.085 6.829 1.00 98.06 344 TYR A O 1
ATOM 2607 N N . ILE A 1 345 ? -14.819 3.841 5.750 1.00 98.00 345 ILE A N 1
ATOM 2608 C CA . ILE A 1 345 ? -13.805 4.888 5.624 1.00 98.00 345 ILE A CA 1
ATOM 2609 C C . ILE A 1 345 ? -13.737 5.315 4.159 1.00 98.00 345 ILE A C 1
ATOM 2611 O O . ILE A 1 345 ? -13.147 4.630 3.328 1.00 98.00 345 ILE A O 1
ATOM 2615 N N . GLN A 1 346 ? -14.320 6.473 3.854 1.00 96.94 346 GLN A N 1
ATOM 2616 C CA . GLN A 1 346 ? -14.407 7.032 2.498 1.00 96.94 346 GLN A CA 1
ATOM 2617 C C . GLN A 1 346 ? -13.363 8.117 2.221 1.00 96.94 346 GLN A C 1
ATOM 2619 O O . GLN A 1 346 ? -13.328 8.707 1.143 1.00 96.94 346 GLN A O 1
ATOM 2624 N N . SER A 1 347 ? -12.498 8.396 3.193 1.00 97.06 347 SER A N 1
ATOM 2625 C CA . SER A 1 347 ? -11.480 9.436 3.110 1.00 97.06 347 SER A CA 1
ATOM 2626 C C . SER A 1 347 ? -10.161 8.995 3.715 1.00 97.06 347 SER A C 1
ATOM 2628 O O . SER A 1 347 ? -10.130 8.273 4.708 1.00 97.06 347 SER A O 1
ATOM 2630 N N . ASN A 1 348 ? -9.058 9.531 3.186 1.00 96.62 348 ASN A N 1
ATOM 2631 C CA . ASN A 1 348 ? -7.768 9.419 3.862 1.00 96.62 348 ASN A CA 1
ATOM 2632 C C . ASN A 1 348 ? -7.856 9.999 5.273 1.00 96.62 348 ASN A C 1
ATOM 2634 O O . ASN A 1 348 ? -8.300 11.138 5.435 1.00 96.62 348 ASN A O 1
ATOM 2638 N N . ILE A 1 349 ? -7.349 9.271 6.263 1.00 96.50 349 ILE A N 1
ATOM 2639 C CA . ILE A 1 349 ? -7.265 9.739 7.647 1.00 96.50 349 ILE A CA 1
ATOM 2640 C C . ILE A 1 349 ? -5.860 10.282 7.874 1.00 96.50 349 ILE A C 1
ATOM 2642 O O . ILE A 1 349 ? -4.871 9.557 7.743 1.00 96.50 349 ILE A O 1
ATOM 2646 N N . LYS A 1 350 ? -5.757 11.571 8.204 1.00 94.38 350 LYS A N 1
ATOM 2647 C CA . LYS A 1 350 ? -4.472 12.257 8.387 1.00 94.38 350 LYS A CA 1
ATOM 2648 C C . LYS A 1 350 ? -4.450 13.019 9.696 1.00 94.38 350 LYS A C 1
ATOM 2650 O O . LYS A 1 350 ? -5.403 13.710 10.038 1.00 94.38 350 LYS A O 1
ATOM 2655 N N . TYR A 1 351 ? -3.328 12.963 10.398 1.00 92.38 351 TYR A N 1
ATOM 2656 C CA . TYR A 1 351 ? -3.097 13.854 11.525 1.00 92.38 351 TYR A CA 1
ATOM 2657 C C . TYR A 1 351 ? -2.956 15.310 11.062 1.00 92.38 351 TYR A C 1
ATOM 2659 O O . TYR A 1 351 ? -2.351 15.591 10.022 1.00 92.38 351 TYR A O 1
ATOM 2667 N N . ILE A 1 352 ? -3.477 16.252 11.854 1.00 88.94 352 ILE A N 1
ATOM 2668 C CA . ILE A 1 352 ? -3.352 17.700 11.607 1.00 88.94 352 ILE A CA 1
ATOM 2669 C C . ILE A 1 352 ? -1.889 18.152 11.468 1.00 88.94 352 ILE A C 1
ATOM 2671 O O . ILE A 1 352 ? -1.577 19.119 10.774 1.00 88.94 352 ILE A O 1
ATOM 2675 N N . ASP A 1 353 ? -0.975 17.425 12.102 1.00 78.81 353 ASP A N 1
ATOM 2676 C CA . ASP A 1 353 ? 0.470 17.576 12.043 1.00 78.81 353 ASP A CA 1
ATOM 2677 C C . ASP A 1 353 ? 1.107 16.454 11.207 1.00 78.81 353 ASP A C 1
ATOM 2679 O O . ASP A 1 353 ? 1.957 15.692 11.671 1.00 78.81 353 ASP A O 1
ATOM 2683 N N . ALA A 1 354 ? 0.748 16.402 9.922 1.00 62.59 354 ALA A N 1
ATOM 2684 C CA . ALA A 1 354 ? 1.254 15.438 8.933 1.00 62.59 354 ALA A CA 1
ATOM 2685 C C . ALA A 1 354 ? 2.798 15.371 8.786 1.00 62.59 354 ALA A C 1
ATOM 2687 O O . ALA A 1 354 ? 3.310 14.508 8.083 1.00 62.59 354 ALA A O 1
ATOM 2688 N N . ASN A 1 355 ? 3.552 16.268 9.436 1.00 56.62 355 ASN A N 1
ATOM 2689 C CA . ASN A 1 355 ? 5.020 16.310 9.414 1.00 56.62 355 ASN A CA 1
ATOM 2690 C C . ASN A 1 355 ? 5.692 15.601 10.603 1.00 56.62 355 ASN A C 1
ATOM 2692 O O . ASN A 1 355 ? 6.923 15.610 10.692 1.00 56.62 355 ASN A O 1
ATOM 2696 N N . PHE A 1 356 ? 4.936 15.036 11.546 1.00 57.56 356 PHE A N 1
ATOM 2697 C CA . PHE A 1 356 ? 5.529 14.214 12.598 1.00 57.56 356 PHE A CA 1
ATOM 2698 C C . PHE A 1 356 ? 5.785 12.816 12.019 1.00 57.56 356 PHE A C 1
ATOM 2700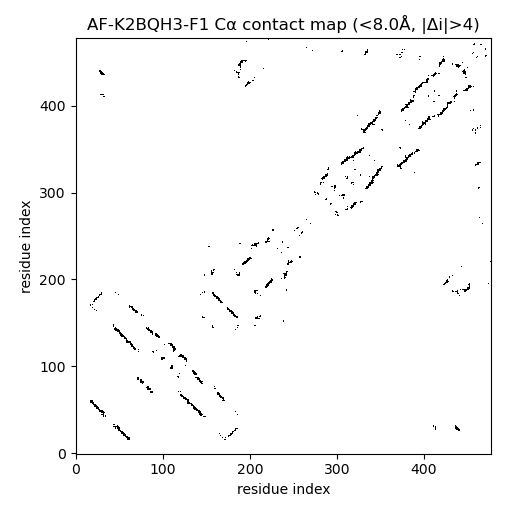 O O . PHE A 1 356 ? 4.905 11.969 11.930 1.00 57.56 356 PHE A O 1
ATOM 2707 N N . GLY A 1 357 ? 6.997 12.682 11.479 1.00 50.25 357 GLY A N 1
ATOM 2708 C CA . GLY A 1 357 ? 7.521 11.519 10.775 1.00 50.25 357 GLY A CA 1
ATOM 2709 C C . GLY A 1 357 ? 8.812 11.913 10.052 1.00 50.25 357 GLY A C 1
ATOM 2710 O O . GLY A 1 357 ? 8.830 12.881 9.300 1.00 50.25 357 GLY A O 1
ATOM 2711 N N . PHE A 1 358 ? 9.902 11.189 10.310 1.00 43.56 358 PHE A N 1
ATOM 2712 C CA . PHE A 1 358 ? 11.249 11.280 9.707 1.00 43.56 358 PHE A CA 1
ATOM 2713 C C . PHE A 1 358 ? 12.313 12.209 10.321 1.00 43.56 358 PHE A C 1
ATOM 2715 O O . PHE A 1 358 ? 13.487 11.878 10.185 1.00 43.56 358 PHE A O 1
ATOM 2722 N N . ASN A 1 359 ? 11.997 13.311 11.015 1.00 41.09 359 ASN A N 1
ATOM 2723 C CA . ASN A 1 359 ? 13.046 14.248 11.492 1.00 41.09 359 ASN A CA 1
ATOM 2724 C C . ASN A 1 359 ? 12.997 14.646 12.976 1.00 41.09 359 ASN A C 1
ATOM 2726 O O . ASN A 1 359 ? 13.833 15.438 13.417 1.00 41.09 359 ASN A O 1
ATOM 2730 N N . TYR A 1 360 ? 12.074 14.111 13.775 1.00 45.47 360 TYR A N 1
ATOM 2731 C CA . TYR A 1 360 ? 11.926 14.534 15.170 1.00 45.47 360 TYR A CA 1
ATOM 2732 C C . TYR A 1 360 ? 12.798 13.718 16.145 1.00 45.47 360 TYR A C 1
ATOM 2734 O O . TYR A 1 360 ? 12.331 13.210 17.152 1.00 45.47 360 TYR A O 1
ATOM 2742 N N . TYR A 1 361 ? 14.110 13.642 15.888 1.00 42.22 361 TYR A N 1
ATOM 2743 C CA . TYR A 1 361 ? 15.113 13.187 16.872 1.00 42.22 361 TYR A CA 1
ATOM 2744 C C . TYR A 1 361 ? 15.474 14.291 17.879 1.00 42.22 361 TYR A C 1
ATOM 2746 O O . TYR A 1 361 ? 16.638 14.474 18.242 1.00 42.22 361 TYR A O 1
ATOM 2754 N N . LEU A 1 362 ? 14.494 15.062 18.339 1.00 43.22 362 LEU A N 1
ATOM 2755 C CA . LEU A 1 362 ? 14.691 15.959 19.467 1.00 43.22 362 LEU A CA 1
ATOM 2756 C C . LEU A 1 362 ? 14.033 15.314 20.678 1.00 43.22 362 LEU A C 1
ATOM 2758 O O . LEU A 1 362 ? 12.931 15.670 21.079 1.00 43.22 362 LEU A O 1
ATOM 2762 N N . TYR A 1 363 ? 14.768 14.359 21.258 1.00 44.72 363 TYR A N 1
ATOM 2763 C CA . TYR A 1 363 ? 14.640 13.945 22.655 1.00 44.72 363 TYR A CA 1
ATOM 2764 C C . TYR A 1 363 ? 14.950 15.149 23.562 1.00 44.72 363 TYR A C 1
ATOM 2766 O O . TYR A 1 363 ? 15.946 15.169 24.288 1.00 44.72 363 TYR A O 1
ATOM 2774 N N . GLU A 1 364 ? 14.141 16.203 23.493 1.00 51.34 364 GLU A N 1
ATOM 2775 C CA . GLU A 1 364 ? 14.097 17.174 24.571 1.00 51.34 364 GLU A CA 1
ATOM 2776 C C . GLU A 1 364 ? 13.303 16.520 25.697 1.00 51.34 364 GLU A C 1
ATOM 2778 O O . GLU A 1 364 ? 12.166 16.092 25.518 1.00 51.34 364 GLU A O 1
ATOM 2783 N N . SER A 1 365 ? 13.930 16.392 26.865 1.00 52.97 365 SER A N 1
ATOM 2784 C CA . SER A 1 365 ? 13.393 15.683 28.032 1.00 52.97 365 SER A CA 1
ATOM 2785 C C . SER A 1 365 ? 12.084 16.261 28.592 1.00 52.97 365 SER A C 1
ATOM 2787 O O . SER A 1 365 ? 11.545 15.692 29.534 1.00 52.97 365 SER A O 1
ATOM 2789 N N . ASP A 1 366 ? 11.591 17.356 28.009 1.00 55.66 366 ASP A N 1
ATOM 2790 C CA . ASP A 1 366 ? 10.396 18.099 28.410 1.00 55.66 366 ASP A CA 1
ATOM 2791 C C . ASP A 1 366 ? 9.395 18.280 27.245 1.00 55.66 366 ASP A C 1
ATOM 2793 O O . ASP A 1 366 ? 8.560 19.184 27.290 1.00 55.66 366 ASP A O 1
ATOM 2797 N N . ALA A 1 367 ? 9.482 17.472 26.177 1.00 62.75 367 ALA A N 1
ATOM 2798 C CA . ALA A 1 367 ? 8.515 17.531 25.083 1.00 62.75 367 ALA A CA 1
ATOM 2799 C C . ALA A 1 367 ? 7.101 17.205 25.599 1.00 62.75 367 ALA A C 1
ATOM 2801 O O . ALA A 1 367 ? 6.839 16.119 26.117 1.00 62.75 367 ALA A O 1
ATOM 2802 N N . ASP A 1 368 ? 6.197 18.176 25.481 1.00 68.88 368 ASP A N 1
ATOM 2803 C CA . ASP A 1 368 ? 4.786 18.010 25.809 1.00 68.88 368 ASP A CA 1
ATOM 2804 C C . ASP A 1 368 ? 4.090 17.253 24.674 1.00 68.88 368 ASP A C 1
ATOM 2806 O O . ASP A 1 368 ? 3.735 17.830 23.644 1.00 68.88 368 ASP A O 1
ATOM 2810 N N . TYR A 1 369 ? 3.926 15.943 24.857 1.00 74.75 369 TYR A N 1
ATOM 2811 C CA . TYR A 1 369 ? 3.263 15.076 23.884 1.00 74.75 369 TYR A CA 1
ATOM 2812 C C . TYR A 1 369 ? 1.735 15.201 23.906 1.00 74.75 369 TYR A C 1
ATOM 2814 O O . TYR A 1 369 ? 1.083 14.631 23.042 1.00 74.75 369 TYR A O 1
ATOM 2822 N N . THR A 1 370 ? 1.134 15.969 24.824 1.00 75.69 370 THR A N 1
ATOM 2823 C CA . THR A 1 370 ? -0.337 16.060 24.921 1.00 75.69 370 THR A CA 1
ATOM 2824 C C . THR A 1 370 ? -0.987 16.737 23.712 1.00 75.69 370 THR A C 1
ATOM 2826 O O . THR A 1 370 ? -2.156 16.492 23.429 1.00 75.69 370 THR A O 1
ATOM 2829 N N . ALA A 1 371 ? -0.235 17.559 22.971 1.00 80.94 371 ALA A N 1
ATOM 2830 C CA . ALA A 1 371 ? -0.691 18.204 21.738 1.00 80.94 371 ALA A CA 1
ATOM 2831 C C . ALA A 1 371 ? -0.446 17.360 20.473 1.00 80.94 371 ALA A C 1
ATOM 2833 O O . ALA A 1 371 ? -0.868 17.758 19.386 1.00 80.94 371 ALA A O 1
ATOM 2834 N N . LEU A 1 372 ? 0.247 16.225 20.598 1.00 83.81 372 LEU A N 1
ATOM 2835 C CA . LEU A 1 372 ? 0.517 15.318 19.488 1.00 83.81 372 LEU A CA 1
ATOM 2836 C C . LEU A 1 372 ? -0.796 14.661 19.061 1.00 83.81 372 LEU A C 1
ATOM 2838 O O . LEU A 1 372 ? -1.472 14.070 19.896 1.00 83.81 372 LEU A O 1
ATOM 2842 N N . ALA A 1 373 ? -1.186 14.775 17.794 1.00 90.56 373 ALA A N 1
ATOM 2843 C CA . ALA A 1 373 ? -2.381 14.080 17.325 1.00 90.56 373 ALA A CA 1
ATOM 2844 C C . ALA A 1 373 ? -2.132 12.565 17.340 1.00 90.56 373 ALA A C 1
ATOM 2846 O O . ALA A 1 373 ? -1.077 12.124 16.885 1.00 90.56 373 ALA A O 1
ATOM 2847 N N . SER A 1 374 ? -3.072 11.795 17.879 1.00 90.50 374 SER A N 1
ATOM 2848 C CA . SER A 1 374 ? -3.013 10.337 17.988 1.00 90.50 374 SER A CA 1
ATOM 2849 C C . SER A 1 374 ? -4.433 9.781 17.932 1.00 90.50 374 SER A C 1
ATOM 2851 O O . SER A 1 374 ? -5.337 10.369 18.528 1.00 90.50 374 SER A O 1
ATOM 2853 N N . LEU A 1 375 ? -4.641 8.690 17.195 1.00 95.06 375 LEU A N 1
ATOM 2854 C CA . LEU A 1 375 ? -5.965 8.119 16.951 1.00 95.06 375 LEU A CA 1
ATOM 2855 C C . LEU A 1 375 ? -5.978 6.619 17.237 1.00 95.06 375 LEU A C 1
ATOM 2857 O O . LEU A 1 375 ? -5.100 5.898 16.769 1.00 95.06 375 LEU A O 1
ATOM 2861 N N . ALA A 1 376 ? -7.019 6.159 17.925 1.00 93.94 376 ALA A N 1
ATOM 2862 C CA . ALA A 1 376 ? -7.454 4.769 17.906 1.00 93.94 376 ALA A CA 1
ATOM 2863 C C . ALA A 1 376 ? -8.862 4.656 17.305 1.00 93.94 376 ALA A C 1
ATOM 2865 O O . ALA A 1 376 ? -9.742 5.459 17.608 1.00 93.94 376 ALA A O 1
ATOM 2866 N N . ILE A 1 377 ? -9.073 3.645 16.473 1.00 96.56 377 ILE A N 1
ATOM 2867 C CA . ILE A 1 377 ? -10.367 3.234 15.939 1.00 96.56 377 ILE A CA 1
ATOM 2868 C C . ILE A 1 377 ? -10.589 1.788 16.374 1.00 96.56 377 ILE A C 1
ATOM 2870 O O . ILE A 1 377 ? -9.795 0.911 16.046 1.00 96.56 377 ILE A O 1
ATOM 2874 N N . ILE A 1 378 ? -11.654 1.559 17.132 1.00 92.50 378 ILE A N 1
ATOM 2875 C CA . ILE A 1 378 ? -12.035 0.264 17.695 1.00 92.50 378 ILE A CA 1
ATOM 2876 C C . ILE A 1 378 ? -13.389 -0.112 17.102 1.00 92.50 378 ILE A C 1
ATOM 2878 O O . ILE A 1 378 ? -14.350 0.642 17.258 1.00 92.50 378 ILE A O 1
ATOM 2882 N N . VAL A 1 379 ? -13.473 -1.265 16.447 1.00 93.50 379 VAL A N 1
ATOM 2883 C CA . VAL A 1 379 ? -14.716 -1.807 15.890 1.00 93.50 379 VAL A CA 1
ATOM 2884 C C . VAL A 1 379 ? -15.024 -3.142 16.559 1.00 93.50 379 VAL A C 1
ATOM 2886 O O . VAL A 1 379 ? -14.200 -4.051 16.560 1.00 93.50 379 VAL A O 1
ATOM 2889 N N . LEU A 1 380 ? -16.197 -3.242 17.178 1.00 88.69 380 LEU A N 1
ATOM 2890 C CA . LEU A 1 380 ? -16.637 -4.398 17.956 1.00 88.69 380 LEU A CA 1
ATOM 2891 C C . LEU A 1 380 ? -17.881 -5.003 17.304 1.00 88.69 380 LEU A C 1
ATOM 2893 O O . LEU A 1 380 ? -18.900 -4.319 17.179 1.00 88.69 380 LEU A O 1
ATOM 2897 N N . ASN A 1 381 ? -17.829 -6.290 16.949 1.00 87.62 381 ASN A N 1
ATOM 2898 C CA . ASN A 1 381 ? -18.922 -7.001 16.268 1.00 87.62 381 ASN A CA 1
ATOM 2899 C C . ASN A 1 381 ? -19.343 -6.363 14.925 1.00 87.62 381 ASN A C 1
ATOM 2901 O O . ASN A 1 381 ? -20.530 -6.366 14.577 1.00 87.62 381 ASN A O 1
ATOM 2905 N N . GLY A 1 382 ? -18.383 -5.813 14.184 1.00 91.75 382 GLY A N 1
ATOM 2906 C CA . GLY A 1 382 ? -18.590 -5.192 12.877 1.00 91.75 382 GLY A CA 1
ATOM 2907 C C . GLY A 1 382 ? -17.307 -5.179 12.051 1.00 91.75 382 GLY A C 1
ATOM 2908 O O . GLY A 1 382 ? -16.227 -5.462 12.573 1.00 91.75 382 GLY A O 1
ATOM 2909 N N . ASP A 1 383 ? -17.439 -4.850 10.772 1.00 95.81 383 ASP A N 1
ATOM 2910 C CA . ASP A 1 383 ? -16.332 -4.796 9.816 1.00 95.81 383 ASP A CA 1
ATOM 2911 C C . ASP A 1 383 ? -15.860 -3.352 9.555 1.00 95.81 383 ASP A C 1
ATOM 2913 O O . ASP A 1 383 ? -16.592 -2.379 9.762 1.00 95.81 383 ASP A O 1
ATOM 2917 N N . ILE A 1 384 ? -14.629 -3.209 9.054 1.00 97.81 384 ILE A N 1
ATOM 2918 C CA . ILE A 1 384 ? -14.101 -1.959 8.493 1.00 97.81 384 ILE A CA 1
ATOM 2919 C C . ILE A 1 384 ? -14.078 -2.068 6.965 1.00 97.81 384 ILE A C 1
ATOM 2921 O O . ILE A 1 384 ? -13.291 -2.824 6.401 1.00 97.81 384 ILE A O 1
ATOM 2925 N N . TYR A 1 385 ? -14.880 -1.252 6.287 1.00 97.50 385 TYR A N 1
ATOM 2926 C CA . TYR A 1 385 ? -14.894 -1.101 4.833 1.00 97.50 385 TYR A CA 1
ATOM 2927 C C . TYR A 1 385 ? -14.098 0.136 4.421 1.00 97.50 385 TYR A C 1
ATOM 2929 O O . TYR A 1 385 ? -14.389 1.246 4.864 1.00 97.50 385 TYR A O 1
ATOM 2937 N N . ILE A 1 386 ? -13.103 -0.026 3.554 1.00 96.56 386 ILE A N 1
ATOM 2938 C CA . ILE A 1 386 ? -12.245 1.070 3.088 1.00 96.56 386 ILE A CA 1
ATOM 2939 C C . ILE A 1 386 ? -12.543 1.348 1.618 1.00 96.56 386 ILE A C 1
ATOM 2941 O O . ILE A 1 386 ? -12.372 0.466 0.777 1.00 96.56 386 ILE A O 1
ATOM 2945 N N . ASP A 1 387 ? -12.926 2.583 1.286 1.00 94.31 387 ASP A N 1
ATOM 2946 C CA . ASP A 1 387 ? -13.122 2.987 -0.109 1.00 94.31 387 ASP A CA 1
ATOM 2947 C C . ASP A 1 387 ? -11.817 2.758 -0.916 1.00 94.31 387 ASP A C 1
ATOM 2949 O O . ASP A 1 387 ? -10.715 3.079 -0.439 1.00 94.31 387 ASP A O 1
ATOM 2953 N N . PRO A 1 388 ? -11.893 2.197 -2.139 1.00 89.19 388 PRO A N 1
ATOM 2954 C CA . PRO A 1 388 ? -10.720 1.921 -2.971 1.00 89.19 388 PRO A CA 1
ATOM 2955 C C . PRO A 1 388 ? -9.808 3.130 -3.232 1.00 89.19 388 PRO A C 1
ATOM 2957 O O . PRO A 1 388 ? -8.616 2.950 -3.461 1.00 89.19 388 PRO A O 1
ATOM 2960 N N . ASN A 1 389 ? -10.332 4.358 -3.171 1.00 90.12 389 ASN A N 1
ATOM 2961 C CA . ASN A 1 389 ? -9.573 5.590 -3.401 1.00 90.12 389 ASN A CA 1
ATOM 2962 C C . ASN A 1 389 ? -8.827 6.092 -2.148 1.00 90.12 389 ASN A C 1
ATOM 2964 O O . ASN A 1 389 ? -8.088 7.078 -2.224 1.00 90.12 389 ASN A O 1
ATOM 2968 N N . VAL A 1 390 ? -9.022 5.468 -0.982 1.00 93.62 390 VAL A N 1
ATOM 2969 C CA . VAL A 1 390 ? -8.350 5.850 0.270 1.00 93.62 390 VAL A CA 1
ATOM 2970 C C . VAL A 1 390 ? -6.950 5.257 0.315 1.00 93.62 390 VAL A C 1
ATOM 2972 O O . VAL A 1 390 ? -6.785 4.068 0.537 1.00 93.62 390 VAL A O 1
ATOM 2975 N N . THR A 1 391 ? -5.920 6.074 0.134 1.00 92.62 391 THR A N 1
ATOM 2976 C CA . THR A 1 391 ? -4.519 5.635 0.062 1.00 92.62 391 THR A CA 1
ATOM 2977 C C . THR A 1 391 ? -3.770 5.720 1.387 1.00 92.62 391 THR A C 1
ATOM 2979 O O . THR A 1 391 ? -2.760 5.046 1.552 1.00 92.62 391 THR A O 1
ATOM 2982 N N . ASP A 1 392 ? -4.212 6.566 2.321 1.00 93.50 392 ASP A N 1
ATOM 2983 C CA . ASP A 1 392 ? -3.515 6.811 3.587 1.00 93.50 392 ASP A CA 1
ATOM 2984 C C . ASP A 1 392 ? -4.478 6.761 4.779 1.00 93.50 392 ASP A C 1
ATOM 2986 O O . ASP A 1 392 ? -5.432 7.538 4.855 1.00 93.50 392 ASP A O 1
ATOM 2990 N N . LEU A 1 393 ? -4.164 5.923 5.761 1.00 95.50 393 LEU A N 1
ATOM 2991 C CA . LEU A 1 393 ? -4.841 5.847 7.051 1.00 95.50 393 LEU A CA 1
ATOM 2992 C C . LEU A 1 393 ? -3.842 6.130 8.168 1.00 95.50 393 LEU A C 1
ATOM 2994 O O . LEU A 1 393 ? -2.761 5.556 8.179 1.00 95.50 393 LEU A O 1
ATOM 2998 N N . SER A 1 394 ? -4.188 6.998 9.116 1.00 93.81 394 SER A N 1
ATOM 2999 C CA . SER A 1 394 ? -3.355 7.279 10.291 1.00 93.81 394 SER A CA 1
ATOM 3000 C C . SER A 1 394 ? -4.105 6.874 11.550 1.00 93.81 394 SER A C 1
ATOM 3002 O O . SER A 1 394 ? -5.232 7.326 11.739 1.00 93.81 394 SER A O 1
ATOM 3004 N N . GLY A 1 395 ? -3.488 6.067 12.409 1.00 92.44 395 GLY A N 1
ATOM 3005 C CA . GLY A 1 395 ? -4.109 5.604 13.649 1.00 92.44 395 GLY A CA 1
ATOM 3006 C C . GLY A 1 395 ? -3.857 4.135 13.942 1.00 92.44 395 GLY A C 1
ATOM 3007 O O . GLY A 1 395 ? -3.256 3.409 13.152 1.00 92.44 395 GLY A O 1
ATOM 3008 N N . VAL A 1 396 ? -4.327 3.712 15.108 1.00 90.94 396 VAL A N 1
ATOM 3009 C CA . VAL A 1 396 ? -4.404 2.307 15.494 1.00 90.94 396 VAL A CA 1
ATOM 3010 C C . VAL A 1 396 ? -5.795 1.778 15.192 1.00 90.94 396 VAL A C 1
ATOM 3012 O O . VAL A 1 396 ? -6.775 2.386 15.609 1.00 90.94 396 VAL A O 1
ATOM 3015 N N . PHE A 1 397 ? -5.872 0.654 14.490 1.00 93.75 397 PHE A N 1
ATOM 3016 C CA . PHE A 1 397 ? -7.120 0.006 14.102 1.00 93.75 397 PHE A CA 1
ATOM 3017 C C . PHE A 1 397 ? -7.246 -1.313 14.854 1.00 93.75 397 PHE A C 1
ATOM 3019 O O . PHE A 1 397 ? -6.372 -2.166 14.741 1.00 93.75 397 PHE A O 1
ATOM 3026 N N . TYR A 1 398 ? -8.313 -1.469 15.626 1.00 90.12 398 TYR A N 1
ATOM 3027 C CA . TYR A 1 398 ? -8.625 -2.685 16.366 1.00 90.12 398 TYR A CA 1
ATOM 3028 C C . TYR A 1 398 ? -9.998 -3.201 15.944 1.00 90.12 398 TYR A C 1
ATOM 3030 O O . TYR A 1 398 ? -10.956 -2.428 15.905 1.00 90.12 398 TYR A O 1
ATOM 3038 N N . MET A 1 399 ? -10.088 -4.494 15.657 1.00 89.81 399 MET A N 1
ATOM 3039 C CA . MET A 1 399 ? -11.315 -5.187 15.280 1.00 89.81 399 MET A CA 1
ATOM 3040 C C . MET A 1 399 ? -11.485 -6.415 16.177 1.00 89.81 399 MET A C 1
ATOM 3042 O O . MET A 1 399 ? -10.557 -7.209 16.314 1.00 89.81 399 MET A O 1
ATOM 3046 N N . ASP A 1 400 ? -12.663 -6.559 16.784 1.00 83.88 400 ASP A N 1
ATOM 3047 C CA . ASP A 1 400 ? -13.069 -7.764 17.516 1.00 83.88 400 ASP A CA 1
ATOM 3048 C C . ASP A 1 400 ? -14.141 -8.506 16.717 1.00 83.88 400 ASP A C 1
ATOM 3050 O O . ASP A 1 400 ? -15.235 -7.973 16.485 1.00 83.88 400 ASP A O 1
ATOM 3054 N N . SER A 1 401 ? -13.824 -9.745 16.324 1.00 78.12 401 SER A N 1
ATOM 3055 C CA . SER A 1 401 ? -14.728 -10.658 15.617 1.00 78.12 401 SER A CA 1
ATOM 3056 C C . SER A 1 401 ? -15.195 -10.163 14.232 1.00 78.12 401 SER A C 1
ATOM 3058 O O . SER A 1 401 ? -16.207 -10.648 13.719 1.00 78.12 401 SER A O 1
ATOM 3060 N N . GLY A 1 402 ? -14.468 -9.214 13.635 1.00 86.44 402 GLY A N 1
ATOM 3061 C CA . GLY A 1 402 ? -14.713 -8.636 12.310 1.00 86.44 402 GLY A CA 1
ATOM 3062 C C . GLY A 1 402 ? -13.424 -8.473 11.501 1.00 86.44 402 GLY A C 1
ATOM 3063 O O . GLY A 1 402 ? -12.348 -8.874 11.945 1.00 86.44 402 GLY A O 1
ATOM 3064 N N . SER A 1 403 ? -13.537 -7.884 10.313 1.00 88.94 403 SER A N 1
ATOM 3065 C CA . SER A 1 403 ? -12.465 -7.822 9.316 1.00 88.94 403 SER A CA 1
ATOM 3066 C C . SER A 1 403 ? -12.319 -6.449 8.662 1.00 88.94 403 SER A C 1
ATOM 3068 O O . SER A 1 403 ? -13.256 -5.648 8.613 1.00 88.94 403 SER A O 1
ATOM 3070 N N . MET A 1 404 ? -11.129 -6.177 8.129 1.00 93.38 404 MET A N 1
ATOM 3071 C CA . MET A 1 404 ? -10.864 -5.041 7.252 1.00 93.38 404 MET A CA 1
ATOM 3072 C C . MET A 1 404 ? -10.970 -5.491 5.794 1.00 93.38 404 MET A C 1
ATOM 3074 O O . MET A 1 404 ? -10.307 -6.449 5.402 1.00 93.38 404 MET A O 1
ATOM 3078 N N . GLN A 1 405 ? -11.758 -4.783 4.981 1.00 94.00 405 GLN A N 1
ATOM 3079 C CA . GLN A 1 405 ? -12.014 -5.132 3.576 1.00 94.00 405 GLN A CA 1
ATOM 3080 C C . GLN A 1 405 ? -12.249 -3.901 2.691 1.00 94.00 405 GLN A C 1
ATOM 3082 O O . GLN A 1 405 ? -12.451 -2.786 3.182 1.00 94.00 405 GLN A O 1
ATOM 3087 N N . SER A 1 406 ? -12.209 -4.078 1.369 1.00 90.75 406 SER A N 1
ATOM 3088 C CA . SER A 1 406 ? -12.497 -2.992 0.430 1.00 90.75 406 SER A CA 1
ATOM 3089 C C . SER A 1 406 ? -14.002 -2.748 0.328 1.00 90.75 406 SER A C 1
ATOM 3091 O O . SER A 1 406 ? -14.807 -3.684 0.295 1.00 90.75 406 SER A O 1
ATOM 3093 N N . GLU A 1 407 ? -14.420 -1.483 0.260 1.00 90.50 407 GLU A N 1
ATOM 3094 C CA . GLU A 1 407 ? -15.842 -1.145 0.189 1.00 90.50 407 GLU A CA 1
ATOM 3095 C C . GLU A 1 407 ? -16.497 -1.782 -1.048 1.00 90.50 407 GLU A C 1
ATOM 3097 O O . GLU A 1 407 ? -16.066 -1.604 -2.190 1.00 90.50 407 GLU A O 1
ATOM 3102 N N . GLY A 1 408 ? -17.564 -2.550 -0.808 1.00 83.25 408 GLY A N 1
ATOM 3103 C CA . GLY A 1 408 ? -18.309 -3.251 -1.852 1.00 83.25 408 GLY A CA 1
ATOM 3104 C C . GLY A 1 408 ? -17.584 -4.449 -2.476 1.00 83.25 408 GLY A C 1
ATOM 3105 O O . GLY A 1 408 ? -18.029 -4.906 -3.532 1.00 83.25 408 GLY A O 1
ATOM 3106 N N . GLY A 1 409 ? -16.496 -4.942 -1.863 1.00 74.94 409 GLY A N 1
ATOM 3107 C CA . GLY A 1 409 ? -15.656 -6.015 -2.414 1.00 74.94 409 GLY A CA 1
ATOM 3108 C C . GLY A 1 409 ? -15.002 -5.612 -3.737 1.00 74.94 409 GLY A C 1
ATOM 3109 O O . GLY A 1 409 ? -14.876 -6.417 -4.662 1.00 74.94 409 GLY A O 1
ATOM 3110 N N . VAL A 1 410 ? -14.720 -4.314 -3.891 1.00 78.50 410 VAL A N 1
ATOM 3111 C CA . VAL A 1 410 ? -14.120 -3.756 -5.101 1.00 78.50 410 VAL A CA 1
ATOM 3112 C C . VAL A 1 410 ? -12.609 -3.888 -5.005 1.00 78.50 410 VAL A C 1
ATOM 3114 O O . VAL A 1 410 ? -11.985 -3.303 -4.122 1.00 78.50 410 VAL A O 1
ATOM 3117 N N . THR A 1 411 ? -12.009 -4.585 -5.967 1.00 77.31 411 THR A N 1
ATOM 3118 C CA . THR A 1 411 ? -10.553 -4.677 -6.072 1.00 77.31 411 THR A CA 1
ATOM 3119 C C . THR A 1 411 ? -9.944 -3.283 -6.234 1.00 77.31 411 THR A C 1
ATOM 3121 O O . THR A 1 411 ? -10.331 -2.515 -7.121 1.00 77.31 411 THR A O 1
ATOM 3124 N N . ARG A 1 412 ? -8.993 -2.953 -5.363 1.00 81.00 412 ARG A N 1
ATOM 3125 C CA . ARG A 1 412 ? -8.243 -1.695 -5.362 1.00 81.00 412 ARG A CA 1
ATOM 3126 C C . ARG A 1 412 ? -7.312 -1.656 -6.570 1.00 81.00 412 ARG A C 1
ATOM 3128 O O . ARG A 1 412 ? -6.700 -2.667 -6.916 1.00 81.00 412 ARG A O 1
ATOM 3135 N N . GLY A 1 413 ? -7.202 -0.498 -7.219 1.00 64.25 413 GLY A N 1
ATOM 3136 C CA . GLY A 1 413 ? -6.450 -0.363 -8.458 1.00 64.25 413 GLY A CA 1
ATOM 3137 C C . GLY A 1 413 ? -4.950 -0.599 -8.287 1.00 64.25 413 GLY A C 1
ATOM 3138 O O . GLY A 1 413 ? -4.320 -0.270 -7.285 1.00 64.25 413 GLY A O 1
ATOM 3139 N N . ALA A 1 414 ? -4.346 -1.146 -9.329 1.00 56.97 414 ALA A N 1
ATOM 3140 C CA . ALA A 1 414 ? -2.944 -1.539 -9.331 1.00 56.97 414 ALA A CA 1
ATOM 3141 C C . ALA A 1 414 ? -1.948 -0.396 -9.609 1.00 56.97 414 ALA A C 1
ATOM 3143 O O . ALA A 1 414 ? -0.737 -0.593 -9.565 1.00 56.97 414 ALA A O 1
ATOM 3144 N N . ILE A 1 415 ? -2.434 0.828 -9.845 1.00 57.59 415 ILE A N 1
ATOM 3145 C CA . ILE A 1 415 ? -1.618 2.049 -9.882 1.00 57.59 415 ILE A CA 1
ATOM 3146 C C . ILE A 1 415 ? -2.324 3.119 -9.061 1.00 57.59 415 ILE A C 1
ATOM 3148 O O . ILE A 1 415 ? -3.450 3.490 -9.370 1.00 57.59 415 ILE A O 1
ATOM 3152 N N . GLY A 1 416 ? -1.621 3.679 -8.078 1.00 59.47 416 GLY A N 1
ATOM 3153 C CA . GLY A 1 416 ? -2.089 4.842 -7.321 1.00 59.47 416 GLY A CA 1
ATOM 3154 C C . GLY A 1 416 ? -2.921 4.523 -6.079 1.00 59.47 416 GLY A C 1
ATOM 3155 O O . GLY A 1 416 ? -2.953 5.371 -5.192 1.00 59.47 416 GLY A O 1
ATOM 3156 N N . ASP A 1 417 ? -3.464 3.306 -5.953 1.00 71.06 417 ASP A N 1
ATOM 3157 C CA . ASP A 1 417 ? -4.428 2.959 -4.891 1.00 71.06 417 ASP A CA 1
ATOM 3158 C C . ASP A 1 417 ? -3.829 2.110 -3.748 1.00 71.06 417 ASP A C 1
ATOM 3160 O O . ASP A 1 417 ? -4.564 1.524 -2.944 1.00 71.06 417 ASP A O 1
ATOM 3164 N N . GLN A 1 418 ? -2.490 2.056 -3.648 1.00 84.75 418 GLN A N 1
ATOM 3165 C CA . GLN A 1 418 ? -1.786 1.383 -2.549 1.00 84.75 418 GLN A CA 1
ATOM 3166 C C . GLN A 1 418 ? -2.261 1.933 -1.199 1.00 84.75 418 GLN A C 1
ATOM 3168 O O . GLN A 1 418 ? -2.094 3.126 -0.922 1.00 84.75 418 GLN A O 1
ATOM 3173 N N . LEU A 1 419 ? -2.773 1.050 -0.340 1.00 89.69 419 LEU A N 1
ATOM 3174 C CA . LEU A 1 419 ? -3.163 1.401 1.018 1.00 89.69 419 LEU A CA 1
ATOM 3175 C C . LEU A 1 419 ? -1.931 1.470 1.929 1.00 89.69 419 LEU A C 1
ATOM 3177 O O . LEU A 1 419 ? -1.166 0.509 2.057 1.00 89.69 419 LEU A O 1
ATOM 3181 N N . ARG A 1 420 ? -1.750 2.617 2.586 1.00 89.81 420 ARG A N 1
ATOM 3182 C CA . ARG A 1 420 ? -0.714 2.844 3.595 1.00 89.81 420 ARG A CA 1
ATOM 3183 C C . ARG A 1 420 ? -1.356 3.149 4.935 1.00 89.81 420 ARG A C 1
ATOM 3185 O O . ARG A 1 420 ? -2.124 4.099 5.055 1.00 89.81 420 ARG A O 1
ATOM 3192 N N . ILE A 1 421 ? -0.996 2.376 5.947 1.00 90.50 421 ILE A N 1
ATOM 3193 C CA . ILE A 1 421 ? -1.450 2.553 7.321 1.00 90.50 421 ILE A CA 1
ATOM 3194 C C . ILE A 1 421 ? -0.268 3.061 8.145 1.00 90.50 421 ILE A C 1
ATOM 3196 O O . ILE A 1 421 ? 0.746 2.383 8.280 1.00 90.50 421 ILE A O 1
ATOM 3200 N N . TYR A 1 422 ? -0.389 4.272 8.675 1.00 87.81 422 TYR A N 1
ATOM 3201 C CA . TYR A 1 422 ? 0.549 4.909 9.591 1.00 87.81 422 TYR A CA 1
ATOM 3202 C C . TYR A 1 422 ? 0.060 4.694 11.030 1.00 87.81 422 TYR A C 1
ATOM 3204 O O . TYR A 1 422 ? -0.712 5.490 11.572 1.00 87.81 422 TYR A O 1
ATOM 3212 N N . GLY A 1 423 ? 0.481 3.582 11.624 1.00 86.81 423 GLY A N 1
ATOM 3213 C CA . GLY A 1 423 ? 0.081 3.120 12.947 1.00 86.81 423 GLY A CA 1
ATOM 3214 C C . GLY A 1 423 ? 0.166 1.600 13.058 1.00 86.81 423 GLY A C 1
ATOM 3215 O O . GLY A 1 423 ? 1.137 1.007 12.584 1.00 86.81 423 GLY A O 1
ATOM 3216 N N . SER A 1 424 ? -0.846 0.995 13.677 1.00 82.38 424 SER A N 1
ATOM 3217 C CA . SER A 1 424 ? -0.898 -0.440 13.990 1.00 82.38 424 SER A CA 1
ATOM 3218 C C . SER A 1 424 ? -2.275 -1.016 13.659 1.00 82.38 424 SER A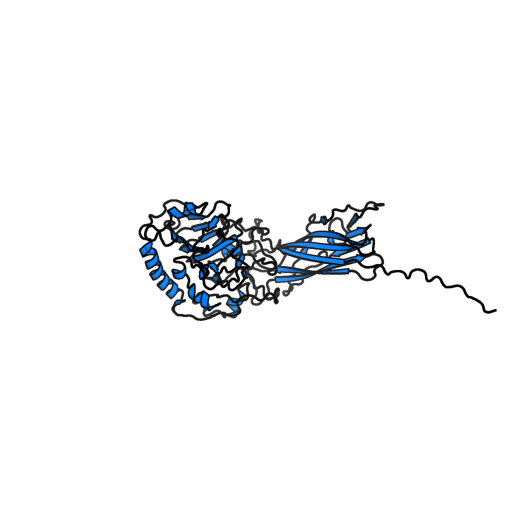 C 1
ATOM 3220 O O . SER A 1 424 ? -3.268 -0.284 13.660 1.00 82.38 424 SER A O 1
ATOM 3222 N N . VAL A 1 425 ? -2.340 -2.320 13.383 1.00 84.25 425 VAL A N 1
ATOM 3223 C CA . VAL A 1 425 ? -3.590 -3.022 13.057 1.00 84.25 425 VAL A CA 1
ATOM 3224 C C . VAL A 1 425 ? -3.691 -4.301 13.884 1.00 84.25 425 VAL A C 1
ATOM 3226 O O . VAL A 1 425 ? -2.730 -5.065 13.957 1.00 84.25 425 VAL A O 1
ATOM 3229 N N . TYR A 1 426 ? -4.856 -4.512 14.494 1.00 81.56 426 TYR A N 1
ATOM 3230 C CA . TYR A 1 426 ? -5.185 -5.654 15.339 1.00 81.56 426 TYR A CA 1
ATOM 3231 C C . TYR A 1 426 ? -6.519 -6.245 14.866 1.00 81.56 426 TYR A C 1
ATOM 3233 O O . TYR A 1 426 ? -7.548 -5.582 14.987 1.00 81.56 426 TYR A O 1
ATOM 3241 N N . GLY A 1 427 ? -6.500 -7.459 14.315 1.00 78.31 427 GLY A N 1
ATOM 3242 C CA . GLY A 1 427 ? -7.691 -8.165 13.819 1.00 78.31 427 GLY A CA 1
ATOM 3243 C C . GLY A 1 427 ? -7.453 -8.863 12.476 1.00 78.31 427 GLY A C 1
ATOM 3244 O O . GLY A 1 427 ? -6.305 -9.099 12.098 1.00 78.31 427 GLY A O 1
ATOM 3245 N N . ASP A 1 428 ? -8.531 -9.204 11.768 1.00 77.94 428 ASP A N 1
ATOM 3246 C CA . ASP A 1 428 ? -8.472 -9.855 10.454 1.00 77.94 428 ASP A CA 1
ATOM 3247 C C . ASP A 1 428 ? -8.297 -8.829 9.317 1.00 77.94 428 ASP A C 1
ATOM 3249 O O . ASP A 1 428 ? -9.067 -7.872 9.193 1.00 77.94 428 ASP A O 1
ATOM 3253 N N . ILE A 1 429 ? -7.269 -9.024 8.488 1.00 82.50 429 ILE A N 1
ATOM 3254 C CA . ILE A 1 429 ? -6.964 -8.193 7.313 1.00 82.50 429 ILE A CA 1
ATOM 3255 C C . ILE A 1 429 ? -6.832 -9.010 6.022 1.00 82.50 429 ILE A C 1
ATOM 3257 O O . ILE A 1 429 ? -6.467 -8.436 4.996 1.00 82.50 429 ILE A O 1
ATOM 3261 N N . ASP A 1 430 ? -7.104 -10.317 6.045 1.00 73.88 430 ASP A N 1
ATOM 3262 C CA . ASP A 1 430 ? -7.030 -11.146 4.837 1.00 73.88 430 ASP A CA 1
ATOM 3263 C C . ASP A 1 430 ? -7.911 -10.582 3.705 1.00 73.88 430 ASP A C 1
ATOM 3265 O O . ASP A 1 430 ? -7.393 -10.394 2.598 1.00 73.88 430 ASP A O 1
ATOM 3269 N N . PRO A 1 431 ? -9.173 -10.165 3.953 1.00 83.81 431 PRO A N 1
ATOM 3270 C CA . PRO A 1 431 ? -10.032 -9.651 2.886 1.00 83.81 431 PRO A CA 1
ATOM 3271 C C . PRO A 1 431 ? -9.474 -8.402 2.185 1.00 83.81 431 PRO A C 1
ATOM 3273 O O . PRO A 1 431 ? -9.501 -8.305 0.960 1.00 83.81 431 PRO A O 1
ATOM 3276 N N . ILE A 1 432 ? -8.911 -7.439 2.927 1.00 84.81 432 ILE A N 1
ATOM 3277 C CA . ILE A 1 432 ? -8.320 -6.237 2.317 1.00 84.81 432 ILE A CA 1
ATOM 3278 C C . ILE A 1 432 ? -7.024 -6.551 1.548 1.00 84.81 432 ILE A C 1
ATOM 3280 O O . ILE A 1 432 ? -6.694 -5.832 0.600 1.00 84.81 432 ILE A O 1
ATOM 3284 N N . ILE A 1 433 ? -6.285 -7.607 1.912 1.00 76.75 433 ILE A N 1
ATOM 3285 C CA . ILE A 1 433 ? -5.114 -8.074 1.152 1.00 76.75 433 ILE A CA 1
ATOM 3286 C C . ILE A 1 433 ? -5.569 -8.707 -0.166 1.00 76.75 433 ILE A C 1
ATOM 3288 O O . ILE A 1 433 ? -5.012 -8.368 -1.210 1.00 76.75 433 ILE A O 1
ATOM 3292 N N . GLU A 1 434 ? -6.599 -9.558 -0.134 1.00 75.00 434 GLU A N 1
ATOM 3293 C CA . GLU A 1 434 ? -7.210 -10.165 -1.327 1.00 75.00 434 GLU A CA 1
ATOM 3294 C C . GLU A 1 434 ? -7.779 -9.111 -2.288 1.00 75.00 434 GLU A C 1
ATOM 3296 O O . GLU A 1 434 ? -7.631 -9.219 -3.508 1.00 75.00 434 GLU A O 1
ATOM 3301 N N . ASP A 1 435 ? -8.369 -8.046 -1.743 1.00 80.00 435 ASP A N 1
ATOM 3302 C CA . ASP A 1 435 ? -8.901 -6.934 -2.526 1.00 80.00 435 ASP A CA 1
ATOM 3303 C C . ASP A 1 435 ? -7.806 -5.990 -3.062 1.00 80.00 435 ASP A C 1
ATOM 3305 O O . ASP A 1 435 ? -8.092 -5.109 -3.878 1.00 80.00 435 ASP A O 1
ATOM 3309 N N . SER A 1 436 ? -6.550 -6.115 -2.622 1.00 73.94 436 SER A N 1
ATOM 3310 C CA . SER A 1 436 ? -5.469 -5.195 -2.993 1.00 73.94 436 SER A CA 1
ATOM 3311 C C . SER A 1 436 ? -4.771 -5.612 -4.287 1.00 73.94 436 SER A C 1
ATOM 3313 O O . SER A 1 436 ? -3.956 -6.531 -4.300 1.00 73.94 436 SER A O 1
ATOM 3315 N N . GLY A 1 437 ? -5.019 -4.877 -5.377 1.00 66.31 437 GLY A N 1
ATOM 3316 C CA . GLY A 1 437 ? -4.396 -5.180 -6.667 1.00 66.31 437 GLY A CA 1
ATOM 3317 C C . GLY A 1 437 ? -3.019 -4.583 -6.913 1.00 66.31 437 GLY A C 1
ATOM 3318 O O . GLY A 1 437 ? -2.360 -4.985 -7.860 1.00 66.31 437 GLY A O 1
ATOM 3319 N N . PHE A 1 438 ? -2.558 -3.648 -6.082 1.00 69.75 438 PHE A N 1
ATOM 3320 C CA . PHE A 1 438 ? -1.214 -3.084 -6.193 1.00 69.75 438 PHE A CA 1
ATOM 3321 C C . PHE A 1 438 ? -0.181 -4.033 -5.572 1.00 69.75 438 PHE A C 1
ATOM 3323 O O . PHE A 1 438 ? -0.317 -4.406 -4.417 1.00 69.75 438 PHE A O 1
ATOM 3330 N N . VAL A 1 439 ? 0.898 -4.371 -6.277 1.00 67.88 439 VAL A N 1
ATOM 3331 C CA . VAL A 1 439 ? 2.102 -4.991 -5.686 1.00 67.88 439 VAL A CA 1
ATOM 3332 C C . VAL A 1 439 ? 3.306 -4.451 -6.431 1.00 67.88 439 VAL A C 1
ATOM 3334 O O . VAL A 1 439 ? 3.262 -4.367 -7.654 1.00 67.88 439 VAL A O 1
ATOM 3337 N N . GLY A 1 440 ? 4.385 -4.100 -5.741 1.00 65.00 440 GLY A N 1
ATOM 3338 C CA . GLY A 1 440 ? 5.616 -3.661 -6.386 1.00 65.00 440 GLY A CA 1
ATOM 3339 C C . GLY A 1 440 ? 6.871 -4.035 -5.594 1.00 65.00 440 GLY A C 1
ATOM 3340 O O . GLY A 1 440 ? 6.824 -4.867 -4.691 1.00 65.00 440 GLY A O 1
ATOM 3341 N N . PRO A 1 441 ? 8.026 -3.451 -5.941 1.00 63.56 441 PRO A N 1
ATOM 3342 C CA . PRO A 1 441 ? 9.293 -3.764 -5.292 1.00 63.56 441 PRO A CA 1
ATOM 3343 C C . PRO A 1 441 ? 9.346 -3.296 -3.820 1.00 63.56 441 PRO A C 1
ATOM 3345 O O . PRO A 1 441 ? 9.083 -2.118 -3.529 1.00 63.56 441 PRO A O 1
ATOM 3348 N N . PRO A 1 442 ? 9.762 -4.156 -2.869 1.00 63.09 442 PRO A N 1
ATOM 3349 C CA . PRO A 1 442 ? 9.904 -3.778 -1.463 1.00 63.09 442 PRO A CA 1
ATOM 3350 C C . PRO A 1 442 ? 10.927 -2.659 -1.252 1.00 63.09 442 PRO A C 1
ATOM 3352 O O . PRO A 1 442 ? 10.828 -1.926 -0.272 1.00 63.09 442 PRO A O 1
ATOM 3355 N N . GLU A 1 443 ? 11.878 -2.471 -2.164 1.00 61.31 443 GLU A N 1
ATOM 3356 C CA . GLU A 1 443 ? 12.887 -1.409 -2.116 1.00 61.31 443 GLU A CA 1
ATOM 3357 C C . GLU A 1 443 ? 12.288 -0.004 -2.224 1.00 61.31 443 GLU A C 1
ATOM 3359 O O . GLU A 1 443 ? 12.878 0.959 -1.734 1.00 61.31 443 GLU A O 1
ATOM 3364 N N . LEU A 1 444 ? 11.104 0.104 -2.831 1.00 66.50 444 LEU A N 1
ATOM 3365 C CA . LEU A 1 444 ? 10.385 1.359 -3.043 1.00 66.50 444 LEU A CA 1
ATOM 3366 C C . LEU A 1 444 ? 9.209 1.547 -2.072 1.00 66.50 444 LEU A C 1
ATOM 3368 O O . LEU A 1 444 ? 8.403 2.449 -2.260 1.00 66.50 444 LEU A O 1
ATOM 3372 N N . ASP A 1 445 ? 9.107 0.721 -1.025 1.00 68.56 445 ASP A N 1
ATOM 3373 C CA . ASP A 1 445 ? 7.941 0.658 -0.132 1.00 68.56 445 ASP A CA 1
ATOM 3374 C C . ASP A 1 445 ? 6.648 0.185 -0.826 1.00 68.56 445 ASP A C 1
ATOM 3376 O O . ASP A 1 445 ? 5.551 0.629 -0.481 1.00 68.56 445 ASP A O 1
ATOM 3380 N N . HIS A 1 446 ? 6.746 -0.713 -1.809 1.00 72.44 446 HIS A N 1
ATOM 3381 C CA . HIS A 1 446 ? 5.606 -1.110 -2.638 1.00 72.44 446 HIS A CA 1
ATOM 3382 C C . HIS A 1 446 ? 4.981 -2.477 -2.264 1.00 72.44 446 HIS A C 1
ATOM 3384 O O . HIS A 1 446 ? 4.992 -3.389 -3.073 1.00 72.44 446 HIS A O 1
ATOM 3390 N N . GLY A 1 447 ? 4.399 -2.636 -1.068 1.00 69.44 447 GLY A N 1
ATOM 3391 C CA . GLY A 1 447 ? 3.556 -3.811 -0.738 1.00 69.44 447 GLY A CA 1
ATOM 3392 C C . GLY A 1 447 ? 2.086 -3.653 -1.154 1.00 69.44 447 GLY A C 1
ATOM 3393 O O . GLY A 1 447 ? 1.664 -2.534 -1.447 1.00 69.44 447 GLY A O 1
ATOM 3394 N N . SER A 1 448 ? 1.299 -4.732 -1.114 1.00 71.94 448 SER A N 1
ATOM 3395 C CA . SER A 1 448 ? -0.168 -4.685 -1.294 1.00 71.94 448 SER A CA 1
ATOM 3396 C C . SER A 1 448 ? -0.833 -3.780 -0.280 1.00 71.94 448 SER A C 1
ATOM 3398 O O . SER A 1 448 ? -1.611 -2.891 -0.621 1.00 71.94 448 SER A O 1
ATOM 3400 N N . ILE A 1 449 ? -0.404 -3.943 0.964 1.00 80.62 449 ILE A N 1
ATOM 3401 C CA . ILE A 1 449 ? -0.687 -3.030 2.056 1.00 80.62 449 ILE A CA 1
ATOM 3402 C C . ILE A 1 449 ? 0.648 -2.704 2.707 1.00 80.62 449 ILE A C 1
ATOM 3404 O O . ILE A 1 449 ? 1.495 -3.582 2.904 1.00 80.62 449 ILE A O 1
ATOM 3408 N N . VAL A 1 450 ? 0.855 -1.431 3.029 1.00 81.19 450 VAL A N 1
ATOM 3409 C CA . VAL A 1 450 ? 2.046 -0.982 3.752 1.00 81.19 450 VAL A CA 1
ATOM 3410 C C . VAL A 1 450 ? 1.635 -0.506 5.126 1.00 81.19 450 VAL A C 1
ATOM 3412 O O . VAL A 1 450 ? 0.942 0.499 5.244 1.00 81.19 450 VAL A O 1
ATOM 3415 N N . ILE A 1 451 ? 2.120 -1.172 6.165 1.00 80.50 451 ILE A N 1
ATOM 3416 C CA . ILE A 1 451 ? 1.894 -0.767 7.551 1.00 80.50 451 ILE A CA 1
ATOM 3417 C C . ILE A 1 451 ? 3.202 -0.190 8.090 1.00 80.50 451 ILE A C 1
ATOM 3419 O O . ILE A 1 451 ? 4.253 -0.833 8.081 1.00 80.50 451 ILE A O 1
ATOM 3423 N N . ARG A 1 452 ? 3.161 1.065 8.524 1.00 79.25 452 ARG A N 1
ATOM 3424 C CA . ARG A 1 452 ? 4.295 1.780 9.103 1.00 79.25 452 ARG A CA 1
ATOM 3425 C C . ARG A 1 452 ? 3.948 2.150 10.522 1.00 79.25 452 ARG A C 1
ATOM 3427 O O . ARG A 1 452 ? 3.036 2.943 10.729 1.00 79.25 452 ARG A O 1
ATOM 3434 N N . TYR A 1 453 ? 4.724 1.642 11.467 1.00 76.50 453 TYR A N 1
ATOM 3435 C CA . TYR A 1 453 ? 4.509 1.983 12.860 1.00 76.50 453 TYR A CA 1
ATOM 3436 C C . TYR A 1 453 ? 4.621 3.491 13.093 1.00 76.50 453 TYR A C 1
ATOM 3438 O O . TYR A 1 453 ? 5.603 4.124 12.684 1.00 76.50 453 TYR A O 1
ATOM 3446 N N . ASP A 1 454 ? 3.634 4.043 13.793 1.00 76.94 454 ASP A N 1
ATOM 3447 C CA . ASP A 1 454 ? 3.628 5.428 14.243 1.00 76.94 454 ASP A CA 1
ATOM 3448 C C . ASP A 1 454 ? 3.668 5.476 15.775 1.00 76.94 454 ASP A C 1
ATOM 3450 O O . ASP A 1 454 ? 2.725 5.099 16.469 1.00 76.94 454 ASP A O 1
ATOM 3454 N N . GLU A 1 455 ? 4.775 5.982 16.319 1.00 74.31 455 GLU A N 1
ATOM 3455 C CA . GLU A 1 455 ? 5.024 6.003 17.761 1.00 74.31 455 GLU A CA 1
ATOM 3456 C C . GLU A 1 455 ? 4.124 6.957 18.555 1.00 74.31 455 GLU A C 1
ATOM 3458 O O . GLU A 1 455 ? 4.173 6.959 19.790 1.00 74.31 455 GLU A O 1
ATOM 3463 N N . ARG A 1 456 ? 3.287 7.755 17.879 1.00 80.00 456 ARG A N 1
ATOM 3464 C CA . ARG A 1 456 ? 2.293 8.627 18.524 1.00 80.00 456 ARG A CA 1
ATOM 3465 C C . ARG A 1 456 ? 1.382 7.871 19.483 1.00 80.00 456 ARG A C 1
ATOM 3467 O O . ARG A 1 456 ? 1.040 8.436 20.518 1.00 80.00 456 ARG A O 1
ATOM 3474 N N . VAL A 1 457 ? 1.049 6.607 19.203 1.00 77.06 457 VAL A N 1
ATOM 3475 C CA . VAL A 1 457 ? 0.219 5.786 20.104 1.00 77.06 457 VAL A CA 1
ATOM 3476 C C . VAL A 1 457 ? 0.898 5.540 21.460 1.00 77.06 457 VAL A C 1
ATOM 3478 O O . VAL A 1 457 ? 0.233 5.470 22.487 1.00 77.06 457 VAL A O 1
ATOM 3481 N N . ILE A 1 458 ? 2.230 5.495 21.525 1.00 73.44 458 ILE A N 1
ATOM 3482 C CA . ILE A 1 458 ? 2.950 5.373 22.803 1.00 73.44 458 ILE A CA 1
ATOM 3483 C C . ILE A 1 458 ? 3.173 6.748 23.440 1.00 73.44 458 ILE A C 1
ATOM 3485 O O . ILE A 1 458 ? 3.104 6.892 24.662 1.00 73.44 458 ILE A O 1
ATOM 3489 N N . LEU A 1 459 ? 3.491 7.761 22.630 1.00 75.94 459 LEU A N 1
ATOM 3490 C CA . LEU A 1 459 ? 3.827 9.099 23.126 1.00 75.94 459 LEU A CA 1
ATOM 3491 C C . LEU A 1 459 ? 2.602 9.864 23.638 1.00 75.94 459 LEU A C 1
ATOM 3493 O O . LEU A 1 459 ? 2.708 10.602 24.617 1.00 75.94 459 LEU A O 1
ATOM 3497 N N . ASN A 1 460 ? 1.455 9.669 22.995 1.00 79.81 460 ASN A N 1
ATOM 3498 C CA . ASN A 1 460 ? 0.169 10.232 23.372 1.00 79.81 460 ASN A CA 1
ATOM 3499 C C . ASN A 1 460 ? -0.928 9.177 23.175 1.00 79.81 460 ASN A C 1
ATOM 3501 O O . ASN A 1 460 ? -1.661 9.187 22.186 1.00 79.81 460 ASN A O 1
ATOM 3505 N N . THR A 1 461 ? -0.981 8.215 24.096 1.00 82.88 461 THR A N 1
ATOM 3506 C CA . THR A 1 461 ? -1.864 7.049 23.992 1.00 82.88 461 THR A CA 1
ATOM 3507 C C . THR A 1 461 ? -3.337 7.443 23.930 1.00 82.88 461 THR A C 1
ATOM 3509 O O . THR A 1 461 ? -3.815 8.082 24.873 1.00 82.88 461 THR A O 1
ATOM 3512 N N . PRO A 1 462 ? -4.059 7.057 22.854 1.00 87.81 462 PRO A N 1
ATOM 3513 C CA . PRO A 1 462 ? -5.503 7.221 22.757 1.00 87.81 462 PRO A CA 1
ATOM 3514 C C . PRO A 1 462 ? -6.213 6.705 24.013 1.00 87.81 462 PRO A C 1
ATOM 3516 O O . PRO A 1 462 ? -5.846 5.655 24.543 1.00 87.81 462 PRO A O 1
ATOM 3519 N N . PRO A 1 463 ? -7.208 7.421 24.551 1.00 83.38 463 PRO A N 1
ATOM 3520 C CA . PRO A 1 463 ? -7.951 6.942 25.710 1.00 83.38 463 PRO A CA 1
ATOM 3521 C C . PRO A 1 463 ? -8.660 5.611 25.397 1.00 83.38 463 PRO A C 1
ATOM 3523 O O . PRO A 1 463 ? -9.008 5.335 24.257 1.00 83.38 463 PRO A O 1
ATOM 3526 N N . ALA A 1 464 ? -8.874 4.761 26.400 1.00 78.44 464 ALA A N 1
ATOM 3527 C CA . ALA A 1 464 ? -9.509 3.439 26.275 1.00 78.44 464 ALA A CA 1
ATOM 3528 C C . ALA A 1 464 ? -8.795 2.379 25.404 1.00 78.44 464 ALA A C 1
ATOM 3530 O O . ALA A 1 464 ? -9.084 1.204 25.585 1.00 78.44 464 ALA A O 1
ATOM 3531 N N . ILE A 1 465 ? -7.825 2.711 24.541 1.00 78.44 465 ILE A N 1
ATOM 3532 C CA . ILE A 1 465 ? -7.150 1.703 23.695 1.00 78.44 465 ILE A CA 1
ATOM 3533 C C . ILE A 1 465 ? -6.425 0.625 24.517 1.00 78.44 465 ILE A C 1
ATOM 3535 O O . ILE A 1 465 ? -6.432 -0.547 24.155 1.00 78.44 465 ILE A O 1
ATOM 3539 N N . SER A 1 466 ? -5.886 1.000 25.681 1.00 71.38 466 SER A N 1
ATOM 3540 C CA . SER A 1 466 ? -5.208 0.084 26.606 1.00 71.38 466 SER A CA 1
ATOM 3541 C C . SER A 1 466 ? -6.133 -0.941 27.271 1.00 71.38 466 SER A C 1
ATOM 3543 O O . SER A 1 466 ? -5.667 -1.825 27.987 1.00 71.38 466 SER A O 1
ATOM 3545 N N . GLU A 1 467 ? -7.446 -0.808 27.074 1.00 70.69 467 GLU A N 1
ATOM 3546 C CA . GLU A 1 467 ? -8.442 -1.786 27.509 1.00 70.69 467 GLU A CA 1
ATOM 3547 C C . GLU A 1 467 ? -8.601 -2.934 26.499 1.00 70.69 467 GLU A C 1
ATOM 3549 O O . GLU A 1 467 ? -9.055 -4.005 26.894 1.00 70.69 467 GLU A O 1
ATOM 3554 N N . TYR A 1 468 ? -8.181 -2.724 25.244 1.00 71.44 468 TYR A N 1
ATOM 3555 C CA . TYR A 1 468 ? -8.295 -3.678 24.132 1.00 71.44 468 TYR A CA 1
ATOM 3556 C C . TYR A 1 468 ? -6.941 -4.266 23.723 1.00 71.44 468 TYR A C 1
ATOM 3558 O O . TYR A 1 468 ? -6.866 -5.426 23.324 1.00 71.44 468 TYR A O 1
ATOM 3566 N N . ILE A 1 469 ? -5.864 -3.484 23.853 1.00 69.06 469 ILE A N 1
ATOM 3567 C CA . ILE A 1 469 ? -4.493 -3.891 23.522 1.00 69.06 469 ILE A CA 1
ATOM 3568 C C . ILE A 1 469 ? -3.516 -3.483 24.630 1.00 69.06 469 ILE A C 1
ATOM 3570 O O . ILE A 1 469 ? -3.665 -2.435 25.257 1.00 69.06 469 ILE A O 1
ATOM 3574 N N . ASP A 1 470 ? -2.481 -4.283 24.890 1.00 65.94 470 ASP A N 1
ATOM 3575 C CA . ASP A 1 470 ? -1.462 -3.939 25.891 1.00 65.94 470 ASP A CA 1
ATOM 3576 C C . ASP A 1 470 ? -0.340 -3.068 25.298 1.00 65.94 470 ASP A C 1
ATOM 3578 O O . ASP A 1 470 ? 0.781 -3.520 25.050 1.00 65.94 470 ASP A O 1
ATOM 3582 N N . VAL A 1 471 ? -0.635 -1.771 25.163 1.00 59.59 471 VAL A N 1
ATOM 3583 C CA . VAL A 1 471 ? 0.291 -0.737 24.653 1.00 59.59 471 VAL A CA 1
ATOM 3584 C C . VAL A 1 471 ? 1.579 -0.610 25.490 1.00 59.59 471 VAL A C 1
ATOM 3586 O O . VAL A 1 471 ? 2.601 -0.086 25.044 1.00 59.59 471 VAL A O 1
ATOM 3589 N N . TYR A 1 472 ? 1.584 -1.066 26.748 1.00 53.81 472 TYR A N 1
ATOM 3590 C CA . TYR A 1 472 ? 2.763 -0.950 27.616 1.00 53.81 472 TYR A CA 1
ATOM 3591 C C . TYR A 1 472 ? 3.741 -2.111 27.453 1.00 53.81 472 TYR A C 1
ATOM 3593 O O . TYR A 1 472 ? 4.947 -1.919 27.651 1.00 53.81 472 TYR A O 1
ATOM 3601 N N . SER A 1 473 ? 3.257 -3.284 27.056 1.00 49.38 473 SER A N 1
ATOM 3602 C CA . SER A 1 473 ? 4.124 -4.373 26.610 1.00 49.38 473 SER A CA 1
ATOM 3603 C C . SER A 1 473 ? 4.824 -4.037 25.288 1.00 49.38 473 SER A C 1
ATOM 3605 O O . SER A 1 473 ? 6.009 -4.344 25.158 1.00 49.38 473 SER A O 1
ATOM 3607 N N . GLU A 1 474 ? 4.179 -3.278 24.391 1.00 48.62 474 GLU A N 1
ATOM 3608 C CA . GLU A 1 474 ? 4.783 -2.753 23.145 1.00 48.62 474 GLU A CA 1
ATOM 3609 C C . GLU A 1 474 ? 6.029 -1.896 23.426 1.00 48.62 474 GLU A C 1
ATOM 3611 O O . GLU A 1 474 ? 7.061 -2.001 22.764 1.00 48.62 474 GLU A O 1
ATOM 3616 N N . LYS A 1 475 ? 6.004 -1.111 24.511 1.00 45.81 475 LYS A N 1
ATOM 3617 C CA . LYS A 1 475 ? 7.157 -0.309 24.956 1.00 45.81 475 LYS A CA 1
ATOM 3618 C C . LYS A 1 475 ? 8.382 -1.151 25.342 1.00 45.81 475 LYS A C 1
ATOM 3620 O O . LYS A 1 475 ? 9.481 -0.606 25.400 1.00 45.81 475 LYS A O 1
ATOM 3625 N N . THR A 1 476 ? 8.197 -2.433 25.657 1.00 36.53 476 THR A N 1
ATOM 3626 C CA . THR A 1 476 ? 9.269 -3.341 26.105 1.00 36.53 476 THR A CA 1
ATOM 3627 C C . THR A 1 476 ? 9.927 -4.089 24.938 1.00 36.53 476 THR A C 1
ATOM 3629 O O . THR A 1 476 ? 11.025 -4.610 25.114 1.00 36.53 476 THR A O 1
ATOM 3632 N N . ALA A 1 477 ? 9.278 -4.129 23.767 1.00 33.44 477 ALA A N 1
ATOM 3633 C CA . ALA A 1 477 ? 9.807 -4.731 22.539 1.00 33.44 477 ALA A CA 1
ATOM 3634 C C . ALA A 1 477 ? 10.678 -3.774 21.698 1.00 33.44 477 ALA A C 1
ATOM 3636 O O . ALA A 1 477 ? 11.387 -4.226 20.803 1.00 33.44 477 ALA A O 1
ATOM 3637 N N . ARG A 1 478 ? 10.665 -2.470 22.015 1.00 35.59 478 ARG A N 1
ATOM 3638 C CA . ARG A 1 478 ? 11.672 -1.480 21.586 1.00 35.59 478 ARG A CA 1
ATOM 3639 C C . ARG A 1 478 ? 12.951 -1.581 22.414 1.00 35.59 478 ARG A C 1
ATOM 3641 O O . ARG A 1 478 ? 14.037 -1.347 21.834 1.00 35.59 478 ARG A O 1
#

Radius of gyration: 29.21 Å; Cα contacts (8 Å, |Δi|>4): 1144; chains: 1; bounding box: 110×48×80 Å

Mean predicted aligned error: 15.02 Å

Secondary structure (DSSP, 8-state):
----PPPP--PPP-PPPPP-EEEEEEEEEEE----S---S------TTEEEEEEEEEE--S-SEEEEEEGGGG-B---TTS---EEEE-TT--EEES--EEPPTT--S-EEEES-TT-GGG-EEEES--TT-EEEEEEEEEEE----SSSPPTT---EEEEEEEEEEEETT-SS-EEEEEEEEEE---EEEESS--EE-SS--SS----TTT-TT--PPP------GGGGGS-HHHHHHT-SS----------GGGSHHHHHHHHHHHHHHHHHHHTTPPPP-S-EEESSHHHHGGGB-GGGTTS-EEEEE-TTTTS-EEE-SSS-EEE-SSEEEEEEESS-EEE-S-EEETTTT-SSS-----TT--GGGS-EEEEEEESS-EEE-TT--EEEEEEEEEEEEEEEGGGPPBPTTT--EEEEEEEEEE-HHHHHTB-EE--GGGT--SEEEE--THHHHTPPTTGGGTS-HHHHHHH-

Nearest PDB structures (foldseek):
  8xf6-assembly1_A  TM=4.873E-01  e=5.924E-03  Homo sapiens
  4o02-assembly1_A  TM=4.112E-01  e=1.104E-03  Homo sapiens
  6naj-assembly1_A  TM=4.227E-01  e=3.345E-02  Homo sapiens
  8xen-assembly1_A  TM=4.391E-01  e=8.801E-02  Homo sapiens
  3f85-assembly1_A  TM=4.128E-01  e=4.723E-01  Escherichia coli

Foldseek 3Di:
DDDDDDDDDPPDDPDQWDAKAKEKDKWKKQFQDPPDDDPDDPFSFSQWIKMKMKIKIFGTNFQKKKKAKPLVPDFFCFPVSFTKHKAWDFPQKQKPVHAADDDPDDLDWHWDAPDPRDSNRMIMIGNDDHGDMMMIMTMMTIRDPQRQQDDDPPDASKTKDKMKMWMDGPSDPDTHIYIDIDMDFFFAEAEAAQFAAEEAAQQSGHFANCVPCVPPDHHAYEYDYAPVCVVPPPSRSQGSHNDDHPDHPPDPPVCPHPVNLVVLLVVLVVVVVVQQVPDDADPEAEEDAEPVSQVVQQRPSCNVAQEGEHECPQAVYAYEYHDAEEHEQFFFFHEYEYENHEYEYNHAYAYPCNPPPDPPPPPPVPDDLRRPGAYEYEYENYEYEYELQHAHHEYEYAYDPYEYAHHPLAQRGQPNRAHEYAAHYHYHYNRNSVSQRIAIDVVVVTHSHYYYHDCSCVSRNRPPPCSNDVSVVVVVSD

pLDDT: mean 70.57, std 19.76, range [29.44, 98.06]

Sequence (478 aa):
GGDTAPGGDTGPTPTNPEAGELEKEAQSYNFTIYGSGTADSAILAHDEDYIYYTLTYTAGSSDEVTITDSIASGGIDGSLGIGSYLYYESGSFSITPAISICAEESTETCYELASSSNPLAGITIRNLTEGYSLEINYTARVDSNLDCDNPPEGVCLAESYINEAEAQEIEIENPLTAYSTVTVICPYVLTRNAGDVYLENQLDAGTNILCIANDFANSDGIVLVAQELDSIPLETILNSFSSYITELFYATQDDWLVASIIESSENHIARAMYNFNTITPVTTDMTATDWDDLEALKNENNLAEEIYYFDGNNNTNDLTIGDGSNFTVPQGAHTIIVENGDLYIQSNIKYIDANFGFNYYLYESDADYTALASLAIIVLNGDIYIDPNVTDLSGVFYMDSGSMQSEGGVTRGAIGDQLRIYGSVYGDIDPIIEDSGFVGPPELDHGSIVIRYDERVILNTPPAISEYIDVYSEKTAR

Solvent-accessible surface area (backbone atoms only — not comparable to full-atom values): 25863 Å² total; per-residue (Å²): 141,80,89,82,81,81,82,80,82,78,65,83,74,82,74,74,80,48,75,53,49,61,45,48,48,56,48,39,31,32,32,64,72,95,80,71,99,62,98,76,77,101,53,70,57,42,62,48,21,40,32,44,36,41,37,40,40,32,34,17,68,38,40,36,37,36,37,36,35,51,66,69,75,46,66,42,80,31,102,82,76,53,54,29,38,56,41,79,44,84,84,48,68,48,50,43,70,81,64,49,72,62,52,103,79,59,81,57,52,19,35,46,59,72,32,97,83,38,58,43,70,16,35,37,37,36,54,48,50,67,70,43,62,38,37,39,36,37,39,30,34,31,41,41,72,63,57,57,74,66,68,58,88,96,56,59,59,55,40,71,47,79,44,44,34,39,37,40,39,63,99,48,94,68,63,46,72,25,62,29,67,40,59,51,61,50,47,24,54,35,69,42,54,58,27,51,48,34,35,62,58,81,56,80,60,45,34,37,47,62,84,82,47,80,83,67,79,72,41,62,28,58,68,56,70,51,75,87,48,81,81,56,56,68,69,60,60,55,54,37,34,27,50,71,59,87,53,75,80,87,65,86,46,78,70,72,37,68,69,36,41,48,56,46,30,57,57,35,48,52,52,54,46,66,57,50,80,75,72,74,68,46,90,55,64,45,74,25,58,45,62,73,58,44,61,80,32,43,37,85,80,42,73,87,50,54,38,29,56,46,43,11,65,76,62,74,16,38,44,32,40,26,78,64,48,74,25,51,41,58,70,20,36,28,21,42,37,33,34,26,10,37,38,36,34,40,22,26,33,38,46,70,64,75,72,79,67,95,74,82,84,70,86,52,96,76,70,75,38,69,61,40,44,20,42,32,41,39,27,35,62,18,37,40,28,34,32,46,83,32,33,41,39,49,31,32,41,37,35,42,93,28,40,33,30,29,44,91,76,39,67,19,44,45,73,89,25,45,35,33,36,42,16,38,43,35,28,41,48,53,56,34,52,74,24,29,14,17,26,42,54,73,93,75,72,26,28,19,36,27,38,30,45,45,67,40,52,74,64,21,53,25,57,74,49,68,58,82,42,69,64,69,61,57,65,70,78,110